Protein 4IYJ (pdb70)

B-factor: mean 18.48, std 8.64, range [3.46, 57.44]

Radius of gyration: 22.56 Å; Cα contacts (8 Å, |Δi|>4): 741; chains: 2; bounding box: 69×59×41 Å

Sequence (409 aa):
SDAQKKQDWGNLLKKRYAEEANKEELVRKGKQKDRVVFGNSITEGWVANDAAFFEDNGYVGRGIGGQTSSSHFLLRFREDVIKLAPALVVINAGTNDIAENAGAYNEEYTFGNIVSVELARANKKIKVILTSVLPAAAFGWNPSVKDAPQKIQLNARIRKYAQENKIPYVDYYSEVEGDNKALNSSSYYTRDGVHPTLEGYKVEALIKKAIDKVLQKQDWGNLLKRYAEANKKEELVRKGKQKDRVVFGNSITEGWVANDAAFFEEDNGYVGRGIGGQTSSHFLLRFREDVIKLAPALLVVINAGTNDIAENAGAYNEEEYTFGNIVSVELARANKIKVILTSVLPAAAFGWNPPSVKDAPQQKIQQLNARIRRKYAQQENKIPYVDYYSEVEGDNKALNSSYTRDGVHPTLEGYKVEALIKKAIDKVL

Nearest PDB structures (foldseek):
  4iyj-assembly1_B  TM=1.001E+00  e=1.084E-36  Bacteroides uniformis ATCC 8492
  4ppy-assembly2_C-2  TM=9.865E-01  e=2.946E-30  Bacteroides fragilis NCTC 9343
  4hf7-assembly1_A-2  TM=9.827E-01  e=1.601E-29  Bacteroides thetaiotaomicron VPI-5482
  3p94-assembly1_A  TM=9.495E-01  e=9.639E-25  Parabacteroides distasonis ATCC 8503
  2hsj-assembly1_D  TM=7.680E-01  e=7.044E-10  Streptococcus pneumoniae TIGR4

Structure (mmCIF, N/CA/C/O backbone):
data_4IYJ
#
_entry.id   4IYJ
#
_cell.length_a   57.899
_cell.length_b   61.282
_cell.length_c   124.514
_cell.angle_alpha   90.00
_cell.angle_beta   90.00
_cell.angle_gamma   90.00
#
_symmetry.space_group_name_H-M   'P 21 21 21'
#
loop_
_entity.id
_entity.type
_entity.pdbx_description
1 polymer 'GDSL-like protein'
2 non-polymer 'UNKNOWN LIGAND'
3 non-polymer 'CHLORIDE ION'
4 non-polymer GLYCEROL
5 water water
#
loop_
_atom_site.group_PDB
_atom_site.id
_atom_site.type_symbol
_atom_site.label_atom_id
_atom_site.label_alt_id
_atom_site.label_comp_id
_atom_site.label_asym_id
_atom_site.label_entity_id
_atom_site.label_seq_id
_atom_site.pdbx_PDB_ins_code
_atom_site.Cartn_x
_atom_site.Cartn_y
_atom_site.Cartn_z
_atom_site.occupancy
_atom_site.B_iso_or_equiv
_atom_site.auth_seq_id
_atom_site.auth_comp_id
_atom_site.auth_asym_id
_atom_site.auth_atom_id
_atom_site.pdbx_PDB_model_num
ATOM 1 N N . SER A 1 2 ? 48.095 56.254 33.772 1.00 49.54 18 SER A N 1
ATOM 2 C CA . SER A 1 2 ? 47.264 57.159 34.628 1.00 48.63 18 SER A CA 1
ATOM 3 C C . SER A 1 2 ? 45.758 56.965 34.385 1.00 47.90 18 SER A C 1
ATOM 4 O O . SER A 1 2 ? 45.347 56.350 33.392 1.00 47.46 18 SER A O 1
ATOM 7 N N . ASP A 1 3 ? 44.943 57.493 35.299 1.00 46.25 19 ASP A N 1
ATOM 8 C CA . ASP A 1 3 ? 43.485 57.462 35.148 1.00 44.82 19 ASP A CA 1
ATOM 9 C C . ASP A 1 3 ? 43.051 58.320 33.956 1.00 40.49 19 ASP A C 1
ATOM 10 O O . ASP A 1 3 ? 42.187 57.915 33.181 1.00 38.27 19 ASP A O 1
ATOM 15 N N . ALA A 1 4 ? 43.652 59.508 33.826 1.00 37.30 20 ALA A N 1
ATOM 16 C CA . ALA A 1 4 ? 43.406 60.398 32.679 1.00 33.78 20 ALA A CA 1
ATOM 17 C C . ALA A 1 4 ? 43.727 59.718 31.329 1.00 31.87 20 ALA A C 1
ATOM 18 O O . ALA A 1 4 ? 42.988 59.901 30.348 1.00 26.78 20 ALA A O 1
ATOM 20 N N . GLN A 1 5 ? 44.820 58.939 31.280 1.00 29.94 21 GLN A N 1
ATOM 21 C CA . GLN A 1 5 ? 45.189 58.234 30.042 1.00 29.29 21 GLN A CA 1
ATOM 22 C C . GLN A 1 5 ? 44.194 57.138 29.669 1.00 27.45 21 GLN A C 1
ATOM 23 O O . GLN A 1 5 ? 44.068 56.796 28.497 1.00 26.70 21 GLN A O 1
ATOM 29 N N A LYS A 1 6 ? 43.503 56.607 30.677 0.50 26.22 22 LYS A N 1
ATOM 30 N N B LYS A 1 6 ? 43.490 56.583 30.649 0.50 26.20 22 LYS A N 1
ATOM 31 C CA A LYS A 1 6 ? 42.508 55.561 30.490 0.50 26.28 22 LYS A CA 1
ATOM 32 C CA B LYS A 1 6 ? 42.521 55.534 30.360 0.50 26.31 22 LYS A CA 1
ATOM 33 C C A LYS A 1 6 ? 41.185 56.101 29.943 0.50 24.60 22 LYS A C 1
ATOM 34 C C B LYS A 1 6 ? 41.150 56.098 29.992 0.50 24.73 22 LYS A C 1
ATOM 35 O O A LYS A 1 6 ? 40.321 55.312 29.550 0.50 24.36 22 LYS A O 1
ATOM 36 O O B LYS A 1 6 ? 40.215 55.324 29.776 0.50 24.89 22 LYS A O 1
ATOM 43 N N . GLN A 1 7 ? 41.004 57.426 29.915 1.00 22.75 23 GLN A N 1
ATOM 44 C CA . GLN A 1 7 ? 39.722 57.997 29.481 1.00 21.20 23 GLN A CA 1
ATOM 45 C C . GLN A 1 7 ? 39.402 57.476 28.081 1.00 18.86 23 GLN A C 1
ATOM 46 O O . GLN A 1 7 ? 40.278 57.409 27.205 1.00 17.55 23 GLN A O 1
ATOM 52 N N . ASP A 1 8 ? 38.143 57.151 27.845 1.00 17.50 24 ASP A N 1
ATOM 53 C CA . ASP A 1 8 ? 37.738 56.619 26.512 1.00 17.37 24 ASP A CA 1
ATOM 54 C C . ASP A 1 8 ? 36.235 56.864 26.417 1.00 15.60 24 ASP A C 1
ATOM 55 O O . ASP A 1 8 ? 35.418 55.955 26.548 1.00 16.15 24 ASP A O 1
ATOM 60 N N . TRP A 1 9 ? 35.876 58.127 26.242 1.00 14.24 25 TRP A N 1
ATOM 61 C CA . TRP A 1 9 ? 34.480 58.518 26.422 1.00 14.37 25 TRP A CA 1
ATOM 62 C C . TRP A 1 9 ? 33.537 57.781 25.499 1.00 12.89 25 TRP A C 1
ATOM 63 O O . TRP A 1 9 ? 32.434 57.379 25.899 1.00 12.68 25 TRP A O 1
ATOM 74 N N . GLY A 1 10 ? 33.967 57.604 24.253 1.00 12.56 26 GLY A N 1
ATOM 75 C CA . GLY A 1 10 ? 33.184 56.906 23.263 1.00 12.86 26 GLY A CA 1
ATOM 76 C C . GLY A 1 10 ? 33.131 55.395 23.408 1.00 12.68 26 GLY A C 1
ATOM 77 O O . GLY A 1 10 ? 32.366 54.725 22.723 1.00 12.02 26 GLY A O 1
ATOM 78 N N . ASN A 1 11 ? 34.004 54.861 24.253 1.00 12.50 27 ASN A N 1
ATOM 79 C CA . ASN A 1 11 ? 34.178 53.403 24.421 1.00 12.21 27 ASN A CA 1
ATOM 80 C C . ASN A 1 11 ? 34.539 52.703 23.129 1.00 11.62 27 ASN A C 1
ATOM 81 O O . ASN A 1 11 ? 33.928 51.707 22.719 1.00 13.02 27 ASN A O 1
ATOM 86 N N . LEU A 1 12 ? 35.545 53.253 22.475 1.00 12.51 28 LEU A N 1
ATOM 87 C CA A LEU A 1 12 ? 36.166 52.589 21.336 0.50 13.37 28 LEU A CA 1
ATOM 88 C CA B LEU A 1 12 ? 36.101 52.571 21.314 0.50 13.48 28 LEU A CA 1
ATOM 89 C C . LEU A 1 12 ? 36.810 51.251 21.709 1.00 13.60 28 LEU A C 1
ATOM 90 O O . LEU A 1 12 ? 36.973 50.376 20.878 1.00 13.56 28 LEU A O 1
ATOM 99 N N . LYS A 1 13 ? 37.181 51.088 22.976 1.00 14.40 29 LYS A N 1
ATOM 100 C CA A LYS A 1 13 ? 37.857 49.868 23.443 0.50 15.19 29 LYS A CA 1
ATOM 101 C CA B LYS A 1 13 ? 37.871 49.868 23.402 0.50 15.59 29 LYS A CA 1
ATOM 102 C C . LYS A 1 13 ? 36.933 48.662 23.357 1.00 14.41 29 LYS A C 1
ATOM 103 O O . LYS A 1 13 ? 37.377 47.545 23.136 1.00 16.54 29 LYS A O 1
ATOM 114 N N . ARG A 1 14 ? 35.636 48.878 23.548 1.00 12.79 30 ARG A N 1
ATOM 115 C CA . ARG A 1 14 ? 34.713 47.771 23.640 1.00 13.01 30 ARG A CA 1
ATOM 116 C C . ARG A 1 14 ? 34.843 46.778 22.504 1.00 12.05 30 ARG A C 1
ATOM 117 O O . ARG A 1 14 ? 34.964 45.576 22.746 1.00 15.23 30 ARG A O 1
ATOM 125 N N . TYR A 1 15 ? 34.828 47.267 21.265 1.00 12.32 31 TYR A N 1
ATOM 126 C CA . TYR A 1 15 ? 34.837 46.394 20.121 1.00 10.96 31 TYR A CA 1
ATOM 127 C C . TYR A 1 15 ? 36.161 46.426 19.355 1.00 12.05 31 TYR A C 1
ATOM 128 O O . TYR A 1 15 ? 36.261 45.814 18.316 1.00 12.57 31 TYR A O 1
ATOM 137 N N . ALA A 1 16 ? 37.198 47.075 19.887 1.00 13.16 32 ALA A N 1
ATOM 138 C CA . ALA A 1 16 ? 38.448 47.210 19.127 1.00 14.48 32 ALA A CA 1
ATOM 139 C C . ALA A 1 16 ? 39.032 45.852 18.712 1.00 15.05 32 ALA A C 1
ATOM 140 O O . ALA A 1 16 ? 39.365 45.630 17.534 1.00 14.44 32 ALA A O 1
ATOM 142 N N . GLU A 1 17 ? 39.126 44.922 19.653 1.00 15.29 33 GLU A N 1
ATOM 143 C CA A GLU A 1 17 ? 39.697 43.614 19.347 0.50 17.26 33 GLU A CA 1
ATOM 144 C CA B GLU A 1 17 ? 39.712 43.626 19.335 0.50 17.05 33 GLU A CA 1
ATOM 145 C C . GLU A 1 17 ? 38.784 42.833 18.432 1.00 15.64 33 GLU A C 1
ATOM 146 O O . GLU A 1 17 ? 39.261 42.141 17.513 1.00 16.68 33 GLU A O 1
ATOM 151 N N . ALA A 1 18 ? 37.468 42.917 18.679 1.00 14.88 34 ALA A N 1
ATOM 152 C CA . ALA A 1 18 ? 36.525 42.164 17.859 1.00 14.70 34 ALA A CA 1
ATOM 153 C C . ALA A 1 18 ? 36.553 42.633 16.416 1.00 14.41 34 ALA A C 1
ATOM 154 O O . ALA A 1 18 ? 36.415 41.838 15.483 1.00 15.66 34 ALA A O 1
ATOM 156 N N . ASN A 1 19 ? 36.705 43.941 16.234 1.00 13.88 35 ASN A N 1
ATOM 157 C CA . ASN A 1 19 ? 36.790 44.522 14.907 1.00 12.97 35 ASN A CA 1
ATOM 158 C C . ASN A 1 19 ? 38.048 44.020 14.192 1.00 13.26 35 ASN A C 1
ATOM 159 O O . ASN A 1 19 ? 37.990 43.693 13.003 1.00 16.40 35 ASN A O 1
ATOM 164 N N . LYS A 1 20 ? 39.172 43.982 14.899 1.00 14.68 36 LYS A N 1
ATOM 165 C CA . LYS A 1 20 ? 40.424 43.490 14.291 1.00 16.04 36 LYS A CA 1
ATOM 166 C C . LYS A 1 20 ? 40.256 42.061 13.828 1.00 18.08 36 LYS A C 1
ATOM 167 O O . LYS A 1 20 ? 40.736 41.705 12.760 1.00 19.07 36 LYS A O 1
ATOM 173 N N . GLU A 1 21 ? 39.567 41.247 14.617 1.00 18.33 37 GLU A N 1
ATOM 174 C CA A GLU A 1 21 ? 39.335 39.842 14.246 0.50 20.28 37 GLU A CA 1
ATOM 175 C CA B GLU A 1 21 ? 39.374 39.845 14.240 0.50 20.39 37 GLU A CA 1
ATOM 176 C C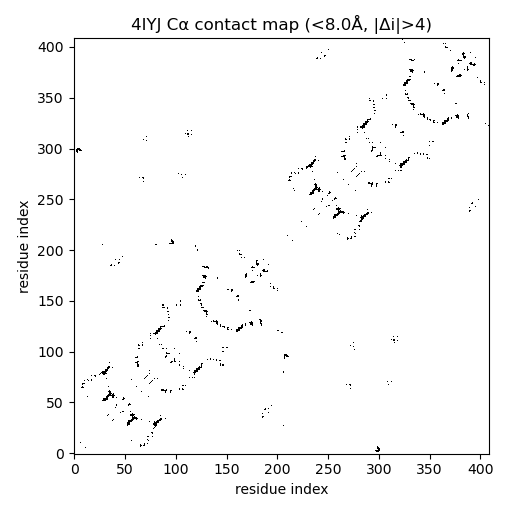 . GLU A 1 21 ? 38.452 39.741 13.009 1.00 21.55 37 GLU A C 1
ATOM 177 O O . GLU A 1 21 ? 38.689 38.908 12.109 1.00 24.99 37 GLU A O 1
ATOM 188 N N . LEU A 1 22 ? 37.418 40.574 12.928 1.00 22.04 38 LEU A N 1
ATOM 189 C CA . LEU A 1 22 ? 36.551 40.562 11.750 1.00 22.60 38 LEU A CA 1
ATOM 190 C C . LEU A 1 22 ? 37.317 40.971 10.510 1.00 23.83 38 LEU A C 1
ATOM 191 O O . LEU A 1 22 ? 37.162 40.353 9.433 1.00 27.97 38 LEU A O 1
ATOM 196 N N . VAL A 1 23 ? 38.136 42.012 10.640 1.00 20.46 39 VAL A N 1
ATOM 197 C CA . VAL A 1 23 ? 38.886 42.547 9.518 1.00 23.11 39 VAL A CA 1
ATOM 198 C C . VAL A 1 23 ? 39.863 41.472 9.018 1.00 22.71 39 VAL A C 1
ATOM 199 O O . VAL A 1 23 ? 40.054 41.327 7.808 1.00 24.64 39 VAL A O 1
ATOM 203 N N . ARG A 1 24 ? 40.404 40.675 9.937 1.00 20.62 40 ARG A N 1
ATOM 204 C CA . ARG A 1 24 ? 41.360 39.613 9.572 1.00 21.61 40 ARG A CA 1
ATOM 205 C C . ARG A 1 24 ? 40.711 38.582 8.648 1.00 22.74 40 ARG A C 1
ATOM 206 O O . ARG A 1 24 ? 41.394 38.031 7.760 1.00 25.99 40 ARG A O 1
ATOM 214 N N . LYS A 1 25 ? 39.413 38.332 8.841 1.00 20.86 41 LYS A N 1
ATOM 215 C CA . LYS A 1 25 ? 38.661 37.391 8.018 1.00 23.21 41 LYS A CA 1
ATOM 216 C C . LYS A 1 25 ? 38.411 37.875 6.605 1.00 25.78 41 LYS A C 1
ATOM 217 O O . LYS A 1 25 ? 38.029 37.068 5.748 1.00 29.04 41 LYS A O 1
ATOM 223 N N . GLY A 1 26 ? 38.581 39.175 6.364 1.00 25.40 42 GLY A N 1
ATOM 224 C CA . GLY A 1 26 ? 38.443 39.731 5.011 1.00 28.37 42 GLY A CA 1
ATOM 225 C C . GLY A 1 26 ? 37.018 40.160 4.689 1.00 30.95 42 GLY A C 1
ATOM 226 O O . GLY A 1 26 ? 36.104 39.936 5.473 1.00 30.45 42 GLY A O 1
ATOM 227 N N . LYS A 1 27 ? 36.828 40.773 3.515 1.00 34.83 43 LYS A N 1
ATOM 228 C CA . LYS A 1 27 ? 35.488 41.211 3.090 1.00 35.14 43 LYS A CA 1
ATOM 229 C C . LYS A 1 27 ? 34.481 40.036 3.115 1.00 33.27 43 LYS A C 1
ATOM 230 O O . LYS A 1 27 ? 34.774 38.915 2.716 1.00 33.30 43 LYS A O 1
ATOM 236 N N . GLN A 1 28 ? 33.296 40.324 3.627 1.00 30.12 44 GLN A N 1
ATOM 237 C CA . GLN A 1 28 ? 32.248 39.339 3.776 1.00 29.50 44 GLN A CA 1
ATOM 238 C C . GLN A 1 28 ? 31.075 39.899 3.008 1.00 27.29 44 GLN A C 1
ATOM 239 O O . GLN A 1 28 ? 30.853 41.097 3.016 1.00 29.29 44 GLN A O 1
ATOM 245 N N . LYS A 1 29 ? 30.339 39.032 2.329 1.00 26.32 45 LYS A N 1
ATOM 246 C CA . LYS A 1 29 ? 29.179 39.442 1.561 1.00 27.09 45 LYS A CA 1
ATOM 247 C C . LYS A 1 29 ? 28.004 39.755 2.484 1.00 24.36 45 LYS A C 1
ATOM 248 O O . LYS A 1 29 ? 27.741 39.006 3.414 1.00 24.64 45 LYS A O 1
ATOM 254 N N . ASP A 1 30 ? 27.290 40.833 2.183 1.00 20.79 46 ASP A N 1
ATOM 255 C CA . ASP A 1 30 ? 26.019 41.162 2.821 1.00 20.47 46 ASP A CA 1
ATOM 256 C C . ASP A 1 30 ? 26.108 41.280 4.362 1.00 18.03 46 ASP A C 1
ATOM 257 O O . ASP A 1 30 ? 25.162 40.969 5.086 1.00 19.57 46 ASP A O 1
ATOM 262 N N . ARG A 1 31 ? 27.238 41.775 4.856 1.00 15.73 47 ARG A N 1
ATOM 263 C CA . ARG A 1 31 ? 27.328 42.094 6.286 1.00 15.48 47 ARG A CA 1
ATOM 264 C C . ARG A 1 31 ? 26.414 43.270 6.650 1.00 14.65 47 ARG A C 1
ATOM 265 O O . ARG A 1 31 ? 26.389 44.275 5.957 1.00 15.39 47 ARG A O 1
ATOM 273 N N . VAL A 1 32 ? 25.668 43.097 7.737 1.00 13.07 48 VAL A N 1
ATOM 274 C CA . VAL A 1 32 ? 24.812 44.135 8.288 1.00 11.89 48 VAL A CA 1
ATOM 275 C C . VAL A 1 32 ? 25.333 44.422 9.700 1.00 12.60 48 VAL A C 1
ATOM 276 O O . VAL A 1 32 ? 25.454 43.509 10.508 1.00 14.30 48 VAL A O 1
ATOM 280 N N . VAL A 1 33 ? 25.642 45.682 9.996 1.00 10.82 49 VAL A N 1
ATOM 281 C CA . VAL A 1 33 ? 25.994 46.089 11.349 1.00 11.16 49 VAL A CA 1
ATOM 282 C C . VAL A 1 33 ? 24.807 46.806 12.014 1.00 10.24 49 VAL A C 1
ATOM 283 O O . VAL A 1 33 ? 24.178 47.679 11.421 1.00 11.88 49 VAL A O 1
ATOM 287 N N . PHE A 1 34 ? 24.542 46.424 13.253 1.00 10.87 50 PHE A N 1
ATOM 288 C CA . PHE A 1 34 ? 23.501 47.053 14.085 1.00 10.53 50 PHE A CA 1
ATOM 289 C C . PHE A 1 34 ? 24.183 47.982 15.093 1.00 11.20 50 PHE A C 1
ATOM 290 O O . PHE A 1 34 ? 24.968 47.523 15.958 1.00 11.36 50 PHE A O 1
ATOM 311 N N . GLY A 1 36 ? 23.609 50.735 18.166 1.00 12.67 52 GLY A N 1
ATOM 312 C CA . GLY A 1 36 ? 22.659 51.106 19.181 1.00 13.41 52 GLY A CA 1
ATOM 313 C C . GLY A 1 36 ? 23.258 51.002 20.583 1.00 12.24 52 GLY A C 1
ATOM 314 O O . GLY A 1 36 ? 24.467 50.943 20.776 1.00 12.06 52 GLY A O 1
ATOM 315 N N . ASN A 1 37 ? 22.353 50.987 21.526 1.00 13.48 53 ASN A N 1
ATOM 316 C CA . ASN A 1 37 ? 22.644 51.064 22.936 1.00 13.37 53 ASN A CA 1
ATOM 317 C C . ASN A 1 37 ? 22.346 49.683 23.556 1.00 13.62 53 ASN A C 1
ATOM 318 O O . ASN A 1 37 ? 22.602 48.677 22.915 1.00 13.86 53 ASN A O 1
ATOM 323 N N . SER A 1 38 ? 21.793 49.645 24.762 1.00 12.73 54 SER A N 1
ATOM 324 C CA . SER A 1 38 ? 21.553 48.393 25.457 1.00 14.87 54 SER A CA 1
ATOM 325 C C . SER A 1 38 ? 20.476 47.543 24.821 1.00 12.78 54 SER A C 1
ATOM 326 O O . SER A 1 38 ? 20.446 46.316 24.999 1.00 14.68 54 SER A O 1
ATOM 329 N N . ILE A 1 39 ? 19.548 48.172 24.115 1.00 11.79 55 ILE A N 1
ATOM 330 C CA . ILE A 1 39 ? 18.551 47.380 23.398 1.00 12.33 55 ILE A CA 1
ATOM 331 C C . ILE A 1 39 ? 19.238 46.540 22.317 1.00 12.95 55 ILE A C 1
ATOM 332 O O . ILE A 1 39 ? 18.922 45.351 22.149 1.00 14.93 55 ILE A O 1
ATOM 337 N N . THR A 1 40 ? 20.198 47.130 21.612 1.00 12.52 56 THR A N 1
ATOM 338 C CA . THR A 1 40 ? 20.926 46.412 20.586 1.00 12.55 56 THR A CA 1
ATOM 339 C C . THR A 1 40 ? 21.948 45.451 21.213 1.00 12.79 56 THR A C 1
ATOM 340 O O . THR A 1 40 ? 22.161 44.335 20.703 1.00 13.45 56 THR A O 1
ATOM 344 N N . GLU A 1 41 ? 22.580 45.870 22.305 1.00 12.46 57 GLU A N 1
ATOM 345 C CA . GLU A 1 41 ? 23.526 44.987 22.997 1.00 13.58 57 GLU A CA 1
ATOM 346 C C . GLU A 1 41 ? 22.789 43.758 23.543 1.00 14.22 57 GLU A C 1
ATOM 347 O O . GLU A 1 41 ? 23.258 42.616 23.409 1.00 14.14 57 GLU A O 1
ATOM 353 N N . GLY A 1 42 ? 21.628 44.008 24.144 1.00 12.56 58 GLY A N 1
ATOM 354 C CA . GLY A 1 42 ? 20.807 42.957 24.728 1.00 14.14 58 GLY A CA 1
ATOM 355 C C . GLY A 1 42 ? 20.218 42.014 23.690 1.00 13.02 58 GLY A C 1
ATOM 356 O O . GLY A 1 42 ? 19.952 40.855 23.975 1.00 14.63 58 GLY A O 1
ATOM 357 N N . TRP A 1 43 ? 20.048 42.499 22.474 1.00 12.72 59 TRP A N 1
ATOM 358 C CA . TRP A 1 43 ? 19.548 41.715 21.381 1.00 12.84 59 TRP A CA 1
ATOM 359 C C . TRP A 1 43 ? 20.496 40.548 21.071 1.00 15.15 59 TRP A C 1
ATOM 360 O O . TRP A 1 43 ? 20.083 39.376 20.959 1.00 15.18 59 TRP A O 1
ATOM 371 N N . VAL A 1 44 ? 21.769 40.879 20.959 1.00 13.41 60 VAL A N 1
ATOM 372 C CA . VAL A 1 44 ? 22.809 39.867 20.753 1.00 15.70 60 VAL A CA 1
ATOM 373 C C . VAL A 1 44 ? 22.922 38.950 21.963 1.00 17.45 60 VAL A C 1
ATOM 374 O O . VAL A 1 44 ? 23.092 37.737 21.820 1.00 18.65 60 VAL A O 1
ATOM 378 N N . ALA A 1 45 ? 22.796 39.519 23.154 1.00 16.84 61 ALA A N 1
ATOM 379 C CA . ALA A 1 45 ? 22.903 38.720 24.398 1.00 19.31 61 ALA A CA 1
ATOM 380 C C . ALA A 1 45 ? 21.763 37.718 24.499 1.00 19.16 61 ALA A C 1
ATOM 381 O O . ALA A 1 45 ? 21.965 36.577 24.966 1.00 21.75 61 ALA A O 1
ATOM 383 N N . ASN A 1 46 ? 20.571 38.100 24.043 1.00 17.50 62 ASN A N 1
ATOM 384 C CA . ASN A 1 46 ? 19.385 37.241 24.176 1.00 18.23 62 ASN A CA 1
ATOM 385 C C . ASN A 1 46 ? 19.094 36.340 22.987 1.00 18.42 62 ASN A C 1
ATOM 386 O O . ASN A 1 46 ? 18.363 35.368 23.135 1.00 18.94 62 ASN A O 1
ATOM 391 N N . ASP A 1 47 ? 19.606 36.684 21.812 1.00 16.47 63 ASP A N 1
ATOM 392 C CA . ASP A 1 47 ? 19.326 35.910 20.606 1.00 16.19 63 ASP A CA 1
ATOM 393 C C . ASP A 1 47 ? 20.510 35.991 19.656 1.00 17.70 63 ASP A C 1
ATOM 394 O O . ASP A 1 47 ? 20.427 36.518 18.546 1.00 17.33 63 ASP A O 1
ATOM 399 N N . ALA A 1 48 ? 21.615 35.442 20.114 1.00 19.29 64 ALA A N 1
ATOM 400 C CA . ALA A 1 48 ? 22.828 35.431 19.315 1.00 19.20 64 ALA A CA 1
ATOM 401 C C . ALA A 1 48 ? 22.615 34.761 17.972 1.00 18.74 64 ALA A C 1
ATOM 402 O O . ALA A 1 48 ? 23.209 35.212 16.980 1.00 18.77 64 ALA A O 1
ATOM 404 N N . ALA A 1 49 ? 21.749 33.737 17.922 1.00 19.20 65 ALA A N 1
ATOM 405 C CA . ALA A 1 49 ? 21.495 33.019 16.665 1.00 18.24 65 ALA A CA 1
ATOM 406 C C . ALA A 1 49 ? 20.917 33.910 15.586 1.00 17.61 65 ALA A C 1
ATOM 407 O O . ALA A 1 49 ? 21.206 33.722 14.426 1.00 18.91 65 ALA A O 1
ATOM 409 N N . PHE A 1 50 ? 20.083 34.881 15.945 1.00 17.59 66 PHE A N 1
ATOM 410 C CA . PHE A 1 50 ? 19.549 35.749 14.953 1.00 16.11 66 PHE A CA 1
ATOM 411 C C . PHE A 1 50 ? 20.668 36.453 14.178 1.00 15.88 66 PHE A C 1
ATOM 412 O O . PHE A 1 50 ? 20.593 36.639 12.969 1.00 17.63 66 PHE A O 1
ATOM 420 N N . PHE A 1 51 ? 21.688 36.892 14.893 1.00 15.42 67 PHE A N 1
ATOM 421 C CA . PHE A 1 51 ? 22.826 37.562 14.267 1.00 15.34 67 PHE A CA 1
ATOM 422 C C . PHE A 1 51 ? 23.720 36.587 13.513 1.00 16.92 67 PHE A C 1
ATOM 423 O O . PHE A 1 51 ? 24.042 36.812 12.355 1.00 16.74 67 PHE A O 1
ATOM 431 N N . GLU A 1 52 ? 24.091 35.498 14.181 1.00 17.74 68 GLU A N 1
ATOM 432 C CA . GLU A 1 52 ? 25.015 34.535 13.632 1.00 19.01 68 GLU A CA 1
ATOM 433 C C . GLU A 1 52 ? 24.439 33.840 12.408 1.00 18.20 68 GLU A C 1
ATOM 434 O O . GLU A 1 52 ? 25.156 33.695 11.402 1.00 21.58 68 GLU A O 1
ATOM 440 N N . ASP A 1 53 ? 23.152 33.481 12.458 1.00 18.35 69 ASP A N 1
ATOM 441 C CA . ASP A 1 53 ? 22.470 32.791 11.320 1.00 19.22 69 ASP A CA 1
ATOM 442 C C . ASP A 1 53 ? 22.488 33.639 10.061 1.00 19.35 69 ASP A C 1
ATOM 443 O O . ASP A 1 53 ? 22.588 33.115 8.947 1.00 21.74 69 ASP A O 1
ATOM 448 N N . ASN A 1 54 ? 22.375 34.961 10.250 1.00 18.48 70 ASN A N 1
ATOM 449 C CA . ASN A 1 54 ? 22.105 35.885 9.160 1.00 18.17 70 ASN A CA 1
ATOM 450 C C . ASN A 1 54 ? 23.309 36.725 8.708 1.00 17.46 70 ASN A C 1
ATOM 451 O O . ASN A 1 5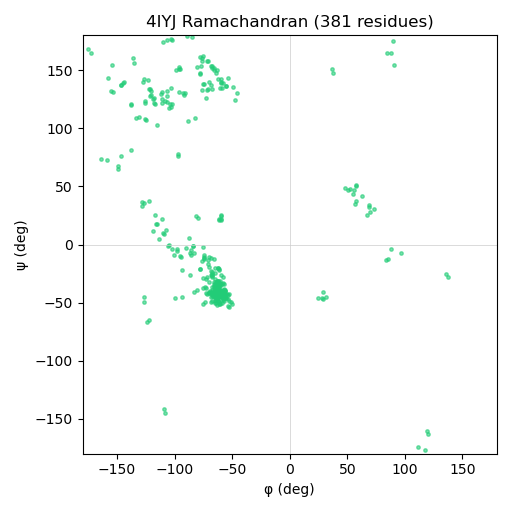4 ? 23.167 37.546 7.828 1.00 20.04 70 ASN A O 1
ATOM 456 N N . GLY A 1 55 ? 24.469 36.578 9.341 1.00 18.55 71 GLY A N 1
ATOM 457 C CA . GLY A 1 55 ? 25.626 37.411 8.977 1.00 18.65 71 GLY A CA 1
ATOM 458 C C . GLY A 1 55 ? 25.511 38.864 9.438 1.00 17.35 71 GLY A C 1
ATOM 459 O O . GLY A 1 55 ? 26.057 39.792 8.806 1.00 20.84 71 GLY A O 1
ATOM 460 N N . TYR A 1 56 ? 24.821 39.062 10.558 1.00 14.59 72 TYR A N 1
ATOM 461 C CA . TYR A 1 56 ? 24.668 40.382 11.176 1.00 12.98 72 TYR A CA 1
ATOM 462 C C . TYR A 1 56 ? 25.662 40.521 12.313 1.00 14.51 72 TYR A C 1
ATOM 463 O O . TYR A 1 56 ? 26.007 39.555 12.992 1.00 17.21 72 TYR A O 1
ATOM 472 N N . VAL A 1 57 ? 26.074 41.752 12.550 1.00 13.71 73 VAL A N 1
ATOM 473 C CA . VAL A 1 57 ? 27.110 42.071 13.530 1.00 12.34 73 VAL A CA 1
ATOM 474 C C . VAL A 1 57 ? 26.505 43.108 14.476 1.00 12.22 73 VAL A C 1
ATOM 475 O O . VAL A 1 57 ? 26.095 44.189 14.045 1.00 14.18 73 VAL A O 1
ATOM 479 N N . GLY A 1 58 ? 26.466 42.786 15.752 1.00 12.21 74 GLY A N 1
ATOM 480 C CA . GLY A 1 58 ? 25.968 43.737 16.741 1.00 12.75 74 GLY A CA 1
ATOM 481 C C . GLY A 1 58 ? 27.087 44.610 17.315 1.00 11.05 74 GLY A C 1
ATOM 482 O O . GLY A 1 58 ? 28.119 44.126 17.756 1.00 12.38 74 GLY A O 1
ATOM 483 N N . ARG A 1 59 ? 26.850 45.917 17.311 1.00 10.87 75 ARG A N 1
ATOM 484 C CA . ARG A 1 59 ? 27.782 46.877 17.881 1.00 10.53 75 ARG A CA 1
ATOM 485 C C . ARG A 1 59 ? 27.096 47.795 18.905 1.00 11.10 75 ARG A C 1
ATOM 486 O O . ARG A 1 59 ? 27.427 48.979 19.054 1.00 13.19 75 ARG A O 1
ATOM 494 N N . GLY A 1 60 ? 26.152 47.240 19.662 1.00 10.94 76 GLY A N 1
ATOM 495 C CA . GLY A 1 60 ? 25.512 47.988 20.723 1.00 11.54 76 GLY A CA 1
ATOM 496 C C . GLY A 1 60 ? 26.360 48.095 21.976 1.00 11.80 76 GLY A C 1
ATOM 497 O O . GLY A 1 60 ? 27.110 47.174 22.321 1.00 12.07 76 GLY A O 1
ATOM 498 N N . ILE A 1 61 ? 26.221 49.221 22.672 1.00 10.98 77 ILE A N 1
ATOM 499 C CA . ILE A 1 61 ? 26.872 49.399 23.968 1.00 11.14 77 ILE A CA 1
ATOM 500 C C . ILE A 1 61 ? 25.890 50.058 24.908 1.00 11.93 77 ILE A C 1
ATOM 501 O O . ILE A 1 61 ? 25.363 51.161 24.642 1.00 12.73 77 ILE A O 1
ATOM 506 N N . GLY A 1 62 ? 25.612 49.359 25.996 1.00 12.94 78 GLY A N 1
ATOM 507 C CA . GLY A 1 62 ? 24.700 49.887 27.023 1.00 13.56 78 GLY A CA 1
ATOM 508 C C . GLY A 1 62 ? 25.096 51.276 27.524 1.00 13.81 78 GLY A C 1
ATOM 509 O O . GLY A 1 62 ? 26.268 51.598 27.686 1.00 17.35 78 GLY A O 1
ATOM 510 N N . GLY A 1 63 ? 24.068 52.064 27.776 1.00 15.31 79 GLY A N 1
ATOM 511 C CA . GLY A 1 63 ? 24.186 53.387 28.351 1.00 14.41 79 GLY A CA 1
ATOM 512 C C . GLY A 1 63 ? 24.489 54.506 27.366 1.00 13.98 79 GLY A C 1
ATOM 513 O O . GLY A 1 63 ? 24.352 55.664 27.715 1.00 14.42 79 GLY A O 1
ATOM 514 N N . GLN A 1 64 ? 24.880 54.161 26.139 1.00 11.71 80 GLN A N 1
ATOM 515 C CA . GLN A 1 64 ? 25.315 55.135 25.175 1.00 10.51 80 GLN A CA 1
ATOM 516 C C . GLN A 1 64 ? 24.198 55.879 24.447 1.00 10.78 80 GLN A C 1
ATOM 517 O O . GLN A 1 64 ? 23.102 55.405 24.267 1.00 11.82 80 GLN A O 1
ATOM 523 N N . THR A 1 65 ? 24.536 57.086 24.038 1.00 10.26 81 THR A N 1
ATOM 524 C CA . THR A 1 65 ? 23.652 58.006 23.330 1.00 10.36 81 THR A CA 1
ATOM 525 C C . THR A 1 65 ? 24.128 58.125 21.893 1.00 9.84 81 THR A C 1
ATOM 526 O O . THR A 1 65 ? 25.221 57.671 21.508 1.00 10.16 81 THR A O 1
ATOM 530 N N . SER A 1 66 ? 23.350 58.835 21.084 1.00 9.26 82 SER A N 1
ATOM 531 C CA . SER A 1 66 ? 23.705 59.077 19.692 1.00 10.20 82 SER A CA 1
ATOM 532 C C . SER A 1 66 ? 25.070 59.786 19.540 1.00 9.93 82 SER A C 1
ATOM 533 O O . SER A 1 66 ? 25.671 59.652 18.490 1.00 10.82 82 SER A O 1
ATOM 536 N N . SER A 1 67 ? 25.508 60.581 20.522 1.00 10.26 83 SER A N 1
ATOM 537 C CA A SER A 1 67 ? 26.816 61.227 20.458 0.67 9.29 83 SER A CA 1
ATOM 538 C CA B SER A 1 67 ? 26.812 61.228 20.374 0.33 10.55 83 SER A CA 1
ATOM 539 C C . SER A 1 67 ? 27.941 60.206 20.487 1.00 10.33 83 SER A C 1
ATOM 540 O O . SER A 1 67 ? 28.918 60.277 19.740 1.00 10.21 83 SER A O 1
ATOM 545 N N . HIS A 1 68 ? 27.804 59.239 21.393 1.00 9.81 84 HIS A N 1
ATOM 546 C CA . HIS A 1 68 ? 28.755 58.144 21.453 1.00 10.23 84 HIS A CA 1
ATOM 547 C C . HIS A 1 68 ? 28.763 57.349 20.157 1.00 9.82 84 HIS A C 1
ATOM 548 O O . HIS A 1 68 ? 29.837 56.942 19.665 1.00 10.63 84 HIS A O 1
ATOM 555 N N . PHE A 1 69 ? 27.581 57.097 19.608 1.00 10.58 85 PHE A N 1
ATOM 556 C CA . PHE A 1 69 ? 27.507 56.323 18.371 1.00 11.21 85 PHE A CA 1
ATOM 557 C C . PHE A 1 69 ? 28.269 57.036 17.268 1.00 11.17 85 PHE A C 1
ATOM 558 O O . PHE A 1 69 ? 28.953 56.392 16.485 1.00 11.31 85 PHE A O 1
ATOM 566 N N . LEU A 1 70 ? 28.103 58.357 17.164 1.00 10.17 86 LEU A N 1
ATOM 567 C CA . LEU A 1 70 ? 28.785 59.105 16.130 1.00 11.10 86 LEU A CA 1
ATOM 568 C C . LEU A 1 70 ? 30.286 58.970 16.259 1.00 10.62 86 LEU A C 1
ATOM 569 O O . LEU A 1 70 ? 30.972 58.785 15.264 1.00 11.02 86 LEU A O 1
ATOM 574 N N . LEU A 1 71 ? 30.780 59.061 17.489 1.00 10.30 87 LEU A N 1
ATOM 575 C CA . LEU A 1 71 ? 32.218 58.875 17.705 1.00 10.76 87 LEU A CA 1
ATOM 576 C C . LEU A 1 71 ? 32.718 57.490 17.313 1.00 11.33 87 LEU A C 1
ATOM 577 O O . LEU A 1 71 ? 33.837 57.345 16.826 1.00 13.20 87 LEU A O 1
ATOM 582 N N . ARG A 1 72 ? 31.924 56.470 17.553 1.00 11.26 88 ARG A N 1
ATOM 583 C CA . ARG A 1 72 ? 32.323 55.083 17.211 1.00 11.04 88 ARG A CA 1
ATOM 584 C C . ARG A 1 72 ? 32.016 54.674 15.786 1.00 10.92 88 ARG A C 1
ATOM 585 O O . ARG A 1 72 ? 32.377 53.575 15.370 1.00 11.68 88 ARG A O 1
ATOM 593 N N . PHE A 1 73 ? 31.357 55.527 15.019 1.00 10.51 89 PHE A N 1
ATOM 594 C CA . PHE A 1 73 ? 30.818 55.096 13.759 1.00 10.34 89 PHE A CA 1
ATOM 595 C C . PHE A 1 73 ? 31.875 54.604 12.768 1.00 10.13 89 PHE A C 1
ATOM 596 O O . PHE A 1 73 ? 31.697 53.575 12.091 1.00 10.61 89 PHE A O 1
ATOM 604 N N . ARG A 1 74 ? 32.978 55.337 12.673 1.00 10.53 90 ARG A N 1
ATOM 605 C CA . ARG A 1 74 ? 34.015 54.929 11.730 1.00 11.67 90 ARG A CA 1
ATOM 606 C C . ARG A 1 74 ? 34.584 53.573 12.099 1.00 10.19 90 ARG A C 1
ATOM 607 O O . ARG A 1 74 ? 34.757 52.705 11.238 1.00 11.44 90 ARG A O 1
ATOM 615 N N . GLU A 1 75 ? 35.001 53.409 13.347 1.00 10.83 91 GLU A N 1
ATOM 616 C CA . GLU A 1 75 ? 35.623 52.149 13.752 1.00 11.07 91 GLU A CA 1
ATOM 617 C C . GLU A 1 75 ? 34.663 50.974 13.796 1.00 12.20 91 GLU A C 1
ATOM 618 O O . GLU A 1 75 ? 35.022 49.873 13.369 1.00 15.06 91 GLU A O 1
ATOM 624 N N . ASP A 1 76 ? 33.446 51.218 14.280 1.00 10.75 92 ASP A N 1
ATOM 625 C CA . ASP A 1 76 ? 32.531 50.120 14.568 1.00 11.96 92 ASP A CA 1
ATOM 626 C C . ASP A 1 76 ? 31.572 49.830 13.434 1.00 12.06 92 ASP A C 1
ATOM 627 O O . ASP A 1 76 ? 30.890 48.800 13.467 1.00 14.68 92 ASP A O 1
ATOM 632 N N . VAL A 1 77 ? 31.530 50.722 12.424 1.00 10.93 93 VAL A N 1
ATOM 633 C CA . VAL A 1 77 ? 30.717 50.492 11.227 1.00 11.74 93 VAL A CA 1
ATOM 634 C C . VAL A 1 77 ? 31.578 50.561 9.961 1.00 11.92 93 VAL A C 1
ATOM 635 O O . VAL A 1 77 ? 31.724 49.574 9.257 1.00 13.94 93 VAL A O 1
ATOM 639 N N . ILE A 1 78 ? 32.104 51.735 9.646 1.00 12.14 94 ILE A N 1
ATOM 640 C CA . ILE A 1 78 ? 32.789 51.940 8.348 1.00 13.74 94 ILE A CA 1
ATOM 641 C C . ILE A 1 78 ? 33.909 50.953 8.113 1.00 14.39 94 ILE A C 1
ATOM 642 O O . ILE A 1 78 ? 34.051 50.384 7.028 1.00 15.19 94 ILE A O 1
ATOM 647 N N . LYS A 1 79 ? 34.737 50.764 9.120 1.00 13.32 95 LYS A N 1
ATOM 648 C CA . LYS A 1 79 ? 35.901 49.867 8.970 1.00 12.90 95 LYS A CA 1
ATOM 649 C C . LYS A 1 79 ? 35.554 48.402 8.828 1.00 14.12 95 LYS A C 1
ATOM 650 O O . LYS A 1 79 ? 36.406 47.602 8.436 1.00 19.40 95 LYS A O 1
ATOM 656 N N . LEU A 1 80 ? 34.300 48.053 9.082 1.00 13.92 96 LEU A N 1
ATOM 657 C CA . LEU A 1 80 ? 33.866 46.675 8.896 1.00 14.88 96 LEU A CA 1
ATOM 658 C C . LEU A 1 80 ? 33.346 46.439 7.456 1.00 15.94 96 LEU A C 1
ATOM 659 O O . LEU A 1 80 ? 32.899 45.318 7.140 1.00 17.30 96 LEU A O 1
ATOM 664 N N . ALA A 1 81 ? 33.316 47.502 6.642 1.00 16.02 97 ALA A N 1
ATOM 665 C CA . ALA A 1 81 ? 32.938 47.431 5.229 1.00 16.40 97 ALA A CA 1
ATOM 666 C C . ALA A 1 81 ? 31.614 46.692 5.030 1.00 15.32 97 ALA A C 1
ATOM 667 O O . ALA A 1 81 ? 31.549 45.746 4.262 1.00 18.89 97 ALA A O 1
ATOM 669 N N . PRO A 1 82 ? 30.593 47.030 5.821 1.00 14.75 98 PRO A N 1
ATOM 670 C CA . PRO A 1 82 ? 29.320 46.339 5.674 1.00 14.13 98 PRO A CA 1
ATOM 671 C C . PRO A 1 82 ? 28.542 46.786 4.445 1.00 13.79 98 PRO A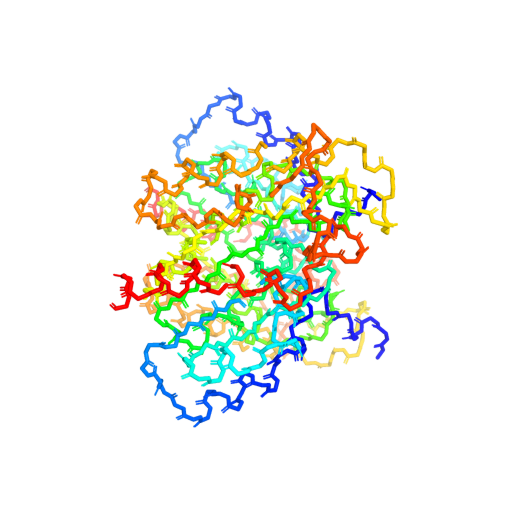 C 1
ATOM 672 O O . PRO A 1 82 ? 28.795 47.845 3.896 1.00 15.97 98 PRO A O 1
ATOM 676 N N . ALA A 1 83 ? 27.577 45.975 4.034 1.00 13.51 99 ALA A N 1
ATOM 677 C CA . ALA A 1 83 ? 26.629 46.386 3.013 1.00 14.41 99 ALA A CA 1
ATOM 678 C C . ALA A 1 83 ? 25.634 47.401 3.570 1.00 13.99 99 ALA A C 1
ATOM 679 O O . ALA A 1 83 ? 25.135 48.239 2.844 1.00 14.06 99 ALA A O 1
ATOM 681 N N . LEU A 1 84 ? 25.346 47.318 4.869 1.00 13.25 100 LEU A N 1
ATOM 682 C CA . LEU A 1 84 ? 24.182 47.992 5.432 1.00 11.93 100 LEU A CA 1
ATOM 683 C C . LEU A 1 84 ? 24.402 48.191 6.919 1.00 11.70 100 LEU A C 1
ATOM 684 O O . LEU A 1 84 ? 25.054 47.345 7.587 1.00 11.79 100 LEU A O 1
ATOM 689 N N . VAL A 1 85 ? 23.928 49.331 7.419 1.00 10.42 101 VAL A N 1
ATOM 690 C CA . VAL A 1 85 ? 23.902 49.623 8.849 1.00 10.86 101 VAL A CA 1
ATOM 691 C C . VAL A 1 85 ? 22.451 49.920 9.271 1.00 10.73 101 VAL A C 1
ATOM 692 O O . VAL A 1 85 ? 21.722 50.668 8.594 1.00 12.57 101 VAL A O 1
ATOM 696 N N . VAL A 1 86 ? 22.054 49.297 10.376 1.00 10.93 102 VAL A N 1
ATOM 697 C CA . VAL A 1 86 ? 20.784 49.513 11.016 1.00 11.09 102 VAL A CA 1
ATOM 698 C C . VAL A 1 86 ? 21.032 50.373 12.251 1.00 11.52 102 VAL A C 1
ATOM 699 O O . VAL A 1 86 ? 21.838 49.990 13.111 1.00 12.47 102 VAL A O 1
ATOM 703 N N . ILE A 1 87 ? 20.387 51.536 12.302 1.00 10.69 103 ILE A N 1
ATOM 704 C CA . ILE A 1 87 ? 20.643 52.508 13.386 1.00 11.21 103 ILE A CA 1
ATOM 705 C C . ILE A 1 87 ? 19.425 52.606 14.284 1.00 11.94 103 ILE A C 1
ATOM 706 O O . ILE A 1 87 ? 18.337 52.908 13.790 1.00 12.73 103 ILE A O 1
ATOM 711 N N . ASN A 1 88 ? 19.614 52.328 15.577 1.00 11.81 104 ASN A N 1
ATOM 712 C CA . ASN A 1 88 ? 18.591 52.525 16.606 1.00 11.30 104 ASN A CA 1
ATOM 713 C C . ASN A 1 88 ? 19.210 53.423 17.677 1.00 13.61 104 ASN A C 1
ATOM 714 O O . ASN A 1 88 ? 20.077 53.012 18.415 1.00 16.37 104 ASN A O 1
ATOM 719 N N . ALA A 1 89 ? 18.776 54.672 17.717 1.00 12.26 105 ALA A N 1
ATOM 720 C CA . ALA A 1 89 ? 19.389 55.681 18.552 1.00 11.51 105 ALA A CA 1
ATOM 721 C C . ALA A 1 89 ? 18.346 56.609 19.099 1.00 13.43 105 ALA A C 1
ATOM 722 O O . ALA A 1 89 ? 17.436 57.030 18.375 1.00 13.81 105 ALA A O 1
ATOM 724 N N . GLY A 1 90 ? 18.500 56.978 20.371 1.00 12.64 106 GLY A N 1
ATOM 725 C CA . GLY A 1 90 ? 17.677 58.029 20.944 1.00 13.12 106 GLY A CA 1
ATOM 726 C C . GLY A 1 90 ? 17.186 57.729 22.327 1.00 11.05 106 GLY A C 1
ATOM 727 O O . GLY A 1 90 ? 16.924 58.649 23.088 1.00 12.53 106 GLY A O 1
ATOM 728 N N . THR A 1 91 ? 17.029 56.454 22.679 1.00 11.01 107 THR A N 1
ATOM 729 C CA . THR A 1 91 ? 16.510 56.103 24.007 1.00 11.23 107 THR A CA 1
ATOM 730 C C . THR A 1 91 ? 17.292 56.789 25.109 1.00 10.28 107 THR A C 1
ATOM 731 O O . THR A 1 91 ? 16.711 57.395 26.009 1.00 11.04 107 THR A O 1
ATOM 735 N 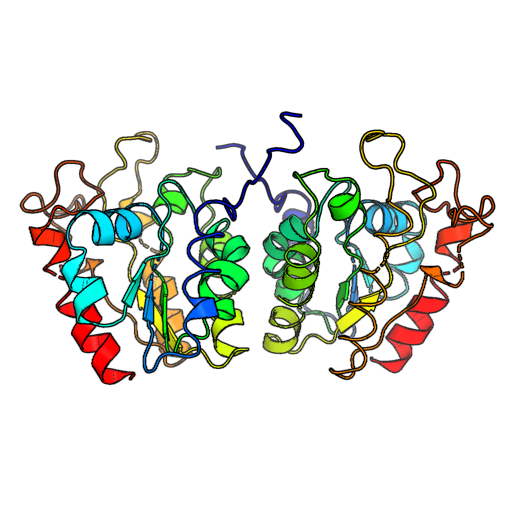N . ASN A 1 92 ? 18.619 56.615 25.085 1.00 9.77 108 ASN A N 1
ATOM 736 C CA . ASN A 1 92 ? 19.407 57.128 26.186 1.00 11.80 108 ASN A CA 1
ATOM 737 C C . ASN A 1 92 ? 19.624 58.629 26.092 1.00 11.12 108 ASN A C 1
ATOM 738 O O . ASN A 1 92 ? 19.933 59.290 27.104 1.00 12.20 108 ASN A O 1
ATOM 743 N N . ASP A 1 93 ? 19.486 59.180 24.887 1.00 11.90 109 ASP A N 1
ATOM 744 C CA . ASP A 1 93 ? 19.471 60.624 24.720 1.00 11.31 109 ASP A CA 1
ATOM 745 C C . ASP A 1 93 ? 18.290 61.224 25.516 1.00 9.48 109 ASP A C 1
ATOM 746 O O . ASP A 1 93 ? 18.461 62.146 26.310 1.00 11.04 109 ASP A O 1
ATOM 751 N N . ILE A 1 94 ? 17.100 60.659 25.285 1.00 10.06 110 ILE A N 1
ATOM 752 C CA . ILE A 1 94 ? 15.853 61.098 25.942 1.00 9.75 110 ILE A CA 1
ATOM 753 C C . ILE A 1 94 ? 15.906 60.837 27.448 1.00 10.75 110 ILE A C 1
ATOM 754 O O . ILE A 1 94 ? 15.459 61.658 28.250 1.00 11.01 110 ILE A O 1
ATOM 759 N N . ALA A 1 95 ? 16.569 59.754 27.828 1.00 9.69 111 ALA A N 1
ATOM 760 C CA . ALA A 1 95 ? 16.774 59.429 29.239 1.00 9.50 111 ALA A CA 1
ATOM 761 C C . ALA A 1 95 ? 17.847 60.287 29.922 1.00 9.11 111 ALA A C 1
ATOM 762 O O . ALA A 1 95 ? 18.067 60.132 31.123 1.00 11.69 111 ALA A O 1
ATOM 764 N N . GLU A 1 96 ? 18.483 61.184 29.171 1.00 10.85 112 GLU A N 1
ATOM 765 C CA . GLU A 1 96 ? 19.426 62.168 29.714 1.00 11.91 112 GLU A CA 1
ATOM 766 C C . GLU A 1 96 ? 20.743 61.580 30.227 1.00 11.74 112 GLU A C 1
ATOM 767 O O . GLU A 1 96 ? 21.419 62.155 31.087 1.00 13.55 112 GLU A O 1
ATOM 773 N N . ASN A 1 97 ? 21.149 60.453 29.644 1.00 11.56 113 ASN A N 1
ATOM 774 C CA . ASN A 1 97 ? 22.360 59.800 30.080 1.00 12.10 113 ASN A CA 1
ATOM 775 C C . ASN A 1 97 ? 23.596 60.658 29.882 1.00 13.30 113 ASN A C 1
ATOM 776 O O . ASN A 1 97 ? 24.588 60.475 30.624 1.00 19.79 113 ASN A O 1
ATOM 781 N N . ALA A 1 98 ? 23.573 61.502 28.851 1.00 13.57 114 ALA A N 1
ATOM 782 C CA . ALA A 1 98 ? 24.715 62.371 28.547 1.00 15.68 114 ALA A CA 1
ATOM 783 C C . ALA A 1 98 ? 24.426 63.843 28.800 1.00 17.94 114 ALA A C 1
ATOM 784 O O . ALA A 1 98 ? 25.120 64.693 28.295 1.00 20.34 114 ALA A O 1
ATOM 786 N N . GLY A 1 99 ? 23.440 64.118 29.632 1.00 15.01 115 GLY A N 1
ATOM 787 C CA . GLY A 1 99 ? 23.000 65.465 29.940 1.00 16.86 115 GLY A CA 1
ATOM 788 C C . GLY A 1 99 ? 21.607 65.743 29.386 1.00 13.60 115 GLY A C 1
ATOM 789 O O . GLY A 1 99 ? 20.942 64.861 28.832 1.00 14.78 115 GLY A O 1
ATOM 790 N N . ALA A 1 100 ? 21.176 66.995 29.511 1.00 14.96 116 ALA A N 1
ATOM 791 C CA . ALA A 1 100 ? 19.834 67.384 29.106 1.00 15.00 116 ALA A CA 1
ATOM 792 C C . ALA A 1 100 ? 19.584 67.011 27.652 1.00 14.68 116 ALA A C 1
ATOM 793 O O . ALA A 1 100 ? 20.453 67.163 26.792 1.00 16.33 116 ALA A O 1
ATOM 795 N N . TYR A 1 101 ? 18.405 66.468 27.401 1.00 13.07 117 TYR A N 1
ATOM 796 C CA . TYR A 1 101 ? 18.039 66.057 26.056 1.00 11.73 117 TYR A CA 1
ATOM 797 C C . TYR A 1 101 ? 17.779 67.247 25.158 1.00 9.90 117 TYR A C 1
ATOM 798 O O . TYR A 1 101 ? 17.065 68.165 25.507 1.00 12.87 117 TYR A O 1
ATOM 807 N N . ASN A 1 102 ? 18.368 67.190 23.981 1.00 10.81 118 ASN A N 1
ATOM 808 C CA . ASN A 1 102 ? 18.157 68.165 22.949 1.00 11.63 118 ASN A CA 1
ATOM 809 C C . ASN A 1 102 ? 17.851 67.393 21.668 1.00 10.85 118 ASN A C 1
ATOM 810 O O . ASN A 1 102 ? 18.723 66.720 21.125 1.00 11.06 118 ASN A O 1
ATOM 815 N N . GLU A 1 103 ? 16.600 67.463 21.222 1.00 10.60 119 GLU A N 1
ATOM 816 C CA . GLU A 1 103 ? 16.177 66.714 20.075 1.00 10.63 119 GLU A CA 1
ATOM 817 C C . GLU A 1 103 ? 16.971 67.068 18.841 1.00 10.47 119 GLU A C 1
ATOM 818 O O . GLU A 1 103 ? 17.308 66.205 18.064 1.00 10.97 119 GLU A O 1
ATOM 824 N N . GLU A 1 104 ? 17.194 68.356 18.622 1.00 11.21 120 GLU A N 1
ATOM 825 C CA . GLU A 1 104 ? 17.948 68.788 17.475 1.00 11.35 120 GLU A CA 1
ATOM 826 C C . GLU A 1 104 ? 19.349 68.176 17.427 1.00 10.66 120 GLU A C 1
ATOM 827 O O . GLU A 1 104 ? 19.823 67.780 16.365 1.00 10.80 120 GLU A O 1
ATOM 833 N N . TYR A 1 105 ? 20.009 68.093 18.569 1.00 10.78 121 TYR A N 1
ATOM 834 C CA . TYR A 1 105 ? 21.356 67.527 18.615 1.00 10.09 121 TYR A CA 1
ATOM 835 C C . TYR A 1 105 ? 21.337 66.009 18.355 1.00 10.62 121 TYR A C 1
ATOM 836 O O . TYR A 1 105 ? 22.162 65.475 17.605 1.00 11.24 121 TYR A O 1
ATOM 845 N N . THR A 1 106 ? 20.370 65.327 18.950 1.00 10.55 122 THR A N 1
ATOM 846 C CA . THR A 1 106 ? 20.233 63.868 18.762 1.00 10.57 122 THR A CA 1
ATOM 847 C C . THR A 1 106 ? 19.900 63.528 17.309 1.00 10.02 122 THR A C 1
ATOM 848 O O . THR A 1 106 ? 20.500 62.655 16.696 1.00 10.34 122 THR A O 1
ATOM 852 N N . PHE A 1 107 ? 18.887 64.215 16.779 1.00 9.96 123 PHE A N 1
ATOM 853 C CA . PHE A 1 107 ? 18.506 64.039 15.385 1.00 10.36 123 PHE A CA 1
ATOM 854 C C . PHE A 1 107 ? 19.719 64.331 14.466 1.00 11.44 123 PHE A C 1
ATOM 855 O O . PHE A 1 107 ? 19.992 63.597 13.528 1.00 10.40 123 PHE A O 1
ATOM 863 N N . GLY A 1 108 ? 20.442 65.398 14.768 1.00 10.37 124 GLY A N 1
ATOM 864 C CA . GLY A 1 108 ? 21.623 65.746 14.001 1.00 9.77 124 GLY A CA 1
ATOM 865 C C . GLY A 1 108 ? 22.680 64.656 13.999 1.00 9.68 124 GLY A C 1
ATOM 866 O O . GLY A 1 108 ? 23.332 64.415 12.975 1.00 10.84 124 GLY A O 1
ATOM 867 N N . ASN A 1 109 ? 22.876 64.006 15.143 1.00 10.54 125 ASN A N 1
ATOM 868 C CA . ASN A 1 109 ? 23.843 62.903 15.212 1.00 10.03 125 ASN A CA 1
ATOM 869 C C . ASN A 1 109 ? 23.428 61.758 14.309 1.00 9.79 125 ASN A C 1
ATOM 870 O O . ASN A 1 109 ? 24.293 61.131 13.688 1.00 10.72 125 ASN A O 1
ATOM 875 N N . ILE A 1 110 ? 22.115 61.456 14.255 1.00 10.20 126 ILE A N 1
ATOM 876 C CA . ILE A 1 110 ? 21.624 60.429 13.323 1.00 9.82 126 ILE A CA 1
ATOM 877 C C . ILE A 1 110 ? 21.885 60.802 11.886 1.00 9.62 126 ILE A C 1
ATOM 878 O O . ILE A 1 110 ? 22.357 59.972 11.098 1.00 11.22 126 ILE A O 1
ATOM 883 N N . VAL A 1 111 ? 21.584 62.041 11.531 1.00 9.30 127 VAL A N 1
ATOM 884 C CA . VAL A 1 111 ? 21.842 62.515 10.176 1.00 10.37 127 VAL A CA 1
ATOM 885 C C . VAL A 1 111 ? 23.333 62.416 9.829 1.00 9.68 127 VAL A C 1
ATOM 886 O O . VAL A 1 111 ? 23.710 62.004 8.744 1.00 10.63 127 VAL A O 1
ATOM 890 N N . SER A 1 112 ? 24.190 62.782 10.770 1.00 9.89 128 SER A N 1
ATOM 891 C CA . SER A 1 112 ? 25.622 62.670 10.567 1.00 10.09 128 SER A CA 1
ATOM 892 C C . SER A 1 112 ? 26.049 61.226 10.286 1.00 10.09 128 SER A C 1
ATOM 893 O O . SER A 1 112 ? 26.842 60.969 9.365 1.00 11.11 128 SER A O 1
ATOM 904 N N . VAL A 1 114 ? 24.147 58.855 9.031 1.00 10.48 130 VAL A N 1
ATOM 905 C CA . VAL A 1 114 ? 23.643 58.553 7.696 1.00 9.74 130 VAL A CA 1
ATOM 906 C C . VAL A 1 114 ? 24.589 59.089 6.604 1.00 11.99 130 VAL A C 1
ATOM 907 O O . VAL A 1 114 ? 24.910 58.379 5.643 1.00 12.05 130 VAL A O 1
ATOM 911 N N . GLU A 1 115 ? 25.024 60.332 6.768 1.00 10.85 131 GLU A N 1
ATOM 912 C CA . GLU A 1 115 ? 25.911 60.944 5.799 1.00 11.41 131 GLU A CA 1
ATOM 913 C C . GLU A 1 115 ? 27.235 60.202 5.730 1.00 11.60 131 GLU A C 1
ATOM 914 O O . GLU A 1 115 ? 27.777 60.005 4.662 1.00 12.46 131 GLU A O 1
ATOM 920 N N . LEU A 1 116 ? 27.773 59.787 6.870 1.00 11.18 132 LEU A N 1
ATOM 921 C CA . LEU A 1 116 ? 29.042 59.025 6.888 1.00 11.27 132 LEU A CA 1
ATOM 922 C C . LEU A 1 116 ? 28.870 57.662 6.212 1.00 10.99 132 LEU A C 1
ATOM 923 O O . LEU A 1 116 ? 29.750 57.228 5.480 1.00 12.65 132 LEU A O 1
ATOM 928 N N . ALA A 1 117 ? 27.731 56.995 6.461 1.00 11.65 133 ALA A N 1
ATOM 929 C CA . ALA A 1 117 ? 27.441 55.715 5.806 1.00 11.54 133 ALA A CA 1
ATOM 930 C C . ALA A 1 117 ? 27.398 55.910 4.289 1.00 11.73 133 ALA A C 1
ATOM 931 O O . ALA A 1 117 ? 28.065 55.179 3.537 1.00 13.06 133 ALA A O 1
ATOM 933 N N . ARG A 1 118 ? 26.643 56.903 3.849 1.00 12.66 134 ARG A N 1
ATOM 934 C CA . ARG A 1 118 ? 26.482 57.131 2.414 1.00 15.37 134 ARG A CA 1
ATOM 935 C C . ARG A 1 118 ? 27.791 57.509 1.734 1.00 15.05 134 ARG A C 1
ATOM 936 O O . ARG A 1 118 ? 28.057 57.088 0.600 1.00 17.03 134 ARG A O 1
ATOM 944 N N . ALA A 1 119 ? 28.638 58.258 2.425 1.00 13.68 135 ALA A N 1
ATOM 945 C CA . ALA A 1 119 ? 29.976 58.626 1.917 1.00 13.54 135 ALA A CA 1
ATOM 946 C C . ALA A 1 119 ? 30.872 57.412 1.689 1.00 14.36 135 ALA A C 1
ATOM 947 O O . ALA A 1 119 ? 31.855 57.497 0.950 1.00 18.02 135 ALA A O 1
ATOM 949 N N . ASN A 1 120 ? 30.546 56.297 2.335 1.00 13.19 136 ASN A N 1
ATOM 950 C CA . ASN A 1 120 ? 31.334 55.071 2.261 1.00 13.44 136 ASN A CA 1
ATOM 951 C C . ASN A 1 120 ? 30.549 53.933 1.588 1.00 13.32 136 ASN A C 1
ATOM 952 O O . ASN A 1 120 ? 30.895 52.772 1.733 1.00 15.24 136 ASN A O 1
ATOM 957 N N . LYS A 1 121 ? 29.497 54.318 0.875 1.00 14.54 137 LYS A N 1
ATOM 958 C CA A LYS A 1 121 ? 28.705 53.362 0.077 0.50 14.62 137 LYS A CA 1
ATOM 959 C CA B LYS A 1 121 ? 28.637 53.402 0.093 0.50 15.54 137 LYS A CA 1
ATOM 960 C C . LYS A 1 121 ? 28.078 52.265 0.943 1.00 14.98 137 LYS A C 1
ATOM 961 O O . LYS A 1 121 ? 27.973 51.111 0.513 1.00 16.55 137 LYS A O 1
ATOM 972 N N . ILE A 1 122 ? 27.661 52.626 2.149 1.00 12.33 138 ILE A N 1
ATOM 973 C CA . ILE A 1 122 ? 26.987 51.738 3.053 1.00 11.80 138 ILE A CA 1
ATOM 974 C C . ILE A 1 122 ? 25.520 52.171 3.061 1.00 12.70 138 ILE A C 1
ATOM 975 O O . ILE A 1 122 ? 25.215 53.346 3.262 1.00 14.68 138 ILE A O 1
ATOM 980 N N . LYS A 1 123 ? 24.614 51.222 2.827 1.00 12.59 139 LYS A N 1
ATOM 981 C CA . LYS A 1 123 ? 23.178 51.489 2.872 1.00 12.16 139 LYS A CA 1
ATOM 982 C C . LYS A 1 123 ? 22.727 51.594 4.328 1.00 11.94 139 LYS A C 1
ATOM 983 O O . LYS A 1 123 ? 23.415 51.120 5.227 1.00 11.98 139 LYS A O 1
ATOM 989 N N . VA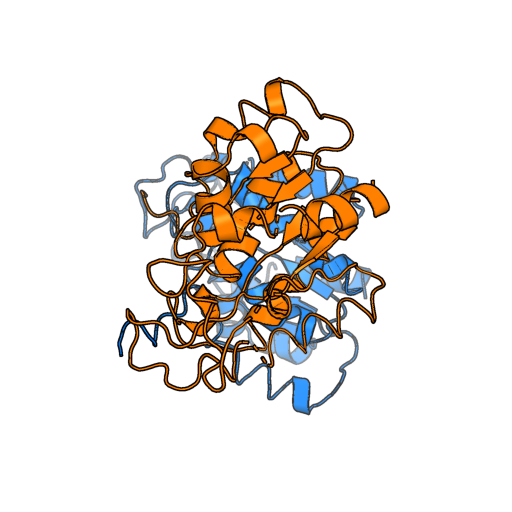L A 1 124 ? 21.602 52.266 4.544 1.00 11.98 140 VAL A N 1
ATOM 990 C CA . VAL A 1 124 ? 21.117 52.557 5.889 1.00 12.45 140 VAL A CA 1
ATOM 991 C C . VAL A 1 124 ? 19.681 52.077 6.025 1.00 11.80 140 VAL A C 1
ATOM 992 O O . VAL A 1 124 ? 18.888 52.211 5.081 1.00 11.65 140 VAL A O 1
ATOM 996 N N . ILE A 1 125 ? 19.342 51.551 7.194 1.00 11.29 141 ILE A N 1
ATOM 997 C CA . ILE A 1 125 ? 17.961 51.453 7.651 1.00 10.38 141 ILE A CA 1
ATOM 998 C C . ILE A 1 125 ? 17.865 52.223 8.962 1.00 9.54 141 ILE A C 1
ATOM 999 O O . ILE A 1 125 ? 18.694 52.006 9.887 1.00 10.59 141 ILE A O 1
ATOM 1004 N N . LEU A 1 126 ? 16.889 53.143 9.024 1.00 10.34 142 LEU A N 1
ATOM 1005 C CA . LEU A 1 126 ? 16.592 53.886 10.234 1.00 10.82 142 LEU A CA 1
ATOM 1006 C C . LEU A 1 126 ? 15.450 53.201 10.944 1.00 11.71 142 LEU A C 1
ATOM 1007 O O . LEU A 1 126 ? 14.615 52.554 10.342 1.00 12.81 142 LEU A O 1
ATOM 1012 N N . THR A 1 127 ? 15.427 53.333 12.251 1.00 12.86 143 THR A N 1
ATOM 1013 C CA . THR A 1 127 ? 14.431 52.657 13.059 1.00 12.12 143 THR A CA 1
ATOM 1014 C C . THR A 1 127 ? 13.844 53.582 14.113 1.00 12.42 143 THR A C 1
ATOM 1015 O O . THR A 1 127 ? 14.448 54.580 14.552 1.00 13.99 143 THR A O 1
ATOM 1019 N N . SER A 1 128 ? 12.634 53.229 14.544 1.00 11.31 144 SER A N 1
ATOM 1020 C CA . SER A 1 128 ? 11.996 53.932 15.616 1.00 10.60 144 SER A CA 1
ATOM 1021 C C . SER A 1 128 ? 12.700 53.662 16.948 1.00 10.71 144 SER A C 1
ATOM 1022 O O . SER A 1 128 ? 13.009 52.520 17.293 1.00 12.69 144 SER A O 1
ATOM 1025 N N . VAL A 1 129 ? 12.826 54.703 17.747 1.00 10.40 145 VAL A N 1
ATOM 1026 C CA . VAL A 1 129 ? 13.090 54.553 19.178 1.00 10.08 145 VAL A CA 1
ATOM 1027 C C . VAL A 1 129 ? 11.908 53.764 19.767 1.00 10.11 145 VAL A C 1
ATOM 1028 O O . VAL A 1 129 ? 10.748 54.064 19.467 1.00 10.72 145 VAL A O 1
ATOM 1032 N N . LEU A 1 130 ? 12.201 52.764 20.611 1.00 10.60 146 LEU A N 1
ATOM 1033 C CA . LEU A 1 130 ? 11.164 51.925 21.224 1.00 10.09 146 LEU A CA 1
ATOM 1034 C C . LEU A 1 130 ? 10.336 52.753 22.200 1.00 9.66 146 LEU A C 1
ATOM 1035 O O . LEU A 1 130 ? 10.811 53.748 22.775 1.00 10.70 146 LEU A O 1
ATOM 1040 N N . PRO A 1 131 ? 9.069 52.347 22.387 1.00 10.83 147 PRO A N 1
ATOM 1041 C CA . PRO A 1 131 ? 8.290 52.967 23.423 1.00 10.65 147 PRO A CA 1
ATOM 1042 C C . PRO A 1 131 ? 8.879 52.719 24.804 1.00 10.20 147 PRO A C 1
ATOM 1043 O O . PRO A 1 131 ? 9.442 51.661 25.094 1.00 10.63 147 PRO A O 1
ATOM 1047 N N . ALA A 1 132 ? 8.647 53.680 25.678 1.00 10.34 148 ALA A N 1
ATOM 1048 C CA . ALA A 1 132 ? 8.904 53.548 27.110 1.00 10.84 148 ALA A CA 1
ATOM 1049 C C . ALA A 1 132 ? 7.982 54.536 27.812 1.00 12.09 148 ALA A C 1
ATOM 1050 O O . ALA A 1 132 ? 7.929 55.716 27.458 1.00 12.31 148 ALA A O 1
ATOM 1052 N N . ALA A 1 133 ? 7.282 54.079 28.849 1.00 11.01 149 ALA A N 1
ATOM 1053 C CA . ALA A 1 133 ? 6.440 54.997 29.614 1.00 11.00 149 ALA A CA 1
ATOM 1054 C C . ALA A 1 133 ? 7.286 55.950 30.474 1.00 12.56 149 ALA A C 1
ATOM 1055 O O . ALA A 1 133 ? 6.871 57.057 30.784 1.00 13.63 149 ALA A O 1
ATOM 1057 N N . ALA A 1 134 ? 8.471 55.465 30.856 1.00 10.08 150 ALA A N 1
ATOM 1058 C CA . ALA A 1 134 ? 9.429 56.062 31.777 1.00 10.65 150 ALA A CA 1
ATOM 1059 C C . ALA A 1 134 ? 10.692 55.195 31.725 1.00 11.37 150 ALA A C 1
ATOM 1060 O O . ALA A 1 134 ? 10.684 54.066 31.220 1.00 12.49 150 ALA A O 1
ATOM 1062 N N . PHE A 1 135 ? 11.764 55.746 32.250 1.00 11.22 151 PHE A N 1
ATOM 1063 C CA . PHE A 1 135 ? 13.031 55.045 32.334 1.00 11.54 151 PHE A CA 1
ATOM 1064 C C . PHE A 1 135 ? 13.297 54.746 33.810 1.00 11.97 151 PHE A C 1
ATOM 1065 O O . PHE A 1 135 ? 13.321 55.646 34.643 1.00 12.67 151 PHE A O 1
ATOM 1073 N N . GLY A 1 136 ? 13.532 53.487 34.145 1.00 14.09 152 GLY A N 1
ATOM 1074 C CA . GLY A 1 136 ? 13.700 53.095 35.538 1.00 12.72 152 GLY A CA 1
ATOM 1075 C C . GLY A 1 136 ? 14.857 53.777 36.225 1.00 13.73 152 GLY A C 1
ATOM 1076 O O . GLY A 1 136 ? 14.787 54.080 37.431 1.00 15.63 152 GLY A O 1
ATOM 1077 N N . TRP A 1 137 ? 15.924 54.046 35.467 1.00 13.02 153 TRP A N 1
ATOM 1078 C CA . TRP A 1 137 ? 17.137 54.622 36.018 1.00 13.49 153 TRP A CA 1
ATOM 1079 C C . TRP A 1 137 ? 17.081 56.147 36.090 1.00 12.66 153 TRP A C 1
ATOM 1080 O O . TRP A 1 137 ? 17.974 56.771 36.695 1.00 13.92 153 TRP A O 1
ATOM 1091 N N . ASN A 1 138 ? 16.050 56.748 35.490 1.00 12.50 154 ASN A N 1
ATOM 1092 C CA . ASN A 1 138 ? 15.883 58.214 35.539 1.00 12.16 154 ASN A CA 1
ATOM 1093 C C . ASN A 1 138 ? 14.417 58.587 35.554 1.00 12.20 154 ASN A C 1
ATOM 1094 O O . ASN A 1 138 ? 13.863 59.064 34.563 1.00 12.82 154 ASN A O 1
ATOM 1099 N N . PRO A 1 139 ? 13.783 58.410 36.711 1.00 13.15 155 PRO A N 1
ATOM 1100 C CA . PRO A 1 139 ? 12.379 58.753 36.817 1.00 13.52 155 PRO A CA 1
ATOM 1101 C C . PRO A 1 139 ? 12.051 60.234 36.675 1.00 14.20 155 PRO A C 1
ATOM 1102 O O . PRO A 1 139 ? 10.884 60.581 36.545 1.00 15.64 155 PRO A O 1
ATOM 1106 N N . SER A 1 140 ? 13.045 61.111 36.714 1.00 13.96 156 SER A N 1
ATOM 1107 C CA . SER A 1 140 ? 12.784 62.530 36.508 1.00 14.94 156 SER A CA 1
ATOM 1108 C C . SER A 1 140 ? 12.207 62.878 35.158 1.00 14.25 156 SER A C 1
ATOM 1109 O O . SER A 1 140 ? 11.555 63.910 35.007 1.00 17.33 156 SER A O 1
ATOM 1112 N N . VAL A 1 141 ? 12.400 62.011 34.167 1.00 13.15 157 VAL A N 1
ATOM 1113 C CA . VAL A 1 141 ? 11.865 62.273 32.842 1.00 13.89 157 VAL A CA 1
ATOM 1114 C C . VAL A 1 141 ? 10.386 61.834 32.845 1.00 14.72 157 VAL A C 1
ATOM 1115 O O . VAL A 1 141 ? 10.083 60.637 32.873 1.00 14.91 157 VAL A O 1
ATOM 1119 N N . LYS A 1 142 ? 9.472 62.806 32.810 1.00 14.43 158 LYS A N 1
ATOM 1120 C CA . LYS A 1 142 ? 8.033 62.525 32.910 1.00 15.40 158 LYS A CA 1
ATOM 1121 C C . LYS A 1 142 ? 7.305 62.549 31.570 1.00 14.01 158 LYS A C 1
ATOM 1122 O O . LYS A 1 142 ? 6.120 62.223 31.507 1.00 16.79 158 LYS A O 1
ATOM 1128 N N . ASP A 1 143 ? 7.999 62.994 30.521 1.00 12.41 159 ASP A N 1
ATOM 1129 C CA . ASP A 1 143 ? 7.423 63.142 29.194 1.00 12.36 159 ASP A CA 1
ATOM 1130 C C . ASP A 1 143 ? 8.193 62.328 28.157 1.00 12.09 159 ASP A C 1
ATOM 1131 O O . ASP A 1 143 ? 8.332 62.746 26.997 1.00 11.87 159 ASP A O 1
ATOM 1136 N N . ALA A 1 144 ? 8.656 61.146 28.552 1.00 10.66 160 ALA A N 1
ATOM 1137 C CA . ALA A 1 144 ? 9.308 60.258 27.604 1.00 12.05 160 ALA A CA 1
ATOM 1138 C C . ALA A 1 144 ? 8.434 59.941 26.403 1.00 11.52 160 ALA A C 1
ATOM 1139 O O . ALA A 1 144 ? 8.911 59.969 25.280 1.00 11.09 160 ALA A O 1
ATOM 1141 N N . PRO A 1 145 ? 7.144 59.616 26.622 1.00 10.69 161 PRO A N 1
ATOM 1142 C CA . PRO A 1 145 ? 6.376 59.270 25.433 1.00 11.22 161 PRO A CA 1
ATOM 1143 C C . PRO A 1 145 ? 6.316 60.344 24.361 1.00 10.29 161 PRO A C 1
ATOM 1144 O O . PRO A 1 145 ? 6.455 60.055 23.169 1.00 11.20 161 PRO A O 1
ATOM 1148 N N . GLN A 1 146 ? 6.074 61.579 24.795 1.00 10.89 162 GLN A N 1
ATOM 1149 C CA . GLN A 1 146 ? 5.999 62.693 23.884 1.00 9.67 162 GLN A CA 1
ATOM 1150 C C . GLN A 1 146 ? 7.320 62.879 23.133 1.00 9.56 162 GLN A C 1
ATOM 1151 O O . GLN A 1 146 ? 7.337 63.105 21.911 1.00 11.18 162 GLN A O 1
ATOM 1157 N N . LYS A 1 147 ? 8.425 62.807 23.861 1.00 10.32 163 LYS A N 1
ATOM 1158 C CA . LYS A 1 147 ? 9.725 62.966 23.260 1.00 10.31 163 LYS A CA 1
ATOM 1159 C C . LYS A 1 147 ? 10.050 61.874 22.254 1.00 9.31 163 LYS A C 1
ATOM 1160 O O . LYS A 1 147 ? 10.587 62.154 21.181 1.00 10.08 163 LYS A O 1
ATOM 1166 N N . ILE A 1 148 ? 9.716 60.620 22.605 1.00 9.02 164 ILE A N 1
ATOM 1167 C CA . ILE A 1 148 ? 9.948 59.504 21.722 1.00 9.23 164 ILE A CA 1
ATOM 1168 C C . ILE A 1 148 ? 9.152 59.674 20.417 1.00 9.46 164 ILE A C 1
ATOM 1169 O O . ILE A 1 148 ? 9.684 59.517 19.335 1.00 9.74 164 ILE A O 1
ATOM 1182 N N . GLN A 1 150 ? 7.967 62.435 19.097 1.00 9.99 166 GLN A N 1
ATOM 1183 C CA . GLN A 1 150 ? 8.421 63.600 18.350 1.00 10.28 166 GLN A CA 1
ATOM 1184 C C . GLN A 1 150 ? 9.707 63.259 17.584 1.00 10.00 166 GLN A C 1
ATOM 1185 O O . GLN A 1 150 ? 9.871 63.600 16.402 1.00 10.63 166 GLN A O 1
ATOM 1191 N N . LEU A 1 151 ? 10.643 62.614 18.251 1.00 9.77 167 LEU A N 1
ATOM 1192 C CA . LEU A 1 151 ? 11.883 62.233 17.577 1.00 9.47 167 LEU A CA 1
ATOM 1193 C C . LEU A 1 151 ? 11.625 61.206 16.465 1.00 9.11 167 LEU A C 1
ATOM 1194 O O . LEU A 1 151 ? 12.139 61.332 15.352 1.00 10.71 167 LEU A O 1
ATOM 1199 N N . ASN A 1 152 ? 10.821 60.194 16.760 1.00 9.33 168 ASN A N 1
ATOM 1200 C CA . ASN A 1 152 ? 10.481 59.233 15.727 1.00 9.66 168 ASN A CA 1
ATOM 1201 C C . ASN A 1 152 ? 9.852 59.858 14.503 1.00 10.01 168 ASN A C 1
ATOM 1202 O O . ASN A 1 152 ? 10.154 59.454 13.386 1.00 11.22 168 ASN A O 1
ATOM 1207 N N . ALA A 1 153 ? 8.982 60.831 14.690 1.00 10.40 169 ALA A N 1
ATOM 1208 C CA . ALA A 1 153 ? 8.367 61.509 13.530 1.00 11.89 169 ALA A CA 1
ATOM 1209 C C . ALA A 1 153 ? 9.436 62.218 12.689 1.00 11.70 169 ALA A C 1
ATOM 1210 O O . ALA A 1 153 ? 9.350 62.250 11.456 1.00 13.42 169 ALA A O 1
ATOM 1212 N N . ARG A 1 154 ? 10.439 62.823 13.337 1.00 11.04 170 ARG A N 1
ATOM 1213 C CA . ARG A 1 154 ? 11.509 63.489 12.604 1.00 11.99 170 ARG A CA 1
ATOM 1214 C C . ARG A 1 154 ? 12.364 62.497 11.842 1.00 11.10 170 ARG A C 1
ATOM 1215 O O . ARG A 1 154 ? 12.759 62.744 10.690 1.00 11.83 170 ARG A O 1
ATOM 1223 N N . ILE A 1 155 ? 12.644 61.368 12.471 1.00 10.12 171 ILE A N 1
ATOM 1224 C CA . ILE A 1 155 ? 13.441 60.330 11.819 1.00 10.10 171 ILE A CA 1
ATOM 1225 C C . ILE A 1 155 ? 12.667 59.778 10.600 1.00 10.43 171 ILE A C 1
ATOM 1226 O O . ILE A 1 155 ? 13.242 59.631 9.514 1.00 12.05 171 ILE A O 1
ATOM 1231 N N . ARG A 1 156 ? 11.378 59.495 10.785 1.00 11.49 172 ARG A N 1
ATOM 1232 C CA . ARG A 1 156 ? 10.536 58.956 9.724 1.00 10.19 172 ARG A CA 1
ATOM 1233 C C . ARG A 1 156 ? 10.490 59.937 8.534 1.00 11.45 172 ARG A C 1
ATOM 1234 O O . ARG A 1 156 ? 10.613 59.536 7.382 1.00 12.21 172 ARG A O 1
ATOM 1242 N N . LYS A 1 157 ? 10.344 61.231 8.814 1.00 11.55 173 LYS A N 1
ATOM 1243 C CA . LYS A 1 157 ? 10.281 62.241 7.746 1.00 11.62 173 LYS A CA 1
ATOM 1244 C C . LYS A 1 157 ? 11.590 62.337 7.005 1.00 11.75 173 LYS A C 1
ATOM 1245 O O . LYS A 1 157 ? 11.608 62.410 5.784 1.00 13.11 173 LYS A O 1
ATOM 1251 N N . TYR A 1 158 ? 12.687 62.339 7.742 1.00 11.25 174 TYR A N 1
ATOM 1252 C CA . TYR A 1 158 ? 14.022 62.359 7.138 1.00 10.87 174 TYR A CA 1
ATOM 1253 C C . TYR A 1 158 ? 14.230 61.119 6.249 1.00 11.50 174 TYR A C 1
ATOM 1254 O O . TYR A 1 158 ? 14.751 61.214 5.122 1.00 11.80 174 TYR A O 1
ATOM 1263 N N . ALA A 1 159 ? 13.815 59.958 6.758 1.00 11.52 175 ALA A N 1
ATOM 1264 C CA . ALA A 1 159 ? 13.903 58.736 5.991 1.00 12.27 175 ALA A CA 1
ATOM 1265 C C . ALA A 1 159 ? 13.131 58.874 4.668 1.00 12.17 175 ALA A C 1
ATOM 1266 O O . ALA A 1 159 ? 13.649 58.536 3.597 1.00 13.05 175 ALA A O 1
ATOM 1268 N N . GLN A 1 160 ? 11.910 59.385 4.735 1.00 13.40 176 GLN A N 1
ATOM 1269 C CA . GLN A 1 160 ? 11.117 59.544 3.516 1.00 14.15 176 GLN A CA 1
ATOM 1270 C C . GLN A 1 160 ? 11.777 60.506 2.534 1.00 13.98 176 GLN A C 1
ATOM 1271 O O . GLN A 1 160 ? 11.779 60.255 1.320 1.00 16.89 176 GLN A O 1
ATOM 1274 N N . GLU A 1 161 ? 12.306 61.623 3.032 1.00 13.24 177 GLU A N 1
ATOM 1275 C CA . GLU A 1 161 ? 12.946 62.627 2.193 1.00 13.42 177 GLU A CA 1
ATOM 1276 C C . GLU A 1 161 ? 14.205 62.103 1.516 1.00 14.96 177 GLU A C 1
ATOM 1277 O O . GLU A 1 161 ? 14.651 62.667 0.508 1.00 19.35 177 GLU A O 1
ATOM 1283 N N . ASN A 1 162 ? 14.788 61.029 2.054 1.00 13.55 178 ASN A N 1
ATOM 1284 C CA . ASN A 1 162 ? 16.080 60.510 1.570 1.00 12.93 178 ASN A CA 1
ATOM 1285 C C . ASN A 1 162 ? 16.032 59.090 1.037 1.00 13.97 178 ASN A C 1
ATOM 1286 O O . ASN A 1 162 ? 17.073 58.489 0.759 1.00 14.70 178 ASN A O 1
ATOM 1291 N N . LYS A 1 163 ? 14.817 58.575 0.845 1.00 15.40 179 LYS A N 1
ATOM 1292 C CA . LYS A 1 163 ? 14.598 57.223 0.347 1.00 15.74 179 LYS A CA 1
ATOM 1293 C C . LYS A 1 163 ? 15.387 56.193 1.175 1.00 14.95 179 LYS A C 1
ATOM 1294 O O . LYS A 1 163 ? 16.069 55.306 0.642 1.00 16.73 179 LYS A O 1
ATOM 1300 N N . ILE A 1 164 ? 15.274 56.305 2.497 1.00 12.49 180 ILE A N 1
ATOM 1301 C CA . ILE A 1 164 ? 15.850 55.356 3.445 1.00 13.11 180 ILE A CA 1
ATOM 1302 C C . ILE A 1 164 ? 14.713 54.607 4.130 1.00 12.98 180 ILE A C 1
ATOM 1303 O O . ILE A 1 164 ? 13.764 55.236 4.589 1.00 13.31 180 ILE A O 1
ATOM 1308 N N . PRO A 1 165 ? 14.772 53.262 4.165 1.00 12.94 181 PRO A N 1
ATOM 1309 C CA . PRO A 1 165 ? 13.731 52.542 4.908 1.00 12.99 181 PRO A CA 1
ATOM 1310 C C . PRO A 1 165 ? 13.677 52.917 6.377 1.00 12.04 181 PRO A C 1
ATOM 1311 O O . PRO A 1 165 ? 14.715 53.096 7.015 1.00 12.95 181 PRO A O 1
ATOM 1315 N N . TYR A 1 166 ? 12.448 53.035 6.877 1.00 12.31 182 TYR A N 1
ATOM 1316 C CA . TYR A 1 166 ? 12.172 53.307 8.270 1.00 12.05 182 TYR A CA 1
ATOM 1317 C C . TYR A 1 166 ? 11.414 52.108 8.801 1.00 13.24 182 TYR A C 1
ATOM 1318 O O . TYR A 1 166 ? 10.314 51.762 8.296 1.00 14.60 182 TYR A O 1
ATOM 1327 N N . VAL A 1 167 ? 11.991 51.480 9.825 1.00 12.17 183 VAL A N 1
ATOM 1328 C CA . VAL A 1 167 ? 11.380 50.301 10.455 1.00 12.46 183 VAL A CA 1
ATOM 1329 C C . VAL A 1 167 ? 10.754 50.723 11.772 1.00 11.03 183 VAL A C 1
ATOM 1330 O O . VAL A 1 167 ? 11.431 51.210 12.698 1.00 12.97 183 VAL A O 1
ATOM 1334 N N . ASP A 1 168 ? 9.430 50.542 11.824 1.00 12.09 184 ASP A N 1
ATOM 1335 C CA . ASP A 1 168 ? 8.642 51.036 12.938 1.00 12.12 184 ASP A CA 1
ATOM 1336 C C . ASP A 1 168 ? 8.390 49.940 13.972 1.00 13.04 184 ASP A C 1
ATOM 1337 O O . ASP A 1 168 ? 7.287 49.393 14.092 1.00 14.54 184 ASP A O 1
ATOM 1342 N N . TYR A 1 169 ? 9.416 49.676 14.777 1.00 12.27 185 TYR A N 1
ATOM 1343 C CA . TYR A 1 169 ? 9.260 48.770 15.907 1.00 11.77 185 TYR A CA 1
ATOM 1344 C C . TYR A 1 169 ? 8.169 49.308 16.850 1.00 13.38 185 TYR A C 1
ATOM 1345 O O . TYR A 1 169 ? 7.341 48.560 17.409 1.00 13.56 185 TYR A O 1
ATOM 1354 N N . TYR A 1 170 ? 8.217 50.619 17.059 1.00 12.56 186 TYR A N 1
ATOM 1355 C CA . TYR A 1 170 ? 7.393 51.301 18.025 1.00 11.48 186 TYR A CA 1
ATOM 1356 C C . TYR A 1 170 ? 5.913 50.976 17.899 1.00 13.71 186 TYR A C 1
ATOM 1357 O O . TYR A 1 170 ? 5.269 50.658 18.881 1.00 12.60 186 TYR A O 1
ATOM 1366 N N . SER A 1 171 ? 5.388 51.065 16.690 1.00 13.76 187 SER A N 1
ATOM 1367 C CA . SER A 1 171 ? 3.963 50.954 16.555 1.00 13.98 187 SER A CA 1
ATOM 1368 C C . SER A 1 171 ? 3.470 49.552 16.902 1.00 14.77 187 SER A C 1
ATOM 1369 O O . SER A 1 171 ? 2.307 49.398 17.330 1.00 16.98 187 SER A O 1
ATOM 1372 N N . GLU A 1 172 ? 4.325 48.543 16.726 1.00 14.49 188 GLU A N 1
ATOM 1373 C CA . GLU A 1 172 ? 3.968 47.176 17.104 1.00 15.71 188 GLU A CA 1
ATOM 1374 C C . GLU A 1 172 ? 4.129 46.851 18.588 1.00 15.48 188 GLU A C 1
ATOM 1375 O O . GLU A 1 172 ? 3.532 45.898 19.103 1.00 19.32 188 GLU A O 1
ATOM 1389 N N . VAL A 1 174 ? 4.053 49.348 21.338 1.00 12.59 190 VAL A N 1
ATOM 1390 C CA . VAL A 1 174 ? 3.522 50.300 22.298 1.00 11.39 190 VAL A CA 1
ATOM 1391 C C . VAL A 1 174 ? 2.167 49.794 22.785 1.00 12.91 190 VAL A C 1
ATOM 1392 O O . VAL A 1 174 ? 1.447 49.113 22.035 1.00 15.06 190 VAL A O 1
ATOM 1396 N N . GLU A 1 175 ? 1.822 50.163 24.013 1.00 13.10 191 GLU A N 1
ATOM 1397 C CA . GLU A 1 175 ? 0.550 49.764 24.646 1.00 14.43 191 GLU A CA 1
ATOM 1398 C C . GLU A 1 175 ? 0.035 50.846 25.573 1.00 16.40 191 GLU A C 1
ATOM 1399 O O . GLU A 1 175 ? 0.804 51.395 26.347 1.00 16.71 191 GLU A O 1
ATOM 1405 N N . GLY A 1 176 ? -1.273 51.127 25.537 1.00 17.04 192 GLY A N 1
ATOM 1406 C CA . GLY A 1 176 ? -1.896 51.970 26.547 1.00 16.85 192 GLY A CA 1
ATOM 1407 C C . GLY A 1 176 ? -1.792 53.463 26.273 1.00 15.72 192 GLY A C 1
ATOM 1408 O O . GLY A 1 176 ? -0.987 53.910 25.463 1.00 17.11 192 GLY A O 1
ATOM 1409 N N . ASP A 1 177 ? -2.595 54.238 26.985 1.00 17.23 193 ASP A N 1
ATOM 1410 C CA . ASP A 1 177 ? -2.592 55.687 26.851 1.00 18.09 193 ASP A CA 1
ATOM 1411 C C . ASP A 1 177 ? -1.286 56.248 27.358 1.00 17.25 193 ASP A C 1
ATOM 1412 O O . ASP A 1 177 ? -0.863 57.321 26.911 1.00 17.20 193 ASP A O 1
ATOM 1417 N N . ASN A 1 178 ? -0.622 55.519 28.264 1.00 16.42 194 ASN A N 1
ATOM 1418 C CA . ASN A 1 178 ? 0.667 55.979 28.785 1.00 14.73 194 ASN A CA 1
ATOM 1419 C C . ASN A 1 178 ? 1.868 55.623 27.902 1.00 14.46 194 ASN A C 1
ATOM 1420 O O . ASN A 1 178 ? 2.995 55.966 28.234 1.00 14.07 194 ASN A O 1
ATOM 1425 N N . LYS A 1 179 ? 1.601 54.921 26.805 1.00 13.33 195 LYS A N 1
ATOM 1426 C CA . LYS A 1 179 ? 2.574 54.621 25.795 1.00 13.59 195 LYS A CA 1
ATOM 1427 C C . LYS A 1 179 ? 3.724 53.752 26.344 1.00 12.29 195 LYS A C 1
ATOM 1428 O O . LYS A 1 179 ? 4.901 53.938 26.028 1.00 13.40 195 LYS A O 1
ATOM 1434 N N . ALA A 1 180 ? 3.364 52.779 27.160 1.00 12.24 196 ALA A N 1
ATOM 1435 C CA . ALA A 1 180 ? 4.323 51.810 27.678 1.00 11.51 196 ALA A CA 1
ATOM 1436 C C . ALA A 1 180 ? 4.807 50.849 26.593 1.00 11.84 196 ALA A C 1
ATOM 1437 O O . ALA A 1 180 ? 4.139 50.599 25.586 1.00 12.51 196 ALA A O 1
ATOM 1439 N N . LEU A 1 181 ? 5.963 50.259 26.840 1.00 11.60 197 LEU A N 1
ATOM 1440 C CA . LEU A 1 181 ? 6.378 49.087 26.113 1.00 9.39 197 LEU A CA 1
ATOM 1441 C C . LEU A 1 181 ? 5.478 47.908 26.573 1.00 11.43 197 LEU A C 1
ATOM 1442 O O . LEU A 1 181 ? 5.292 47.674 27.768 1.00 13.73 197 LEU A O 1
ATOM 1447 N N . ASN A 1 182 ? 4.978 47.138 25.620 1.00 11.31 198 ASN A N 1
ATOM 1448 C CA . ASN A 1 182 ? 4.005 46.075 25.873 1.00 12.08 198 ASN A CA 1
ATOM 1449 C C . ASN A 1 182 ? 4.440 45.200 27.047 1.00 12.78 198 ASN A C 1
ATOM 1450 O O . ASN A 1 182 ? 5.556 44.704 27.082 1.00 13.05 198 ASN A O 1
ATOM 1455 N N . SER A 1 183 ? 3.554 45.089 28.033 1.00 12.87 199 SER A N 1
ATOM 1456 C CA . SER A 1 183 ? 3.815 44.417 29.270 1.00 13.99 199 SER A CA 1
ATOM 1457 C C . SER A 1 183 ? 4.164 42.953 29.111 1.00 12.98 199 SER A C 1
ATOM 1458 O O . SER A 1 183 ? 4.747 42.351 30.025 1.00 16.42 199 SER A O 1
ATOM 1461 N N A SER A 1 184 ? 3.763 42.373 27.981 0.50 13.18 200 SER A N 1
ATOM 1462 N N B SER A 1 184 ? 3.899 42.383 27.930 0.50 13.78 200 SER A N 1
ATOM 1463 C CA A SER A 1 184 ? 3.886 40.953 27.800 0.50 13.60 200 SER A CA 1
ATOM 1464 C CA B SER A 1 184 ? 4.339 41.026 27.599 0.50 15.26 200 SER A CA 1
ATOM 1465 C C A SER A 1 184 ? 5.292 40.574 27.385 0.50 13.61 200 SER A C 1
ATOM 1466 C C B SER A 1 184 ? 5.739 41.013 26.988 0.50 15.90 200 SER A C 1
ATOM 1467 O O A SER A 1 184 ? 5.643 39.393 27.432 0.50 13.90 200 SER A O 1
ATOM 1468 O O B SER A 1 184 ? 6.340 39.942 26.808 0.50 16.37 200 SER A O 1
ATOM 1473 N N A TYR A 1 185 ? 6.100 41.560 26.974 0.50 14.52 201 TYR A N 1
ATOM 1474 N N B TYR A 1 185 ? 6.247 42.191 26.640 0.50 14.21 201 TYR A N 1
ATOM 1475 C CA A TYR A 1 185 ? 7.492 41.292 26.569 0.50 15.07 201 TYR A CA 1
ATOM 1476 C CA B TYR A 1 185 ? 7.492 42.285 25.901 0.50 12.08 201 TYR A CA 1
ATOM 1477 C C A TYR A 1 185 ? 8.523 42.415 26.903 0.50 14.55 201 TYR A C 1
ATOM 1478 C C B TYR A 1 185 ? 8.621 42.764 26.797 0.50 12.11 201 TYR A C 1
ATOM 1479 O O A TYR A 1 185 ? 9.379 42.760 26.109 0.50 16.38 201 TYR A O 1
ATOM 1480 O O B TYR A 1 185 ? 9.715 43.005 26.293 0.50 11.64 201 TYR A O 1
ATOM 1497 N N . THR A 1 186 ? 8.380 42.951 28.102 1.00 13.32 202 THR A N 1
ATOM 1498 C CA . THR A 1 186 ? 9.414 43.655 28.862 1.00 11.36 202 THR A CA 1
ATOM 1499 C C . THR A 1 186 ? 9.222 43.430 30.347 1.00 12.40 202 THR A C 1
ATOM 1500 O O . THR A 1 186 ? 8.090 43.332 30.819 1.00 13.72 202 THR A O 1
ATOM 1504 N N . ARG A 1 187 ? 10.330 43.379 31.081 1.00 11.95 203 ARG A N 1
ATOM 1505 C CA . ARG A 1 187 ? 10.271 43.372 32.514 1.00 13.75 203 ARG A CA 1
ATOM 1506 C C . ARG A 1 187 ? 10.391 44.796 33.054 1.00 14.13 203 ARG A C 1
ATOM 1507 O O . ARG A 1 187 ? 9.633 45.198 33.945 1.00 17.43 203 ARG A O 1
ATOM 1515 N N . ASP A 1 188 ? 11.331 45.574 32.519 1.00 12.71 204 ASP A N 1
ATOM 1516 C CA . ASP A 1 188 ? 11.685 46.866 33.063 1.00 13.71 204 ASP A CA 1
ATOM 1517 C C . ASP A 1 188 ? 11.037 48.060 32.390 1.00 12.08 204 ASP A C 1
ATOM 1518 O O . ASP A 1 188 ? 11.268 49.183 32.825 1.00 15.38 204 ASP A O 1
ATOM 1523 N N . GLY A 1 189 ? 10.273 47.832 31.332 1.00 11.74 205 GLY A N 1
ATOM 1524 C CA . GLY A 1 189 ? 9.615 48.911 30.616 1.00 10.84 205 GLY A CA 1
ATOM 1525 C C . GLY A 1 189 ? 10.392 49.576 29.506 1.00 11.70 205 GLY A C 1
ATOM 1526 O O . GLY A 1 189 ? 9.869 50.478 28.868 1.00 12.19 205 GLY A O 1
ATOM 1527 N N . VAL A 1 190 ? 11.650 49.162 29.337 1.00 10.91 206 VAL A N 1
ATOM 1528 C CA . VAL A 1 190 ? 12.538 49.729 28.322 1.00 11.59 206 VAL A CA 1
ATOM 1529 C C . VAL A 1 190 ? 13.138 48.642 27.430 1.00 9.47 206 VAL A C 1
ATOM 1530 O O . VAL A 1 190 ? 13.150 48.772 26.203 1.00 11.09 206 VAL A O 1
ATOM 1534 N N . HIS A 1 191 ? 13.684 47.600 28.052 1.00 11.77 207 HIS A N 1
ATOM 1535 C CA . HIS A 1 191 ? 14.353 46.528 27.342 1.00 12.33 207 HIS A CA 1
ATOM 1536 C C . HIS A 1 191 ? 13.418 45.397 27.015 1.00 12.02 207 HIS A C 1
ATOM 1537 O O . HIS A 1 191 ? 12.758 44.889 27.904 1.00 13.45 207 HIS A O 1
ATOM 1544 N N . PRO A 1 192 ? 13.384 44.968 25.752 1.00 12.10 208 PRO A N 1
ATOM 1545 C CA . PRO A 1 192 ? 12.579 43.809 25.417 1.00 13.46 208 PRO A CA 1
ATOM 1546 C C . PRO A 1 192 ? 13.089 42.526 26.066 1.00 12.92 208 PRO A C 1
ATOM 1547 O O . PRO A 1 192 ? 14.289 42.363 26.276 1.00 15.43 208 PRO A O 1
ATOM 1551 N N . THR A 1 193 ? 12.160 41.606 26.301 1.00 13.38 209 THR A N 1
ATOM 1552 C CA . THR A 1 193 ? 12.505 40.221 26.566 1.00 13.63 209 THR A CA 1
ATOM 1553 C C . THR A 1 193 ? 12.659 39.521 25.216 1.00 14.40 209 THR A C 1
ATOM 1554 O O . THR A 1 193 ? 12.438 40.133 24.150 1.00 13.19 209 THR A O 1
ATOM 1558 N N . LEU A 1 194 ? 13.009 38.247 25.223 1.00 14.02 210 LEU A N 1
ATOM 1559 C CA . LEU A 1 194 ? 13.138 37.512 23.967 1.00 14.62 210 LEU A CA 1
ATOM 1560 C C . LEU A 1 194 ? 11.890 37.611 23.074 1.00 13.79 210 LEU A C 1
ATOM 1561 O O . LEU A 1 194 ? 11.999 37.813 21.868 1.00 14.70 210 LEU A O 1
ATOM 1566 N N . GLU A 1 195 ? 10.699 37.498 23.650 1.00 16.75 211 GLU A N 1
ATOM 1567 C CA . GLU A 1 195 ? 9.454 37.623 22.874 1.00 17.71 211 GLU A CA 1
ATOM 1568 C C . GLU A 1 195 ? 9.393 38.955 22.132 1.00 16.64 211 GLU A C 1
ATOM 1569 O O . GLU A 1 195 ? 8.955 39.032 20.991 1.00 17.89 211 GLU A O 1
ATOM 1575 N N . GLY A 1 196 ? 9.839 40.013 22.790 1.00 15.62 212 GLY A N 1
ATOM 1576 C CA . GLY A 1 196 ? 9.888 41.322 22.159 1.00 14.82 212 GLY A CA 1
ATOM 1577 C C . GLY A 1 196 ? 10.899 41.383 21.045 1.00 12.90 212 GLY A C 1
ATOM 1578 O O . GLY A 1 196 ? 10.647 41.973 19.985 1.00 13.98 212 GLY A O 1
ATOM 1579 N N . TYR A 1 197 ? 12.072 40.791 21.276 1.00 13.0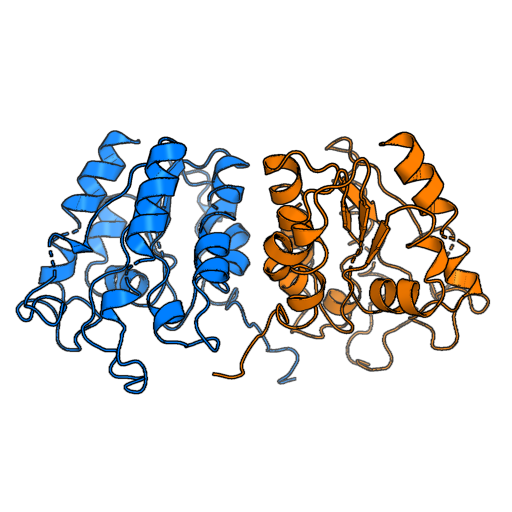3 213 TYR A N 1
ATOM 1580 C CA . TYR A 1 197 ? 13.082 40.740 20.231 1.00 13.31 213 TYR A CA 1
ATOM 1581 C C . TYR A 1 197 ? 12.583 39.966 19.014 1.00 12.34 213 TYR A C 1
ATOM 1582 O O . TYR A 1 197 ? 12.88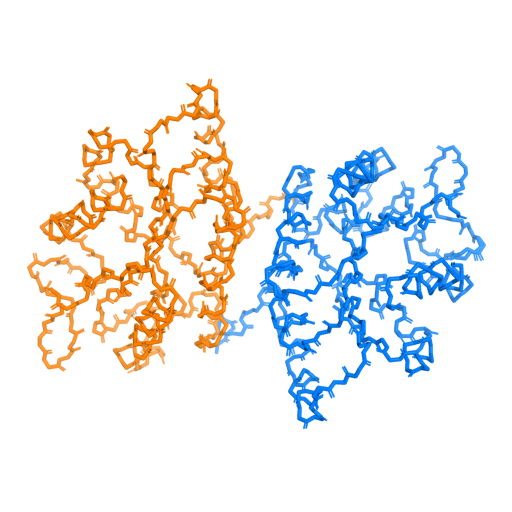9 40.323 17.911 1.00 14.39 213 TYR A O 1
ATOM 1591 N N . LYS A 1 198 ? 11.759 38.950 19.201 1.00 14.30 214 LYS A N 1
ATOM 1592 C CA . LYS A 1 198 ? 11.223 38.206 18.064 1.00 15.42 214 LYS A CA 1
ATOM 1593 C C . LYS A 1 198 ? 10.301 39.071 17.194 1.00 13.87 214 LYS A C 1
ATOM 1594 O O . LYS A 1 198 ? 10.318 38.944 15.956 1.00 14.86 214 LYS A O 1
ATOM 1600 N N . VAL A 1 199 ? 9.539 39.970 17.809 1.00 13.82 215 VAL A N 1
ATOM 1601 C CA . VAL A 1 199 ? 8.757 40.969 17.067 1.00 13.71 215 VAL A CA 1
ATOM 1602 C C . VAL A 1 199 ? 9.685 41.858 16.213 1.00 13.88 215 VAL A C 1
ATOM 1603 O O . VAL A 1 199 ? 9.437 42.088 15.029 1.00 15.40 215 VAL A O 1
ATOM 1615 N N . GLU A 1 201 ? 12.737 41.146 15.205 1.00 11.48 217 GLU A N 1
ATOM 1616 C CA . GLU A 1 201 ? 13.430 40.356 14.197 1.00 12.77 217 GLU A CA 1
ATOM 1617 C C . GLU A 1 201 ? 12.604 40.179 12.943 1.00 14.81 217 GLU A C 1
ATOM 1618 O O . GLU A 1 201 ? 13.113 40.293 11.832 1.00 14.86 217 GLU A O 1
ATOM 1624 N N . ALA A 1 202 ? 11.313 39.950 13.121 1.00 15.36 218 ALA A N 1
ATOM 1625 C CA . ALA A 1 202 ? 10.461 39.780 11.957 1.00 16.06 218 ALA A CA 1
ATOM 1626 C C . ALA A 1 202 ? 10.467 41.049 11.111 1.00 15.26 218 ALA A C 1
ATOM 1627 O O . ALA A 1 202 ? 10.614 40.977 9.893 1.00 16.63 218 ALA A O 1
ATOM 1629 N N . LEU A 1 203 ? 10.387 42.209 11.763 1.00 13.38 219 LEU A N 1
ATOM 1630 C CA . LEU A 1 203 ? 10.368 43.482 11.036 1.00 14.55 219 LEU A CA 1
ATOM 1631 C C . LEU A 1 203 ? 11.693 43.777 10.364 1.00 13.86 219 LEU A C 1
ATOM 1632 O O . LEU A 1 203 ? 11.727 44.136 9.189 1.00 14.89 219 LEU A O 1
ATOM 1637 N N . ILE A 1 204 ? 12.795 43.655 11.110 1.00 12.58 220 ILE A N 1
ATOM 1638 C CA . ILE A 1 204 ? 14.050 44.084 10.564 1.00 13.42 220 ILE A CA 1
ATOM 1639 C C . ILE A 1 204 ? 14.570 43.144 9.483 1.00 14.26 220 ILE A C 1
ATOM 1640 O O . ILE A 1 204 ? 15.135 43.592 8.510 1.00 14.49 220 ILE A O 1
ATOM 1645 N N . LYS A 1 205 ? 14.374 41.833 9.640 1.00 13.43 221 LYS A N 1
ATOM 1646 C CA . LYS A 1 205 ? 14.805 40.894 8.593 1.00 14.52 221 LYS A CA 1
ATOM 1647 C C . LYS A 1 205 ? 14.074 41.146 7.270 1.00 15.42 221 LYS A C 1
ATOM 1648 O O . LYS A 1 205 ? 14.682 41.112 6.202 1.00 16.49 221 LYS A O 1
ATOM 1654 N N . LYS A 1 206 ? 12.780 41.406 7.337 1.00 16.27 222 LYS A N 1
ATOM 1655 C CA . LYS A 1 206 ? 12.039 41.697 6.128 1.00 16.95 222 LYS A CA 1
ATOM 1656 C C . LYS A 1 206 ? 12.601 42.934 5.423 1.00 15.20 222 LYS A C 1
ATOM 1657 O O . LYS A 1 206 ? 12.764 42.937 4.195 1.00 16.12 222 LYS A O 1
ATOM 1660 N N . ALA A 1 207 ? 12.948 43.969 6.203 1.00 14.76 223 ALA A N 1
ATOM 1661 C CA . ALA A 1 207 ? 13.445 45.214 5.626 1.00 13.39 223 ALA A CA 1
ATOM 1662 C C . ALA A 1 207 ? 14.865 45.017 5.080 1.00 13.19 223 ALA A C 1
ATOM 1663 O O . ALA A 1 207 ? 15.209 45.521 4.005 1.00 14.51 223 ALA A O 1
ATOM 1665 N N . ILE A 1 208 ? 15.702 44.315 5.835 1.00 14.00 224 ILE A N 1
ATOM 1666 C CA . ILE A 1 208 ? 17.067 44.002 5.375 1.00 14.52 224 ILE A CA 1
ATOM 1667 C C . ILE A 1 208 ? 17.051 43.252 4.042 1.00 15.49 224 ILE A C 1
ATOM 1668 O O . ILE A 1 208 ? 17.788 43.587 3.123 1.00 17.10 224 ILE A O 1
ATOM 1673 N N . ASP A 1 209 ? 16.187 42.241 3.936 1.00 15.10 225 ASP A N 1
ATOM 1674 C CA . ASP A 1 209 ? 16.110 41.436 2.725 1.00 16.70 225 ASP A CA 1
ATOM 1675 C C . ASP A 1 209 ? 15.698 42.265 1.514 1.00 18.63 225 ASP A C 1
ATOM 1676 O O . ASP A 1 209 ? 16.104 41.947 0.384 1.00 21.74 225 ASP A O 1
ATOM 1681 N N . LYS A 1 210 ? 14.889 43.306 1.716 1.00 16.48 226 LYS A N 1
ATOM 1682 C CA . LYS A 1 210 ? 14.463 44.160 0.611 1.00 19.32 226 LYS A CA 1
ATOM 1683 C C . LYS A 1 210 ? 15.620 44.989 0.105 1.00 20.70 226 LYS A C 1
ATOM 1684 O O . LYS A 1 210 ? 15.693 45.294 -1.084 1.00 23.94 226 LYS A O 1
ATOM 1690 N N . VAL A 1 211 ? 16.528 45.355 1.000 1.00 20.89 227 VAL A N 1
ATOM 1691 C CA . VAL A 1 211 ? 17.661 46.220 0.643 1.00 22.93 227 VAL A CA 1
ATOM 1692 C C . VAL A 1 211 ? 18.813 45.438 0.043 1.00 24.75 227 VAL A C 1
ATOM 1693 O O . VAL A 1 211 ? 19.413 45.904 -0.913 1.00 27.84 227 VAL A O 1
ATOM 1697 N N . LEU A 1 212 ? 19.124 44.261 0.590 1.00 24.81 228 LEU A N 1
ATOM 1698 C CA . LEU A 1 212 ? 20.275 43.485 0.125 1.00 28.40 228 LEU A CA 1
ATOM 1699 C C . LEU A 1 212 ? 19.968 42.807 -1.222 1.00 33.16 228 LEU A C 1
ATOM 1700 O O . LEU A 1 212 ? 18.797 42.618 -1.624 1.00 36.47 228 LEU A O 1
ATOM 1706 N N . GLN B 1 5 ? 22.475 66.101 34.479 1.00 36.19 21 GLN B N 1
ATOM 1707 C CA . GLN B 1 5 ? 21.778 66.833 33.361 1.00 34.53 21 GLN B CA 1
ATOM 1708 C C . GLN B 1 5 ? 22.642 67.995 32.798 1.00 32.93 21 GLN B C 1
ATOM 1709 O O . GLN B 1 5 ? 22.445 68.480 31.669 1.00 27.39 21 GLN B O 1
ATOM 1715 N N . LYS B 1 6 ? 23.628 68.429 33.572 1.00 34.30 22 LYS B N 1
ATOM 1716 C CA . LYS B 1 6 ? 24.526 69.502 33.116 1.00 33.86 22 LYS B CA 1
ATOM 1717 C C . LYS B 1 6 ? 25.667 68.972 32.215 1.00 32.70 22 LYS B C 1
ATOM 1718 O O . LYS B 1 6 ? 26.402 69.766 31.627 1.00 33.49 22 LYS B O 1
ATOM 1720 N N . GLN B 1 7 ? 25.800 67.650 32.075 1.00 31.14 23 GLN B N 1
ATOM 1721 C CA . GLN B 1 7 ? 26.875 67.070 31.245 1.00 28.77 23 GLN B CA 1
ATOM 1722 C C . GLN B 1 7 ? 26.741 67.573 29.812 1.00 27.35 23 GLN B C 1
ATOM 1723 O O . GLN B 1 7 ? 25.610 67.704 29.303 1.00 26.81 23 GLN B O 1
ATOM 1729 N N . ASP B 1 8 ? 27.877 67.828 29.159 1.00 23.86 24 ASP B N 1
ATOM 1730 C CA . ASP B 1 8 ? 27.891 68.306 27.727 1.00 20.48 24 ASP B CA 1
ATOM 1731 C C . ASP B 1 8 ? 29.301 68.098 27.217 1.00 16.58 24 ASP B C 1
ATOM 1732 O O . ASP B 1 8 ? 30.059 69.049 27.096 1.00 15.81 24 ASP B O 1
ATOM 1737 N N . TRP B 1 9 ? 29.650 66.845 26.967 1.00 14.33 25 TRP B N 1
ATOM 1738 C CA . TRP B 1 9 ? 31.059 66.458 26.773 1.00 13.31 25 TRP B CA 1
ATOM 1739 C C . TRP B 1 9 ? 31.673 67.202 25.584 1.00 12.84 25 TRP B C 1
ATOM 1740 O O . TRP B 1 9 ? 32.843 67.634 25.649 1.00 12.87 25 TRP B O 1
ATOM 1751 N N . GLY B 1 10 ? 30.896 67.334 24.508 1.00 12.67 26 GLY B N 1
ATOM 1752 C CA . GLY B 1 10 ? 31.375 68.042 23.322 1.00 12.22 26 GLY B CA 1
ATOM 1753 C C . GLY B 1 10 ? 31.426 69.558 23.437 1.00 10.83 26 GLY B C 1
ATOM 1754 O O . GLY B 1 10 ? 31.989 70.211 22.567 1.00 11.12 26 GLY B O 1
ATOM 1755 N N . ASN B 1 11 ? 30.834 70.108 24.484 1.00 12.21 27 ASN B N 1
ATOM 1756 C CA . ASN B 1 11 ? 30.713 71.561 24.693 1.00 11.70 27 ASN B CA 1
ATOM 1757 C C . ASN B 1 11 ? 29.978 72.248 23.517 1.00 12.48 27 ASN B C 1
ATOM 1758 O O . ASN B 1 11 ? 30.433 73.228 22.938 1.00 12.71 27 ASN B O 1
ATOM 1763 N N . LEU B 1 12 ? 28.822 71.700 23.178 1.00 12.69 28 LEU B N 1
ATOM 1764 C CA A LEU B 1 12 ? 27.958 72.344 22.207 0.50 13.31 28 LEU B CA 1
ATOM 1765 C CA B LEU B 1 12 ? 27.892 72.348 22.263 0.50 13.62 28 LEU B CA 1
ATOM 1766 C C . LEU B 1 12 ? 27.381 73.658 22.831 1.00 14.07 28 LEU B C 1
ATOM 1767 O O . LEU B 1 12 ? 26.979 74.539 22.095 1.00 15.84 28 LEU B O 1
ATOM 1776 N N . LYS B 1 13 ? 27.385 73.789 24.153 1.00 15.40 29 LYS B N 1
ATOM 1777 C CA . LYS B 1 13 ? 26.905 75.036 24.804 1.00 15.25 29 LYS B CA 1
ATOM 1778 C C . LYS B 1 13 ? 27.730 76.250 24.439 1.00 15.72 29 LYS B C 1
ATOM 1779 O O . LYS B 1 13 ? 27.204 77.358 24.318 1.00 16.99 29 LYS B O 1
ATOM 1782 N N . ARG B 1 14 ? 29.034 76.061 24.216 1.00 12.91 30 ARG B N 1
ATOM 1783 C CA . ARG B 1 14 ? 29.913 77.185 24.042 1.00 13.78 30 ARG B CA 1
ATOM 1784 C C . ARG B 1 14 ? 29.448 78.162 22.978 1.00 14.45 30 ARG B C 1
ATOM 1785 O O . ARG B 1 14 ? 29.396 79.370 23.224 1.00 16.60 30 ARG B O 1
ATOM 1793 N N . TYR B 1 15 ? 29.090 77.649 21.799 1.00 11.68 31 TYR B N 1
ATOM 1794 C CA . TYR B 1 15 ? 28.709 78.519 20.702 1.00 12.01 31 TYR B CA 1
ATOM 1795 C C . TYR B 1 15 ? 27.217 78.467 20.356 1.00 12.16 31 TYR B C 1
ATOM 1796 O O . TYR B 1 15 ? 26.813 79.055 19.360 1.00 13.36 31 TYR B O 1
ATOM 1805 N N . ALA B 1 16 ? 26.413 77.822 21.197 1.00 13.53 32 ALA B N 1
ATOM 1806 C CA . ALA B 1 16 ? 24.990 77.643 20.862 1.00 13.11 32 ALA B CA 1
ATOM 1807 C C . ALA B 1 16 ? 24.280 78.979 20.638 1.00 14.26 32 ALA B C 1
ATOM 1808 O O . ALA B 1 16 ? 23.597 79.167 19.629 1.00 14.91 32 ALA B O 1
ATOM 1810 N N . GLU B 1 17 ? 24.509 79.926 21.541 1.00 16.29 33 GLU B N 1
ATOM 1811 C CA . GLU B 1 17 ? 23.855 81.247 21.402 1.00 17.13 33 GLU B CA 1
ATOM 1812 C C . GLU B 1 17 ? 24.428 82.035 20.230 1.00 16.09 33 GLU B C 1
ATOM 1813 O O . GLU B 1 17 ? 23.672 82.664 19.464 1.00 18.10 33 GLU B O 1
ATOM 1819 N N . ALA B 1 18 ? 25.752 81.976 20.060 1.00 16.39 34 ALA B N 1
ATOM 1820 C CA . ALA B 1 18 ? 26.402 82.661 18.956 1.00 16.10 34 ALA B CA 1
ATOM 1821 C C . ALA B 1 18 ? 25.917 82.138 17.611 1.00 14.92 34 ALA B C 1
ATOM 1822 O O . ALA B 1 18 ? 25.698 82.903 16.679 1.00 16.58 34 ALA B O 1
ATOM 1824 N N . ASN B 1 19 ? 25.687 80.832 17.515 1.00 13.47 35 ASN B N 1
ATOM 1825 C CA . ASN B 1 19 ? 25.199 80.243 16.285 1.00 13.31 35 ASN B CA 1
ATOM 1826 C C . ASN B 1 19 ? 23.768 80.696 15.974 1.00 15.73 35 ASN B C 1
ATOM 1827 O O . ASN B 1 19 ? 23.447 80.972 14.824 1.00 17.07 35 ASN B O 1
ATOM 1832 N N . LYS B 1 20 ? 22.931 80.758 17.003 1.00 16.78 36 LYS B N 1
ATOM 1833 C CA A LYS B 1 20 ? 21.544 81.191 16.779 0.50 18.81 36 LYS B CA 1
ATOM 1834 C CA B LYS B 1 20 ? 21.535 81.221 16.850 0.50 19.80 36 LYS B CA 1
ATOM 1835 C C . LYS B 1 20 ? 21.521 82.603 16.211 1.00 21.10 36 LYS B C 1
ATOM 1836 O O . LYS B 1 20 ? 20.737 82.885 15.305 1.00 21.14 36 LYS B O 1
ATOM 1847 N N . GLU B 1 21 ? 22.400 83.455 16.718 1.00 19.28 37 GLU B N 1
ATOM 1848 C CA A GLU B 1 21 ? 22.532 84.828 16.227 0.50 20.69 37 GLU B CA 1
ATOM 1849 C CA B GLU B 1 21 ? 22.499 84.821 16.198 0.50 21.33 37 GLU B CA 1
ATOM 1850 C C . GLU B 1 21 ? 22.931 84.845 14.745 1.00 21.59 37 GLU B C 1
ATOM 1851 O O . GLU B 1 21 ? 22.367 85.572 13.932 1.00 23.45 37 GLU B O 1
ATOM 1862 N N . LEU B 1 22 ? 23.907 84.031 14.369 1.00 19.85 38 LEU B N 1
ATOM 1863 C CA . LEU B 1 22 ? 24.288 83.955 12.955 1.00 20.73 38 LEU B CA 1
ATOM 1864 C C . LEU B 1 22 ? 23.177 83.450 12.039 1.00 21.95 38 LEU B C 1
ATOM 1865 O O . LEU B 1 22 ? 22.968 83.987 10.938 1.00 23.19 38 LEU B O 1
ATOM 1870 N N . VAL B 1 23 ? 22.489 82.395 12.446 1.00 23.08 39 VAL B N 1
ATOM 1871 C CA . VAL B 1 23 ? 21.461 81.819 11.598 1.00 23.28 39 VAL B CA 1
ATOM 1872 C C . VAL B 1 23 ? 20.341 82.873 11.375 1.00 24.71 39 VAL B C 1
ATOM 1873 O O . VAL B 1 23 ? 19.856 83.033 10.249 1.00 27.03 39 VAL B O 1
ATOM 1877 N N . ARG B 1 24 ? 19.986 83.627 12.414 1.00 23.27 40 ARG B N 1
ATOM 1878 C CA . ARG B 1 24 ? 18.982 84.701 12.282 1.00 25.56 40 ARG B CA 1
ATOM 1879 C C . ARG B 1 24 ? 19.362 85.712 11.207 1.00 28.88 40 ARG B C 1
ATOM 1880 O O . ARG B 1 24 ? 18.509 86.171 10.437 1.00 32.26 40 ARG B O 1
ATOM 1888 N N . LYS B 1 25 ? 20.635 86.077 11.177 1.00 28.54 41 LYS B N 1
ATOM 1889 C CA . LYS B 1 25 ? 21.114 87.107 10.258 1.00 28.51 41 LYS B CA 1
ATOM 1890 C C . LYS B 1 25 ? 21.207 86.613 8.811 1.00 31.49 41 LYS B C 1
ATOM 1891 O O . LYS B 1 25 ? 21.413 87.421 7.897 1.00 34.69 41 LYS B O 1
ATOM 1896 N N . GLY B 1 26 ? 21.038 85.310 8.591 1.00 31.05 42 GLY B N 1
ATOM 1897 C CA . GLY B 1 26 ? 21.008 84.729 7.249 1.00 32.42 42 GLY B CA 1
ATOM 1898 C C . GLY B 1 26 ? 22.371 84.279 6.742 1.00 31.56 42 GLY B C 1
ATOM 1899 O O . GLY B 1 26 ? 23.410 84.824 7.144 1.00 29.15 42 GLY B O 1
ATOM 1900 N N . LYS B 1 27 ? 22.363 83.310 5.831 1.00 32.79 43 LYS B N 1
ATOM 1901 C CA . LYS B 1 27 ? 23.607 82.783 5.274 1.00 33.79 43 LYS B CA 1
ATOM 1902 C C . LYS B 1 27 ? 24.339 83.880 4.498 1.00 30.94 43 LYS B C 1
ATOM 1903 O O . LYS B 1 27 ? 23.734 84.790 3.928 1.00 31.47 43 LYS B O 1
ATOM 1909 N N . GLN B 1 28 ? 25.656 83.802 4.533 1.00 28.97 44 GLN B N 1
ATOM 1910 C CA . GLN B 1 28 ? 26.510 84.816 3.942 1.00 29.37 44 GLN B CA 1
ATOM 1911 C C . GLN B 1 28 ? 27.338 84.117 2.913 1.00 30.66 44 GLN B C 1
ATOM 1912 O O . GLN B 1 28 ? 27.913 83.044 3.185 1.00 29.34 44 GLN B O 1
ATOM 1918 N N . LYS B 1 29 ? 27.401 84.718 1.725 1.00 30.29 45 LYS B N 1
ATOM 1919 C CA . LYS B 1 29 ? 28.271 84.232 0.711 1.00 31.29 45 LYS B CA 1
ATOM 1920 C C . LYS B 1 29 ? 29.702 84.314 1.302 1.00 29.03 45 LYS B C 1
ATOM 1921 O O . LYS B 1 29 ? 30.083 85.254 2.047 1.00 32.46 45 LYS B O 1
ATOM 1927 N N . ASP B 1 30 ? 30.427 83.259 1.009 1.00 24.84 46 ASP B N 1
ATOM 1928 C CA . ASP B 1 30 ? 31.835 83.141 1.282 1.00 24.35 46 ASP B CA 1
ATOM 1929 C C . ASP B 1 30 ? 32.196 83.078 2.766 1.00 19.45 46 ASP B C 1
ATOM 1930 O O . ASP B 1 30 ? 33.317 83.373 3.131 1.00 19.50 46 ASP B O 1
ATOM 1935 N N . ARG B 1 31 ? 31.280 82.635 3.614 1.00 16.69 47 ARG B N 1
ATOM 1936 C CA . ARG B 1 31 ? 31.635 82.432 5.009 1.00 15.56 47 ARG B CA 1
ATOM 1937 C C . ARG B 1 31 ? 32.595 81.269 5.120 1.00 14.12 47 ARG B C 1
ATOM 1938 O O . ARG B 1 31 ? 32.408 80.222 4.491 1.00 15.10 47 ARG B O 1
ATOM 1946 N N . VAL B 1 32 ? 33.600 81.478 5.962 1.00 13.16 48 VAL B N 1
ATOM 1947 C CA . VAL B 1 32 ? 34.583 80.450 6.277 1.00 11.31 48 VAL B CA 1
ATOM 1948 C C . VAL B 1 32 ? 34.517 80.199 7.760 1.00 11.83 48 VAL B C 1
ATOM 1949 O O . VAL B 1 32 ? 34.580 81.133 8.541 1.00 13.34 48 VAL B O 1
ATOM 1953 N N . VAL B 1 33 ? 34.384 78.938 8.179 1.00 10.87 49 VAL B N 1
ATOM 1954 C CA . VAL B 1 33 ? 34.417 78.578 9.590 1.00 10.56 49 VAL B CA 1
ATOM 1955 C C . VAL B 1 33 ? 35.740 77.884 9.900 1.00 10.41 49 VAL B C 1
ATOM 1956 O O . VAL B 1 33 ? 36.191 77.030 9.152 1.00 10.85 49 VAL B O 1
ATOM 1960 N N . PHE B 1 34 ? 36.370 78.328 10.970 1.00 10.41 50 PHE B N 1
ATOM 1961 C CA . PHE B 1 34 ? 37.610 77.735 11.484 1.00 10.60 50 PHE B CA 1
ATOM 1962 C C . PHE B 1 34 ? 37.282 76.850 12.695 1.00 11.05 50 PHE B C 1
ATOM 1963 O O . PHE B 1 34 ? 36.799 77.334 13.729 1.00 11.77 50 PHE B O 1
ATOM 1984 N N . GLY B 1 36 ? 38.765 74.209 15.523 1.00 13.29 52 GLY B N 1
ATOM 1985 C CA . GLY B 1 36 ? 39.962 73.869 16.231 1.00 13.99 52 GLY B CA 1
ATOM 1986 C C . GLY B 1 36 ? 39.837 74.011 17.733 1.00 11.45 52 GLY B C 1
ATOM 1987 O O . GLY B 1 36 ? 38.727 74.050 18.304 1.00 13.36 52 GLY B O 1
ATOM 1988 N N . ASN B 1 37 ? 41.003 74.101 18.336 1.00 11.88 53 ASN B N 1
ATOM 1989 C CA . ASN B 1 37 ? 41.173 74.110 19.774 1.00 11.66 53 ASN B CA 1
ATOM 1990 C C . ASN B 1 37 ? 41.576 75.506 20.240 1.00 12.42 53 ASN B C 1
ATOM 1991 O O . ASN B 1 37 ? 41.135 76.475 19.642 1.00 12.98 53 ASN B O 1
ATOM 1996 N N . SER B 1 38 ? 42.429 75.626 21.267 1.00 12.06 54 SER B N 1
ATOM 1997 C CA . SER B 1 38 ? 42.850 76.935 21.789 1.00 13.80 54 SER B CA 1
ATOM 1998 C C . SER B 1 38 ? 43.653 77.762 20.808 1.00 12.08 54 SER B C 1
ATOM 1999 O O . SER B 1 38 ? 43.715 78.999 20.912 1.00 14.67 54 SER B O 1
ATOM 2002 N N . ILE B 1 39 ? 44.304 77.098 19.858 1.00 12.81 55 ILE B N 1
ATOM 2003 C CA . ILE B 1 39 ? 45.043 77.823 18.833 1.00 12.76 55 ILE B CA 1
ATOM 2004 C C . ILE B 1 39 ? 44.036 78.625 17.982 1.00 13.44 55 ILE B C 1
ATOM 2005 O O . ILE B 1 39 ? 44.215 79.823 17.732 1.00 14.44 55 ILE B O 1
ATOM 2010 N N . THR B 1 40 ? 42.930 77.991 17.623 1.00 12.38 56 THR B N 1
ATOM 2011 C CA . THR B 1 40 ? 41.878 78.668 16.883 1.00 12.03 56 THR B CA 1
ATOM 2012 C C . THR B 1 40 ? 41.115 79.652 17.767 1.00 11.78 56 THR B C 1
ATOM 2013 O O . THR B 1 40 ? 40.782 80.765 17.311 1.00 12.59 56 THR B O 1
ATOM 2017 N N . GLU B 1 41 ? 40.812 79.265 19.010 1.00 11.42 57 GLU B N 1
ATOM 2018 C CA . GLU B 1 41 ? 40.138 80.179 19.933 1.00 12.57 57 GLU B CA 1
ATOM 2019 C C . GLU B 1 41 ? 40.958 81.429 20.199 1.00 12.23 57 GLU B C 1
ATOM 2020 O O . GLU B 1 41 ? 40.435 82.565 20.143 1.00 13.28 57 GLU B O 1
ATOM 2026 N N . GLY B 1 42 ? 42.246 81.229 20.424 1.00 12.48 58 GLY B N 1
ATOM 2027 C CA . GLY B 1 42 ? 43.146 82.334 20.682 1.00 11.20 58 GLY B CA 1
ATOM 2028 C C . GLY B 1 42 ? 43.372 83.222 19.477 1.00 11.53 58 GLY B C 1
ATOM 2029 O O . GLY B 1 42 ? 43.710 84.405 19.614 1.00 12.15 58 GLY B O 1
ATOM 2030 N N . TRP B 1 43 ? 43.163 82.700 18.297 1.00 11.47 59 TRP B N 1
ATOM 2031 C CA . TRP B 1 43 ? 43.287 83.510 17.081 1.00 11.76 59 TRP B CA 1
ATOM 2032 C C . TRP B 1 43 ? 42.269 84.644 17.074 1.00 11.31 59 TRP B C 1
ATOM 2033 O O . TRP B 1 43 ? 42.587 85.802 16.802 1.00 12.91 59 TRP B O 1
ATOM 2044 N N . VAL B 1 44 ? 41.028 84.304 17.357 1.00 12.27 60 VAL B N 1
ATOM 2045 C CA . VAL B 1 44 ? 39.975 85.293 17.439 1.00 12.44 60 VAL B CA 1
ATOM 2046 C C . VAL B 1 44 ? 40.249 86.284 18.559 1.00 13.71 60 VAL B C 1
ATOM 2047 O O . VAL B 1 44 ? 40.009 87.469 18.387 1.00 14.35 60 VAL B O 1
ATOM 2051 N N . ALA B 1 45 ? 40.727 85.785 19.701 1.00 13.25 61 ALA B N 1
ATOM 2052 C CA . ALA B 1 45 ? 41.040 86.672 20.827 1.00 13.70 61 ALA B CA 1
ATOM 2053 C C . ALA B 1 45 ? 42.121 87.671 20.485 1.00 13.03 61 ALA B C 1
ATOM 2054 O O . ALA B 1 45 ? 42.081 88.813 20.908 1.00 14.75 61 ALA B O 1
ATOM 2056 N N . ASN B 1 46 ? 43.094 87.225 19.716 1.00 12.75 62 ASN B N 1
ATOM 2057 C CA . ASN B 1 46 ? 44.241 88.064 19.385 1.00 12.85 62 ASN B CA 1
ATOM 2058 C C . ASN B 1 46 ? 44.046 88.948 18.178 1.00 14.88 62 ASN B C 1
ATOM 2059 O O . ASN B 1 46 ? 44.723 89.996 18.078 1.00 16.61 62 ASN B O 1
ATOM 2064 N N . ASP B 1 47 ? 43.169 88.547 17.247 1.00 14.77 63 ASP B N 1
ATOM 2065 C CA . ASP B 1 47 ? 42.998 89.314 15.996 1.00 15.03 63 ASP B CA 1
ATOM 2066 C C . ASP B 1 47 ? 41.568 89.182 15.488 1.00 16.23 63 ASP B C 1
ATOM 2067 O O . ASP B 1 47 ? 41.308 88.614 14.435 1.00 15.41 63 ASP B O 1
ATOM 2072 N N . ALA B 1 48 ? 40.643 89.761 16.236 1.00 18.38 64 ALA B N 1
ATOM 2073 C CA . ALA B 1 48 ? 39.241 89.726 15.857 1.00 17.63 64 ALA B CA 1
ATOM 2074 C C . ALA B 1 48 ? 39.031 90.316 14.454 1.00 17.70 64 ALA B C 1
ATOM 2075 O O . ALA B 1 48 ? 38.224 89.821 13.699 1.00 17.25 64 ALA B O 1
ATOM 2077 N N . ALA B 1 49 ? 39.745 91.383 14.126 1.00 18.17 65 ALA B N 1
ATOM 2078 C CA . ALA B 1 49 ? 39.629 92.025 12.820 1.00 16.85 65 ALA B CA 1
ATOM 2079 C C . ALA B 1 49 ? 39.910 91.081 11.657 1.00 15.76 65 ALA B C 1
ATOM 2080 O O . ALA B 1 49 ? 39.254 91.163 10.622 1.00 16.62 65 ALA B O 1
ATOM 2082 N N . PHE B 1 50 ? 40.882 90.192 11.810 1.00 14.38 66 PHE B N 1
ATOM 2083 C CA . PHE B 1 50 ? 41.158 89.216 10.758 1.00 13.90 66 PHE B CA 1
ATOM 2084 C C . PHE B 1 50 ? 39.889 88.454 10.401 1.00 13.24 66 PHE B C 1
ATOM 2085 O O . PHE B 1 50 ? 39.624 88.173 9.237 1.00 14.79 66 PHE B O 1
ATOM 2093 N N . PHE B 1 51 ? 39.144 88.056 11.426 1.00 13.57 67 PHE B N 1
ATOM 2094 C CA . PHE B 1 51 ? 37.944 87.298 11.211 1.00 13.39 67 PHE B CA 1
ATOM 2095 C C . PHE B 1 51 ? 36.818 88.196 10.692 1.00 14.18 67 PHE B C 1
ATOM 2096 O O . PHE B 1 51 ? 36.184 87.914 9.658 1.00 14.14 67 PHE B O 1
ATOM 2104 N N . GLU B 1 52 ? 36.594 89.296 11.390 1.00 15.74 68 GLU B N 1
ATOM 2105 C CA A GLU B 1 52 ? 35.478 90.185 11.076 0.50 16.99 68 GLU B CA 1
ATOM 2106 C CA B GLU B 1 52 ? 35.466 90.162 11.064 0.50 17.08 68 GLU B CA 1
ATOM 2107 C C . GLU B 1 52 ? 35.592 90.784 9.669 1.00 17.71 68 GLU B C 1
ATOM 2108 O O . GLU B 1 52 ? 34.609 90.795 8.906 1.00 18.39 68 GLU B O 1
ATOM 2119 N N . ASP B 1 53 ? 36.787 91.260 9.326 1.00 17.10 69 ASP B N 1
ATOM 2120 C CA . ASP B 1 53 ? 37.024 91.950 8.037 1.00 16.58 69 ASP B CA 1
ATOM 2121 C C . ASP B 1 53 ? 36.827 90.997 6.851 1.00 18.18 69 ASP B C 1
ATOM 2122 O O . ASP B 1 53 ? 36.432 91.428 5.760 1.00 20.28 69 ASP B O 1
ATOM 2127 N N . ASN B 1 54 ? 37.088 89.711 7.081 1.00 15.29 70 ASN B N 1
ATOM 2128 C CA . ASN B 1 54 ? 37.103 88.729 6.012 1.00 15.64 70 ASN B CA 1
ATOM 2129 C C . ASN B 1 54 ? 35.879 87.809 5.957 1.00 14.25 70 ASN B C 1
ATOM 2130 O O . ASN B 1 54 ? 35.814 86.919 5.090 1.00 17.02 70 ASN B O 1
ATOM 2135 N N . GLY B 1 55 ? 34.950 87.990 6.883 1.00 15.86 71 GLY B N 1
ATOM 2136 C CA . GLY B 1 55 ? 33.776 87.134 6.975 1.00 15.14 71 GLY B CA 1
ATOM 2137 C C . GLY B 1 55 ? 34.076 85.717 7.413 1.00 16.02 71 GLY B C 1
ATOM 2138 O O . GLY B 1 55 ? 33.410 84.764 6.982 1.00 17.38 71 GLY B O 1
ATOM 2139 N N . TYR B 1 56 ? 35.105 85.587 8.246 1.00 12.34 72 TYR B N 1
ATOM 2140 C CA . TYR B 1 56 ? 35.455 84.306 8.842 1.00 12.18 72 TYR B CA 1
ATOM 2141 C C . TYR B 1 56 ? 34.829 84.192 10.227 1.00 13.47 72 TYR B C 1
ATOM 2142 O O . TYR B 1 56 ? 34.631 85.186 10.926 1.00 14.24 72 TYR B O 1
ATOM 2151 N N . VAL B 1 57 ? 34.539 82.962 10.635 1.00 12.23 73 VAL B N 1
ATOM 2152 C CA . VAL B 1 57 ? 33.907 82.663 11.909 1.00 13.25 73 VAL B CA 1
ATOM 2153 C C . VAL B 1 57 ? 34.783 81.658 12.647 1.00 11.41 73 VAL B C 1
ATOM 2154 O O . VAL B 1 57 ? 35.073 80.594 12.141 1.00 12.95 73 VAL B O 1
ATOM 2158 N N . GLY B 1 58 ? 35.204 81.996 13.841 1.00 12.74 74 GLY B N 1
ATOM 2159 C CA . GLY B 1 58 ? 36.010 81.094 14.652 1.00 11.75 74 GLY B CA 1
ATOM 2160 C C . GLY B 1 58 ? 35.160 80.258 15.584 1.00 10.33 74 GLY B C 1
ATOM 2161 O O . GLY B 1 58 ? 34.312 80.776 16.317 1.00 11.43 74 GLY B O 1
ATOM 2162 N N . ARG B 1 59 ? 35.418 78.953 15.564 1.00 10.53 75 ARG B N 1
ATOM 2163 C CA . ARG B 1 59 ? 34.695 77.984 16.419 1.00 10.26 75 ARG B CA 1
ATOM 2164 C C . ARG B 1 59 ? 35.707 77.123 17.189 1.00 10.41 75 ARG B C 1
ATOM 2165 O O . ARG B 1 59 ? 35.478 75.920 17.427 1.00 12.60 75 ARG B O 1
ATOM 2173 N N . GLY B 1 60 ? 36.824 77.728 17.618 1.00 11.00 76 GLY B N 1
ATOM 2174 C CA . GLY B 1 60 ? 37.749 77.011 18.463 1.00 11.08 76 GLY B CA 1
ATOM 2175 C C . GLY B 1 60 ? 37.326 76.913 19.918 1.00 10.24 76 GLY B C 1
ATOM 2176 O O . GLY B 1 60 ? 36.711 77.840 20.486 1.00 10.58 76 GLY B O 1
ATOM 2177 N N . ILE B 1 61 ? 37.696 75.796 20.558 1.00 10.76 77 ILE B N 1
ATOM 2178 C CA . ILE B 1 61 ? 37.485 75.637 21.989 1.00 10.79 77 ILE B CA 1
ATOM 2179 C C . ILE B 1 61 ? 38.729 75.003 22.615 1.00 10.11 77 ILE B C 1
ATOM 2180 O O . ILE B 1 61 ? 39.112 73.910 22.258 1.00 11.09 77 ILE B O 1
ATOM 2185 N N . GLY B 1 62 ? 39.324 75.723 23.545 1.00 12.78 78 GLY B N 1
ATOM 2186 C CA . GLY B 1 62 ? 40.497 75.281 24.284 1.00 14.41 78 GLY B CA 1
ATOM 2187 C C . GLY B 1 62 ? 40.374 73.889 24.869 1.00 14.47 78 GLY B C 1
ATOM 2188 O O . GLY B 1 62 ? 39.334 73.535 25.447 1.00 17.89 78 GLY B O 1
ATOM 2189 N N . GLY B 1 63 ? 41.427 73.130 24.705 1.00 15.11 79 GLY B N 1
ATOM 2190 C CA . GLY B 1 63 ? 41.609 71.812 25.271 1.00 13.79 79 GLY B CA 1
ATOM 2191 C C . GLY B 1 63 ? 41.021 70.671 24.475 1.00 12.33 79 GLY B C 1
ATOM 2192 O O . GLY B 1 63 ? 41.306 69.505 24.752 1.00 14.35 79 GLY B O 1
ATOM 2193 N N . GLN B 1 64 ? 40.186 70.979 23.480 1.00 10.35 80 GLN B N 1
ATOM 2194 C CA . GLN B 1 64 ? 39.467 69.946 22.769 1.00 9.80 80 GLN B CA 1
ATOM 2195 C C . GLN B 1 64 ? 40.285 69.189 21.759 1.00 9.86 80 GLN B C 1
ATOM 2196 O O . GLN B 1 64 ? 41.253 69.692 21.183 1.00 11.62 80 GLN B O 1
ATOM 2202 N N . THR B 1 65 ? 39.848 67.952 21.534 1.00 10.30 81 THR B N 1
ATOM 2203 C CA . THR B 1 65 ? 40.451 67.034 20.615 1.00 10.48 81 THR B CA 1
ATOM 2204 C C . THR B 1 65 ? 39.595 66.878 19.363 1.00 10.21 81 THR B C 1
ATOM 2205 O O . THR B 1 65 ? 38.423 67.330 19.296 1.00 10.47 81 THR B O 1
ATOM 2209 N N . SER B 1 66 ? 40.098 66.121 18.412 1.00 10.51 82 SER B N 1
ATOM 2210 C CA . SER B 1 66 ? 39.358 65.847 17.181 1.00 10.00 82 SER B CA 1
ATOM 2211 C C . SER B 1 66 ? 38.027 65.146 17.467 1.00 11.07 82 SER B C 1
ATOM 2212 O O . SER B 1 66 ? 37.117 65.264 16.647 1.00 10.54 82 SER B O 1
ATOM 2215 N N . SER B 1 67 ? 37.919 64.405 18.580 1.00 9.63 83 SER B N 1
ATOM 2216 C CA . SER B 1 67 ? 36.650 63.775 18.917 1.00 9.60 83 SER B CA 1
ATOM 2217 C C . SER B 1 67 ? 35.587 64.798 19.260 1.00 10.44 83 SER B C 1
ATOM 2218 O O . SER B 1 67 ? 34.436 64.684 18.855 1.00 11.00 83 SER B O 1
ATOM 2221 N N . HIS B 1 68 ? 35.954 65.794 20.047 1.00 9.85 84 HIS B N 1
ATOM 2222 C CA . HIS B 1 68 ? 35.036 66.857 20.343 1.00 9.87 84 HIS B CA 1
ATOM 2223 C C . HIS B 1 68 ? 34.627 67.578 19.072 1.00 10.38 84 HIS B C 1
ATOM 2224 O O . HIS B 1 68 ? 33.486 67.991 18.943 1.00 10.82 84 HIS B O 1
ATOM 2231 N N . PHE B 1 69 ? 35.589 67.831 18.179 1.00 9.83 85 PHE B N 1
ATOM 2232 C CA . PHE B 1 69 ? 35.287 68.552 16.967 1.00 10.17 85 PHE B CA 1
ATOM 2233 C C . PHE B 1 69 ? 34.228 67.830 16.148 1.00 10.89 85 PHE B C 1
ATOM 2234 O O . PHE B 1 69 ? 33.329 68.462 15.573 1.00 11.23 85 PHE B O 1
ATOM 2242 N N . LEU B 1 70 ? 34.390 66.507 16.034 1.00 11.38 86 LEU B N 1
ATOM 2243 C CA . LEU B 1 70 ? 33.430 65.729 15.281 1.00 10.60 86 LEU B CA 1
ATOM 2244 C C . LEU B 1 70 ? 32.023 65.896 15.868 1.00 9.98 86 LEU B C 1
ATOM 2245 O O . LEU B 1 70 ? 31.038 66.045 15.114 1.00 11.02 86 LEU B O 1
ATOM 2250 N N . LEU B 1 71 ? 31.935 65.872 17.197 1.00 10.71 87 LEU B N 1
ATOM 2251 C CA . LEU B 1 71 ? 30.623 66.045 17.833 1.00 11.39 87 LEU B CA 1
ATOM 2252 C C . LEU B 1 71 ? 30.024 67.435 17.606 1.00 12.09 87 LEU B C 1
ATOM 2253 O O . LEU B 1 71 ? 28.786 67.599 17.488 1.00 11.85 87 LEU B O 1
ATOM 2258 N N . ARG B 1 72 ? 30.877 68.445 17.506 1.00 11.06 88 ARG B N 1
ATOM 2259 C CA . ARG B 1 72 ? 30.418 69.812 17.274 1.00 11.63 88 ARG B CA 1
ATOM 2260 C C . ARG B 1 72 ? 30.223 70.175 15.811 1.00 9.95 88 ARG B C 1
ATOM 2261 O O . ARG B 1 72 ? 29.764 71.288 15.508 1.00 11.55 88 ARG B O 1
ATOM 2269 N N . PHE B 1 73 ? 30.618 69.311 14.899 1.00 10.16 89 PHE B N 1
ATOM 2270 C CA . PHE B 1 73 ? 30.745 69.684 13.510 1.00 9.43 89 PHE B CA 1
ATOM 2271 C C . PHE B 1 73 ? 29.436 70.124 12.882 1.00 9.77 89 PHE B C 1
ATOM 2272 O O . PHE B 1 73 ? 29.372 71.120 12.180 1.00 10.77 89 PHE B O 1
ATOM 2280 N N . ARG B 1 74 ? 28.361 69.412 13.185 1.00 10.25 90 ARG B N 1
ATOM 2281 C CA . ARG B 1 74 ? 27.082 69.804 12.561 1.00 10.74 90 ARG B CA 1
ATOM 2282 C C . ARG B 1 74 ? 26.602 71.157 13.074 1.00 10.40 90 ARG B C 1
ATOM 2283 O O . ARG B 1 74 ? 26.185 72.037 12.299 1.00 11.08 90 ARG B O 1
ATOM 2291 N N . GLU B 1 75 ? 26.597 71.344 14.383 1.00 10.62 91 GLU B N 1
ATOM 2292 C CA . GLU B 1 75 ? 26.098 72.588 14.951 1.00 11.20 91 GLU B CA 1
ATOM 2293 C C . GLU B 1 75 ? 27.008 73.787 14.671 1.00 11.72 91 GLU B C 1
ATOM 2294 O O . GLU B 1 75 ? 26.510 74.875 14.401 1.00 13.88 91 GLU B O 1
ATOM 2300 N N . ASP B 1 76 ? 28.321 73.594 14.781 1.00 10.80 92 ASP B N 1
ATOM 2301 C CA . ASP B 1 76 ? 29.254 74.713 14.714 1.00 12.52 92 ASP B CA 1
ATOM 2302 C C . ASP B 1 76 ? 29.825 74.944 13.318 1.00 11.00 92 ASP B C 1
ATOM 2303 O O . ASP B 1 76 ? 30.479 75.975 13.096 1.00 13.64 92 ASP B O 1
ATOM 2308 N N . VAL B 1 77 ? 29.604 74.010 12.383 1.00 10.80 93 VAL B N 1
ATOM 2309 C CA . VAL B 1 77 ? 30.000 74.197 10.999 1.00 11.06 93 VAL B CA 1
ATOM 2310 C C . VAL B 1 77 ? 28.796 74.084 10.049 1.00 11.79 93 VAL B C 1
ATOM 2311 O O . VAL B 1 77 ? 28.430 75.043 9.394 1.00 11.79 93 VAL B O 1
ATOM 2315 N N . ILE B 1 78 ? 28.187 72.913 9.953 1.00 12.09 94 ILE B N 1
ATOM 2316 C CA . ILE B 1 78 ? 27.177 72.672 8.913 1.00 12.18 94 ILE B CA 1
ATOM 2317 C C . ILE B 1 78 ? 26.021 73.665 8.993 1.00 12.99 94 ILE B C 1
ATOM 2318 O O . ILE B 1 78 ? 25.611 74.236 7.988 1.00 14.36 94 ILE B O 1
ATOM 2323 N N . LYS B 1 79 ? 25.523 73.901 10.193 1.00 12.20 95 LYS B N 1
ATOM 2324 C CA . LYS B 1 79 ? 24.354 74.748 10.356 1.00 12.68 95 LYS B CA 1
ATOM 2325 C C . LYS B 1 79 ? 24.617 76.218 10.085 1.00 14.23 95 LYS B C 1
ATOM 2326 O O . LYS B 1 79 ? 23.654 76.967 9.931 1.00 17.31 95 LYS B O 1
ATOM 2332 N N . LEU B 1 80 ? 25.888 76.622 10.006 1.00 12.87 96 LEU B N 1
ATOM 2333 C CA . LEU B 1 80 ? 26.257 77.975 9.598 1.00 13.85 96 LEU B CA 1
ATOM 2334 C C . LEU B 1 80 ? 26.314 78.156 8.071 1.00 15.59 96 LEU B C 1
ATOM 2335 O O . LEU B 1 80 ? 26.638 79.256 7.567 1.00 17.30 96 LEU B O 1
ATOM 2340 N N . ALA B 1 81 ? 26.046 77.087 7.320 1.00 14.94 97 ALA B N 1
ATOM 2341 C CA . ALA B 1 81 ? 25.994 77.131 5.851 1.00 15.84 97 ALA B CA 1
ATOM 2342 C C . ALA B 1 81 ? 27.204 77.847 5.246 1.00 15.62 97 ALA B C 1
ATOM 2343 O O . ALA B 1 81 ? 27.080 78.727 4.396 1.00 18.17 97 ALA B O 1
ATOM 2345 N N . PRO B 1 82 ? 28.404 77.484 5.691 1.00 14.16 98 PRO B N 1
ATOM 2346 C CA . PRO B 1 82 ? 29.576 78.133 5.168 1.00 13.46 98 PRO B CA 1
ATOM 2347 C C . PRO B 1 82 ? 29.974 77.628 3.792 1.00 12.48 98 PRO B C 1
ATOM 2348 O O . PRO B 1 82 ? 29.557 76.531 3.359 1.00 15.53 98 PRO B O 1
ATOM 2352 N N . ALA B 1 83 ? 30.782 78.419 3.104 1.00 12.22 99 ALA B N 1
ATOM 2353 C CA . ALA B 1 83 ? 31.391 77.974 1.847 1.00 13.01 99 ALA B CA 1
ATOM 2354 C C . ALA B 1 83 ? 32.528 77.000 2.068 1.00 12.48 99 ALA B C 1
ATOM 2355 O O . ALA B 1 83 ? 32.817 76.146 1.237 1.00 13.31 99 ALA B O 1
ATOM 2357 N N . LEU B 1 84 ? 33.174 77.151 3.216 1.00 13.12 100 LEU B N 1
ATOM 2358 C CA A LEU B 1 84 ? 34.456 76.518 3.459 0.50 13.02 100 LEU B CA 1
ATOM 2359 C CA B LEU B 1 84 ? 34.475 76.547 3.460 0.50 12.35 100 LEU B CA 1
ATOM 2360 C C . LEU B 1 84 ? 34.680 76.354 4.954 1.00 11.82 100 LEU B C 1
ATOM 2361 O O . LEU B 1 84 ? 34.299 77.221 5.731 1.00 12.32 100 LEU B O 1
ATOM 2370 N N . VAL B 1 85 ? 35.303 75.230 5.336 1.00 10.96 101 VAL B N 1
ATOM 2371 C CA . VAL B 1 85 ? 35.734 74.992 6.708 1.00 10.25 101 VAL B CA 1
ATOM 2372 C C . VAL B 1 85 ? 37.243 74.761 6.690 1.00 10.40 101 VAL B C 1
ATOM 2373 O O . VAL B 1 85 ? 37.744 74.040 5.843 1.00 11.38 101 VAL B O 1
ATOM 2377 N N . VAL B 1 86 ? 37.948 75.423 7.613 1.00 10.62 102 VAL B N 1
ATOM 2378 C CA . VAL B 1 86 ? 39.387 75.221 7.853 1.00 10.30 102 VAL B CA 1
ATOM 2379 C C . VAL B 1 86 ? 39.486 74.364 9.118 1.00 10.26 102 VAL B C 1
ATOM 2380 O O . VAL B 1 86 ? 39.022 74.750 10.183 1.00 11.79 102 VAL B O 1
ATOM 2384 N N . ILE B 1 87 ? 40.114 73.201 9.002 1.00 11.41 103 ILE B N 1
ATOM 2385 C CA . ILE B 1 87 ? 40.235 72.277 10.142 1.00 10.82 103 ILE B CA 1
ATOM 2386 C C . ILE B 1 87 ? 41.670 72.244 10.640 1.00 10.84 103 ILE B C 1
ATOM 2387 O O . ILE B 1 87 ? 42.549 71.926 9.883 1.00 13.21 103 ILE B O 1
ATOM 2392 N N . ASN B 1 88 ? 41.860 72.543 11.932 1.00 11.56 104 ASN B N 1
ATOM 2393 C CA . ASN B 1 88 ? 43.161 72.390 12.621 1.00 12.41 104 ASN B CA 1
ATOM 2394 C C . ASN B 1 88 ? 42.906 71.513 13.840 1.00 13.60 104 ASN B C 1
ATOM 2395 O O . ASN B 1 88 ? 42.229 71.917 14.786 1.00 15.32 104 ASN B O 1
ATOM 2400 N N . ALA B 1 89 ? 43.386 70.282 13.777 1.00 13.49 105 ALA B N 1
ATOM 2401 C CA . ALA B 1 89 ? 43.062 69.278 14.773 1.00 12.96 105 ALA B CA 1
ATOM 2402 C C . ALA B 1 89 ? 44.246 68.370 15.031 1.00 13.93 105 ALA B C 1
ATOM 2403 O O . ALA B 1 89 ? 44.932 67.956 14.093 1.00 14.38 105 ALA B O 1
ATOM 2405 N N . GLY B 1 90 ? 44.470 68.032 16.300 1.00 13.27 106 GLY B N 1
ATOM 2406 C CA . GLY B 1 90 ? 45.442 67.023 16.661 1.00 12.60 106 GLY B CA 1
ATOM 2407 C C . GLY B 1 90 ? 46.342 67.365 17.835 1.00 11.48 106 GLY B C 1
ATOM 2408 O O . GLY B 1 90 ? 46.853 66.452 18.460 1.00 12.09 106 GLY B O 1
ATOM 2409 N N . THR B 1 91 ? 46.566 68.638 18.130 1.00 11.37 107 THR B N 1
ATOM 2410 C CA . THR B 1 91 ? 47.478 69.030 19.226 1.00 12.03 107 THR B CA 1
ATOM 2411 C C . THR B 1 91 ? 47.055 68.332 20.524 1.00 10.89 107 THR B C 1
ATOM 2412 O O . THR B 1 91 ? 47.864 67.732 21.204 1.00 13.07 107 THR B O 1
ATOM 2416 N N . ASN B 1 92 ? 45.784 68.473 20.894 1.00 10.36 108 ASN B N 1
ATOM 2417 C CA . ASN B 1 92 ? 45.336 67.974 22.168 1.00 9.83 108 ASN B CA 1
ATOM 2418 C C . ASN B 1 92 ? 45.113 66.472 22.174 1.00 9.79 108 ASN B C 1
ATOM 2419 O O . ASN B 1 92 ? 45.118 65.843 23.213 1.00 12.09 108 ASN B O 1
ATOM 2424 N N . ASP B 1 93 ? 44.922 65.902 20.987 1.00 10.50 109 ASP B N 1
ATOM 2425 C CA . ASP B 1 93 ? 44.903 64.453 20.819 1.00 11.49 109 ASP B CA 1
ATOM 2426 C C . ASP B 1 93 ? 46.275 63.887 21.227 1.00 10.12 109 ASP B C 1
ATOM 2427 O O . ASP B 1 93 ? 46.367 62.956 22.024 1.00 11.71 109 ASP B O 1
ATOM 2432 N N . ILE B 1 94 ? 47.331 64.473 20.663 1.00 10.45 110 ILE B N 1
ATOM 2433 C CA . ILE B 1 94 ? 48.707 64.037 20.979 1.00 10.50 110 ILE B CA 1
ATOM 2434 C C . ILE B 1 94 ? 49.068 64.301 22.444 1.00 11.08 110 ILE B C 1
ATOM 2435 O O . ILE B 1 94 ? 49.787 63.523 23.094 1.00 12.47 110 ILE B O 1
ATOM 2440 N N . ALA B 1 95 ? 48.583 65.415 22.980 1.00 10.11 111 ALA B N 1
ATOM 2441 C CA . ALA B 1 95 ? 48.781 65.749 24.402 1.00 11.14 111 ALA B CA 1
ATOM 2442 C C . ALA B 1 95 ? 47.981 64.854 25.337 1.00 11.91 111 ALA B C 1
ATOM 2443 O O . ALA B 1 95 ? 48.193 64.893 26.539 1.00 13.27 111 ALA B O 1
ATOM 2445 N N . GLU B 1 96 ? 47.062 64.059 24.784 1.00 12.01 112 GLU B N 1
ATOM 2446 C CA . GLU B 1 96 ? 46.287 63.031 25.529 1.00 12.55 112 GLU B CA 1
ATOM 2447 C C . GLU B 1 96 ? 45.293 63.668 26.505 1.00 13.01 112 GLU B C 1
ATOM 2448 O O . GLU B 1 96 ? 44.925 63.076 27.512 1.00 16.14 112 GLU B O 1
ATOM 2454 N N . ASN B 1 97 ? 44.745 64.805 26.128 1.00 13.89 113 ASN B N 1
ATOM 2455 C CA . ASN B 1 97 ? 43.784 65.468 26.991 1.00 15.28 113 ASN B CA 1
ATOM 2456 C C . ASN B 1 97 ? 42.566 64.639 27.279 1.00 16.87 113 ASN B C 1
ATOM 2457 O O . ASN B 1 97 ? 41.990 64.772 28.362 1.00 20.08 113 ASN B O 1
ATOM 2462 N N . ALA B 1 98 ? 42.170 63.805 26.323 1.00 14.58 114 ALA B N 1
ATOM 2463 C CA . ALA B 1 98 ? 40.976 62.945 26.461 1.00 16.01 114 ALA B CA 1
ATOM 2464 C C . ALA B 1 98 ? 41.289 61.454 26.438 1.00 15.87 114 ALA B C 1
ATOM 2465 O O . ALA B 1 98 ? 40.417 60.630 26.154 1.00 21.37 114 ALA B O 1
ATOM 2467 N N . GLY B 1 99 ? 42.510 61.109 26.814 1.00 15.13 115 GLY B N 1
ATOM 2468 C CA . GLY B 1 99 ? 42.939 59.735 26.843 1.00 15.91 115 GLY B CA 1
ATOM 2469 C C . GLY B 1 99 ? 44.088 59.469 25.888 1.00 13.09 115 GLY B C 1
ATOM 2470 O O . GLY B 1 99 ? 44.548 60.355 25.190 1.00 14.32 115 GLY B O 1
ATOM 2471 N N . ALA B 1 100 ? 44.494 58.211 25.822 1.00 14.40 116 ALA B N 1
ATOM 2472 C CA . ALA B 1 100 ? 45.649 57.802 25.060 1.00 14.77 116 ALA B CA 1
ATOM 2473 C C . ALA B 1 100 ? 45.523 58.166 23.608 1.00 15.28 116 ALA B C 1
ATOM 2474 O O . ALA B 1 100 ? 44.478 57.959 23.001 1.00 16.67 116 ALA B O 1
ATOM 2476 N N . TYR B 1 101 ? 46.625 58.626 23.029 1.00 12.54 117 TYR B N 1
ATOM 2477 C CA . TYR B 1 101 ? 46.628 58.996 21.632 1.00 12.03 117 TYR B CA 1
ATOM 2478 C C . TYR B 1 101 ? 46.668 57.787 20.747 1.00 11.29 117 TYR B C 1
ATOM 2479 O O . TYR B 1 101 ? 47.492 56.891 20.939 1.00 14.46 117 TYR B O 1
ATOM 2488 N N . ASN B 1 102 ? 45.791 57.797 19.744 1.00 12.93 118 ASN B N 1
ATOM 2489 C CA . ASN B 1 102 ? 45.730 56.798 18.708 1.00 11.22 118 ASN B CA 1
ATOM 2490 C C . ASN B 1 102 ? 45.615 57.541 17.374 1.00 12.68 118 ASN B C 1
ATOM 2491 O O . ASN B 1 102 ? 44.585 58.159 17.083 1.00 12.00 118 ASN B O 1
ATOM 2496 N N . GLU B 1 103 ? 46.679 57.516 16.565 1.00 11.36 119 GLU B N 1
ATOM 2497 C CA . GLU B 1 103 ? 46.708 58.260 15.316 1.00 11.54 119 GLU B CA 1
ATOM 2498 C C . GLU B 1 103 ? 45.561 57.836 14.405 1.00 11.31 119 GLU B C 1
ATOM 2499 O O . GLU B 1 103 ? 44.989 58.659 13.725 1.00 12.08 119 GLU B O 1
ATOM 2505 N N . GLU B 1 104 ? 45.246 56.546 14.360 1.00 11.65 120 GLU B N 1
ATOM 2506 C CA A GLU B 1 104 ? 44.158 56.062 13.515 0.50 11.74 120 GLU B CA 1
ATOM 2507 C CA B GLU B 1 104 ? 44.187 56.061 13.515 0.50 11.84 120 GLU B CA 1
ATOM 2508 C C . GLU B 1 104 ? 42.836 56.703 13.911 1.00 10.72 120 GLU B C 1
ATOM 2509 O O . GLU B 1 104 ? 42.030 57.092 13.067 1.00 11.41 120 GLU B O 1
ATOM 2520 N N . TYR B 1 105 ? 42.587 56.816 15.200 1.00 11.78 121 TYR B N 1
ATOM 2521 C CA . TYR B 1 105 ? 41.360 57.416 15.676 1.00 10.60 121 TYR B CA 1
ATOM 2522 C C . TYR B 1 105 ? 41.290 58.919 15.389 1.00 11.54 121 TYR B C 1
ATOM 2523 O O . TYR B 1 105 ? 40.287 59.433 14.911 1.00 11.45 121 TYR B O 1
ATOM 2532 N N . THR B 1 106 ? 42.379 59.620 15.659 1.00 11.80 122 THR B N 1
ATOM 2533 C CA . THR B 1 106 ? 42.414 61.058 15.418 1.00 10.96 122 THR B CA 1
ATOM 2534 C C . THR B 1 106 ? 42.282 61.366 13.926 1.00 11.23 122 THR B C 1
ATOM 2535 O O . THR B 1 106 ? 41.484 62.210 13.513 1.00 10.58 122 THR B O 1
ATOM 2539 N N . PHE B 1 107 ? 43.069 60.675 13.122 1.00 10.88 123 PHE B N 1
ATOM 2540 C CA . PHE B 1 107 ? 43.016 60.855 11.689 1.00 10.69 123 PHE B CA 1
ATOM 2541 C C . PHE B 1 107 ? 41.619 60.510 11.175 1.00 10.64 123 PHE B C 1
ATOM 2542 O O . PHE B 1 107 ? 41.072 61.213 10.347 1.00 11.01 123 PHE B O 1
ATOM 2550 N N . GLY B 1 108 ? 41.043 59.430 11.686 1.00 11.01 124 GLY B N 1
ATOM 2551 C CA . GLY B 1 108 ? 39.690 59.033 11.321 1.00 11.19 124 GLY B CA 1
ATOM 2552 C C . GLY B 1 108 ? 38.659 60.113 11.585 1.00 10.31 124 GLY B C 1
ATOM 2553 O O . GLY B 1 108 ? 37.708 60.310 10.812 1.00 11.67 124 GLY B O 1
ATOM 2554 N N . ASN B 1 109 ? 38.824 60.820 12.700 1.00 10.07 125 ASN B N 1
ATOM 2555 C CA . ASN B 1 109 ? 37.878 61.892 13.026 1.00 10.25 125 ASN B CA 1
ATOM 2556 C C . ASN B 1 109 ? 38.009 63.037 12.018 1.00 10.54 125 ASN B C 1
ATOM 2557 O O . ASN B 1 109 ? 37.026 63.672 11.664 1.00 10.06 125 ASN B O 1
ATOM 2562 N N . ILE B 1 110 ? 39.235 63.318 11.567 1.00 9.37 126 ILE B N 1
ATOM 2563 C CA . ILE B 1 110 ? 39.434 64.353 10.545 1.00 10.10 126 ILE B CA 1
ATOM 2564 C C . ILE B 1 110 ? 38.739 63.901 9.252 1.00 10.41 126 ILE B C 1
ATOM 2565 O O . ILE B 1 110 ? 38.043 64.685 8.624 1.00 11.17 126 ILE B O 1
ATOM 2570 N N . VAL B 1 111 ? 38.972 62.656 8.843 1.00 10.67 127 VAL B N 1
ATOM 2571 C CA . VAL B 1 111 ? 38.313 62.113 7.657 1.00 11.00 127 VAL B CA 1
ATOM 2572 C C . VAL B 1 111 ? 36.790 62.210 7.798 1.00 9.46 127 VAL B C 1
ATOM 2573 O O . VAL B 1 111 ? 36.114 62.601 6.844 1.00 10.61 127 VAL B O 1
ATOM 2577 N N . SER B 1 112 ? 36.263 61.892 8.968 1.00 9.77 128 SER B N 1
ATOM 2578 C CA . SER B 1 112 ? 34.836 62.008 9.181 1.00 9.86 128 SER B CA 1
ATOM 2579 C C . SER B 1 112 ? 34.327 63.440 8.978 1.00 10.52 128 SER B C 1
ATOM 2580 O O . SER B 1 112 ? 33.255 63.659 8.371 1.00 11.37 128 SER B O 1
ATOM 2591 N N . VAL B 1 114 ? 35.766 65.760 7.100 1.00 10.83 130 VAL B N 1
ATOM 2592 C CA . VAL B 1 114 ? 35.880 66.024 5.673 1.00 10.95 130 VAL B CA 1
ATOM 2593 C C . VAL B 1 114 ? 34.641 65.465 4.961 1.00 11.05 130 VAL B C 1
ATOM 2594 O O . VAL B 1 114 ? 34.060 66.116 4.087 1.00 12.29 130 VAL B O 1
ATOM 2598 N N . GLU B 1 115 ? 34.269 64.230 5.281 1.00 11.25 131 GLU B N 1
ATOM 2599 C CA . GLU B 1 115 ? 33.135 63.589 4.624 1.00 11.31 131 GLU B CA 1
ATOM 2600 C C . GLU B 1 115 ? 31.822 64.290 4.933 1.00 11.98 131 GLU B C 1
ATOM 2601 O O . GLU B 1 115 ? 30.985 64.445 4.033 1.00 13.01 131 GLU B O 1
ATOM 2607 N N . LEU B 1 116 ? 31.642 64.756 6.166 1.00 10.81 132 LEU B N 1
ATOM 2608 C CA . LEU B 1 116 ? 30.453 65.526 6.520 1.00 11.39 132 LEU B CA 1
ATOM 2609 C C . LEU B 1 116 ? 30.430 66.853 5.787 1.00 12.06 132 LEU B C 1
ATOM 2610 O O . LEU B 1 116 ? 29.385 67.278 5.301 1.00 13.02 132 LEU B O 1
ATOM 2615 N N . ALA B 1 117 ? 31.569 67.520 5.678 1.00 10.85 133 ALA B N 1
ATOM 2616 C CA . ALA B 1 117 ? 31.639 68.762 4.903 1.00 10.67 133 ALA B CA 1
ATOM 2617 C C . ALA B 1 117 ? 31.236 68.540 3.460 1.00 11.78 133 ALA B C 1
ATOM 2618 O O . ALA B 1 117 ? 30.397 69.255 2.911 1.00 13.78 133 ALA B O 1
ATOM 2620 N N . ARG B 1 118 ? 31.821 67.540 2.830 1.00 12.17 134 ARG B N 1
ATOM 2621 C CA . ARG B 1 118 ? 31.552 67.272 1.442 1.00 13.23 134 ARG B CA 1
ATOM 2622 C C . ARG B 1 118 ? 30.105 66.876 1.195 1.00 14.46 134 ARG B C 1
ATOM 2623 O O . ARG B 1 118 ? 29.518 67.293 0.170 1.00 17.16 134 ARG B O 1
ATOM 2631 N N . ALA B 1 119 ? 29.511 66.128 2.132 1.00 13.50 135 ALA B N 1
ATOM 2632 C CA . ALA B 1 119 ? 28.102 65.730 2.057 1.00 15.00 135 ALA B CA 1
ATOM 2633 C C . ALA B 1 119 ? 27.175 66.955 2.072 1.00 14.57 135 ALA B C 1
ATOM 2634 O O . ALA B 1 119 ? 26.029 66.874 1.676 1.00 18.43 135 ALA B O 1
ATOM 2636 N N . ASN B 1 120 ? 27.675 68.094 2.547 1.00 13.05 136 ASN B N 1
ATOM 2637 C CA . ASN B 1 120 ? 26.898 69.320 2.703 1.00 13.07 136 ASN B CA 1
ATOM 2638 C C . ASN B 1 120 ? 27.433 70.433 1.798 1.00 13.77 136 ASN B C 1
ATOM 2639 O O . ASN B 1 120 ? 27.107 71.590 1.996 1.00 17.13 136 ASN B O 1
ATOM 2644 N N . LYS B 1 121 ? 28.221 70.048 0.806 1.00 14.92 137 LYS B N 1
ATOM 2645 C CA . LYS B 1 121 ? 28.739 70.995 -0.189 1.00 15.92 137 LYS B CA 1
ATOM 2646 C C . LYS B 1 121 ? 29.539 72.140 0.440 1.00 16.30 137 LYS B C 1
ATOM 2647 O O . LYS B 1 121 ? 29.479 73.297 0.006 1.00 17.53 137 LYS B O 1
ATOM 2653 N N . ILE B 1 122 ? 30.289 71.794 1.471 1.00 13.15 138 ILE B N 1
ATOM 2654 C CA . ILE B 1 122 ? 31.206 72.693 2.152 1.00 11.85 138 ILE B CA 1
ATOM 2655 C C . ILE B 1 122 ? 32.614 72.281 1.744 1.00 12.49 138 ILE B C 1
ATOM 2656 O O . ILE B 1 122 ? 32.979 71.123 1.887 1.00 14.32 138 ILE B O 1
ATOM 2661 N N . LYS B 1 123 ? 33.365 73.226 1.178 1.00 12.07 139 LYS B N 1
ATOM 2662 C CA . LYS B 1 123 ? 34.762 72.987 0.829 1.00 13.08 139 LYS B CA 1
ATOM 2663 C C . LYS B 1 123 ? 35.623 72.911 2.086 1.00 12.22 139 LYS B C 1
ATOM 2664 O O . LYS B 1 123 ? 35.237 73.382 3.135 1.00 12.44 139 LYS B O 1
ATOM 2670 N N . VAL B 1 124 ? 36.780 72.268 1.956 1.00 11.65 140 VAL B N 1
ATOM 2671 C CA . VAL B 1 124 ? 37.649 72.009 3.083 1.00 11.22 140 VAL B CA 1
ATOM 2672 C C . VAL B 1 124 ? 39.053 72.496 2.795 1.00 11.56 140 VAL B C 1
ATOM 2673 O O . VAL B 1 124 ? 39.559 72.366 1.669 1.00 12.98 140 VAL B O 1
ATOM 2677 N N . ILE B 1 125 ? 39.657 73.088 3.821 1.00 10.16 141 ILE B N 1
ATOM 2678 C CA . ILE B 1 125 ? 41.116 73.235 3.884 1.00 10.68 141 ILE B CA 1
ATOM 2679 C C . ILE B 1 125 ? 41.609 72.470 5.108 1.00 9.82 141 ILE B C 1
ATOM 2680 O O . ILE B 1 125 ? 41.124 72.693 6.224 1.00 11.27 141 ILE B O 1
ATOM 2685 N N . LEU B 1 126 ? 42.567 71.565 4.895 1.00 9.96 142 LEU B N 1
ATOM 2686 C CA . LEU B 1 126 ? 43.229 70.869 5.989 1.00 10.09 142 LEU B CA 1
ATOM 2687 C C . LEU B 1 126 ? 44.517 71.585 6.324 1.00 10.93 142 LEU B C 1
ATOM 2688 O O . LEU B 1 126 ? 45.107 72.282 5.501 1.00 11.27 142 LEU B O 1
ATOM 2693 N N . THR B 1 127 ? 44.929 71.462 7.569 1.00 12.97 143 THR B N 1
ATOM 2694 C CA . THR B 1 127 ? 46.118 72.151 8.029 1.00 11.99 143 THR B CA 1
ATOM 2695 C C . THR B 1 127 ? 47.046 71.281 8.907 1.00 11.79 143 THR B C 1
ATOM 2696 O O . THR B 1 127 ? 46.651 70.255 9.479 1.00 13.38 143 THR B O 1
ATOM 2700 N N . SER B 1 128 ? 48.288 71.716 8.993 1.00 11.51 144 SER B N 1
ATOM 2701 C CA . SER B 1 128 ? 49.241 71.056 9.844 1.00 11.61 144 SER B CA 1
ATOM 2702 C C . SER B 1 128 ? 48.995 71.354 11.311 1.00 10.25 144 SER B C 1
ATOM 2703 O O . SER B 1 128 ? 48.709 72.512 11.676 1.00 11.64 144 SER B O 1
ATOM 2706 N N . VAL B 1 129 ? 49.120 70.321 12.150 1.00 10.77 145 VAL B N 1
ATOM 2707 C CA . VAL B 1 129 ? 49.269 70.504 13.570 1.00 9.56 145 VAL B CA 1
ATOM 2708 C C . VAL B 1 129 ? 50.543 71.362 13.771 1.00 10.24 145 VAL B C 1
ATOM 2709 O O . VAL B 1 129 ? 51.587 71.104 13.155 1.00 11.74 145 VAL B O 1
ATOM 2713 N N . LEU B 1 130 ? 50.460 72.364 14.634 1.00 10.65 146 LEU B N 1
ATOM 2714 C CA . LEU B 1 130 ? 51.609 73.246 14.894 1.00 10.33 146 LEU B CA 1
ATOM 2715 C C . LEU B 1 130 ? 52.712 72.486 15.631 1.00 9.95 146 LEU B C 1
ATOM 2716 O O . LEU B 1 130 ? 52.456 71.513 16.338 1.00 10.68 146 LEU B O 1
ATOM 2721 N N . PRO B 1 131 ? 53.966 72.929 15.477 1.00 10.72 147 PRO B N 1
ATOM 2722 C CA . PRO B 1 131 ? 55.050 72.315 16.219 1.00 10.50 147 PRO B CA 1
ATOM 2723 C C . PRO B 1 131 ? 54.899 72.616 17.683 1.00 12.13 147 PRO B C 1
ATOM 2724 O O . PRO B 1 131 ? 54.371 73.682 18.077 1.00 11.86 147 PRO B O 1
ATOM 2728 N N . ALA B 1 132 ? 55.443 71.708 18.483 1.00 12.39 148 ALA B N 1
ATOM 2729 C CA . ALA B 1 132 ? 55.599 71.888 19.922 1.00 12.19 148 ALA B CA 1
ATOM 2730 C C . ALA B 1 132 ? 56.771 71.037 20.338 1.00 12.26 148 ALA B C 1
ATOM 2731 O O . ALA B 1 132 ? 56.839 69.861 20.003 1.00 13.52 148 ALA B O 1
ATOM 2733 N N . ALA B 1 133 ? 57.691 71.613 21.091 1.00 12.41 149 ALA B N 1
ATOM 2734 C CA . ALA B 1 133 ? 58.853 70.828 21.540 1.00 12.91 149 ALA B CA 1
ATOM 2735 C C . ALA B 1 133 ? 58.432 69.748 22.527 1.00 12.49 149 ALA B C 1
ATOM 2736 O O . ALA B 1 133 ? 59.064 68.689 22.587 1.00 13.16 149 ALA B O 1
ATOM 2738 N N . ALA B 1 134 ? 57.341 70.012 23.254 1.00 12.21 150 ALA B N 1
ATOM 2739 C CA . ALA B 1 134 ? 56.819 69.139 24.304 1.00 11.38 150 ALA B CA 1
ATOM 2740 C C . ALA B 1 134 ? 55.509 69.791 24.763 1.00 12.64 150 ALA B C 1
ATOM 2741 O O . ALA B 1 134 ? 55.215 70.937 24.405 1.00 13.24 150 ALA B O 1
ATOM 2743 N N . PHE B 1 135 ? 54.733 69.047 25.540 1.00 12.63 151 PHE B N 1
ATOM 2744 C CA . PHE B 1 135 ? 53.539 69.596 26.188 1.00 13.47 151 PHE B CA 1
ATOM 2745 C C . PHE B 1 135 ? 53.772 69.556 27.682 1.00 12.43 151 PHE B C 1
ATOM 2746 O O . PHE B 1 135 ? 53.786 68.484 28.329 1.00 15.88 151 PHE B O 1
ATOM 2754 N N . GLY B 1 136 ? 54.089 70.719 28.242 1.00 14.04 152 GLY B N 1
ATOM 2755 C CA . GLY B 1 136 ? 54.539 70.816 29.608 1.00 15.65 152 GLY B CA 1
ATOM 2756 C C . GLY B 1 136 ? 53.526 70.243 30.594 1.00 14.07 152 GLY B C 1
ATOM 2757 O O . GLY B 1 136 ? 53.910 69.706 31.640 1.00 15.46 152 GLY B O 1
ATOM 2758 N N . TRP B 1 137 ? 52.243 70.375 30.271 1.00 14.49 153 TRP B N 1
ATOM 2759 C CA . TRP B 1 137 ? 51.164 69.918 31.151 1.00 15.48 153 TRP B CA 1
ATOM 2760 C C . TRP B 1 137 ? 51.024 68.400 31.156 1.00 14.42 153 TRP B C 1
ATOM 2761 O O . TRP B 1 137 ? 50.336 67.859 32.020 1.00 17.52 153 TRP B O 1
ATOM 2772 N N . ASN B 1 138 ? 51.685 67.713 30.223 1.00 13.98 154 ASN B N 1
ATOM 2773 C CA . ASN B 1 138 ? 51.668 66.243 30.229 1.00 13.18 154 ASN B CA 1
ATOM 2774 C C . ASN B 1 138 ? 53.074 65.696 29.927 1.00 13.19 154 ASN B C 1
ATOM 2775 O O . ASN B 1 138 ? 53.364 65.294 28.817 1.00 13.30 154 ASN B O 1
ATOM 2780 N N . PRO B 1 139 ? 53.934 65.654 30.943 1.00 14.21 155 PRO B N 1
ATOM 2781 C CA A PRO B 1 139 ? 55.304 65.152 30.827 0.50 17.85 155 PRO B CA 1
ATOM 2782 C CA B PRO B 1 139 ? 55.296 65.186 30.726 0.50 16.75 155 PRO B CA 1
ATOM 2783 C C . PRO B 1 139 ? 55.423 63.678 30.454 1.00 15.54 155 PRO B C 1
ATOM 2784 O O . PRO B 1 139 ? 56.503 63.222 30.070 1.00 17.04 155 PRO B O 1
ATOM 2791 N N . SER B 1 140 ? 54.343 62.911 30.581 1.00 14.34 156 SER B N 1
ATOM 2792 C CA . SER B 1 140 ? 54.396 61.503 30.197 1.00 15.02 156 SER B CA 1
ATOM 2793 C C . SER B 1 140 ? 54.512 61.311 28.681 1.00 12.91 156 SER B C 1
ATOM 2794 O O . SER B 1 140 ? 54.931 60.247 28.222 1.00 15.12 156 SER B O 1
ATOM 2797 N N . VAL B 1 141 ? 54.164 62.342 27.908 1.00 13.20 157 VAL B N 1
ATOM 2798 C CA . VAL B 1 141 ? 54.275 62.293 26.444 1.00 11.34 157 VAL B CA 1
ATOM 2799 C C . VAL B 1 141 ? 55.687 62.765 26.088 1.00 12.11 157 VAL B C 1
ATOM 2800 O O . VAL B 1 141 ? 56.016 63.940 26.171 1.00 13.36 157 VAL B O 1
ATOM 2804 N N . LYS B 1 142 ? 56.519 61.812 25.691 1.00 12.12 158 LYS B N 1
ATOM 2805 C CA . LYS B 1 142 ? 57.944 62.077 25.442 1.00 12.44 158 LYS B CA 1
ATOM 2806 C C . LYS B 1 142 ? 58.258 62.184 23.973 1.00 13.20 158 LYS B C 1
ATOM 2807 O O . LYS B 1 142 ? 59.370 62.534 23.642 1.00 14.03 158 LYS B O 1
ATOM 2813 N N . ASP B 1 143 ? 57.251 61.947 23.118 1.00 12.11 159 ASP B N 1
ATOM 2814 C CA . ASP B 1 143 ? 57.440 61.893 21.672 1.00 12.13 159 ASP B CA 1
ATOM 2815 C C . ASP B 1 143 ? 56.496 62.771 20.875 1.00 11.95 159 ASP B C 1
ATOM 2816 O O . ASP B 1 143 ? 56.131 62.444 19.742 1.00 12.35 159 ASP B O 1
ATOM 2821 N N . ALA B 1 144 ? 56.128 63.910 21.435 1.00 12.52 160 ALA B N 1
ATOM 2822 C CA . ALA B 1 144 ? 55.263 64.821 20.707 1.00 13.05 160 ALA B CA 1
ATOM 2823 C C . ALA B 1 144 ? 55.791 65.230 19.334 1.00 12.39 160 ALA B C 1
ATOM 2824 O O . ALA B 1 144 ? 55.053 65.150 18.362 1.00 12.89 160 ALA B O 1
ATOM 2826 N N . PRO B 1 145 ? 57.079 65.605 19.220 1.00 11.73 161 PRO B N 1
ATOM 2827 C CA . PRO B 1 145 ? 57.522 66.038 17.898 1.00 12.35 161 PRO B CA 1
ATOM 2828 C C . PRO B 1 145 ? 57.351 64.976 16.816 1.00 11.83 161 PRO B C 1
ATOM 2829 O O . PRO B 1 145 ? 56.915 65.258 15.708 1.00 12.27 161 PRO B O 1
ATOM 2833 N N . GLN B 1 146 ? 57.670 63.737 17.156 1.00 12.84 162 GLN B N 1
ATOM 2834 C CA A GLN B 1 146 ? 57.536 62.619 16.261 0.50 13.21 162 GLN B CA 1
ATOM 2835 C CA B GLN B 1 146 ? 57.557 62.655 16.199 0.50 13.03 162 GLN B CA 1
ATOM 2836 C C . GLN B 1 146 ? 56.087 62.339 15.857 1.00 12.27 162 GLN B C 1
ATOM 2837 O O . GLN B 1 146 ? 55.767 62.110 14.693 1.00 13.18 162 GLN B O 1
ATOM 2848 N N . LYS B 1 147 ? 55.201 62.423 16.835 1.00 12.01 163 LYS B N 1
ATOM 2849 C CA . LYS B 1 147 ? 53.780 62.191 16.598 1.00 11.41 163 LYS B CA 1
ATOM 2850 C C . LYS B 1 147 ? 53.183 63.299 15.721 1.00 10.87 163 LYS B C 1
ATOM 2851 O O . LYS B 1 147 ? 52.373 63.023 14.836 1.00 11.61 163 LYS B O 1
ATOM 2857 N N . ILE B 1 148 ? 53.555 64.549 15.987 1.00 11.15 164 ILE B N 1
ATOM 2858 C CA . ILE B 1 148 ? 53.091 65.680 15.183 1.00 10.77 164 ILE B CA 1
ATOM 2859 C C . ILE B 1 148 ? 53.523 65.501 13.721 1.00 12.19 164 ILE B C 1
ATOM 2860 O O . ILE B 1 148 ? 52.706 65.607 12.801 1.00 12.74 164 ILE B O 1
ATOM 2878 N N . GLN B 1 150 ? 54.319 62.771 12.136 1.00 11.88 166 GLN B N 1
ATOM 2879 C CA A GLN B 1 150 ? 53.694 61.610 11.491 0.50 12.79 166 GLN B CA 1
ATOM 2880 C CA B GLN B 1 150 ? 53.683 61.593 11.525 0.50 13.29 166 GLN B CA 1
ATOM 2881 C C . GLN B 1 150 ? 52.227 61.887 11.164 1.00 12.62 166 GLN B C 1
ATOM 2882 O O . GLN B 1 150 ? 51.748 61.536 10.087 1.00 12.13 166 GLN B O 1
ATOM 2893 N N . LEU B 1 151 ? 51.524 62.534 12.075 1.00 12.12 167 LEU B N 1
ATOM 2894 C CA . LEU B 1 151 ? 50.113 62.898 11.833 1.00 10.79 167 LEU B CA 1
ATOM 2895 C C . LEU B 1 151 ? 50.020 63.873 10.650 1.00 10.23 167 LEU B C 1
ATOM 2896 O O . LEU B 1 151 ? 49.204 63.703 9.750 1.00 12.46 167 LEU B O 1
ATOM 2901 N N . ASN B 1 152 ? 50.869 64.880 10.646 1.00 10.67 168 ASN B N 1
ATOM 2902 C CA . ASN B 1 152 ? 50.869 65.831 9.562 1.00 10.95 168 ASN B CA 1
ATOM 2903 C C . ASN B 1 152 ? 51.145 65.162 8.231 1.00 12.10 168 ASN B C 1
ATOM 2904 O O . ASN B 1 152 ? 50.528 65.515 7.225 1.00 13.27 168 ASN B O 1
ATOM 2909 N N . ALA B 1 153 ? 52.122 64.245 8.196 1.00 12.29 169 ALA B N 1
ATOM 2910 C CA . ALA B 1 153 ? 52.381 63.531 6.944 1.00 12.43 169 ALA B CA 1
ATOM 2911 C C . ALA B 1 153 ? 51.133 62.783 6.456 1.00 11.85 169 ALA B C 1
ATOM 2912 O O . ALA B 1 153 ? 50.795 62.768 5.253 1.00 13.46 169 ALA B O 1
ATOM 2914 N N . ARG B 1 154 ? 50.422 62.187 7.389 1.00 11.89 170 ARG B N 1
ATOM 2915 C CA . ARG B 1 154 ? 49.205 61.477 7.049 1.00 13.23 170 ARG B CA 1
ATOM 2916 C C . ARG B 1 154 ? 48.082 62.399 6.492 1.00 12.65 170 ARG B C 1
ATOM 2917 O O . ARG B 1 154 ? 47.370 62.080 5.512 1.00 13.45 170 ARG B O 1
ATOM 2925 N N . ILE B 1 155 ? 47.900 63.534 7.160 1.00 12.85 171 ILE B N 1
ATOM 2926 C CA . ILE B 1 155 ? 46.924 64.531 6.740 1.00 11.12 171 ILE B CA 1
ATOM 2927 C C . ILE B 1 155 ? 47.288 65.047 5.323 1.00 11.95 171 ILE B C 1
ATOM 2928 O O . ILE B 1 155 ? 46.419 65.155 4.455 1.00 12.56 171 ILE B O 1
ATOM 2933 N N . ARG B 1 156 ? 48.560 65.409 5.129 1.00 11.67 172 ARG B N 1
ATOM 2934 C CA A ARG B 1 156 ? 49.036 65.913 3.845 0.50 12.19 172 ARG B CA 1
ATOM 2935 C CA B ARG B 1 156 ? 49.051 65.907 3.847 0.50 12.48 172 ARG B CA 1
ATOM 2936 C C . ARG B 1 156 ? 48.784 64.900 2.725 1.00 13.20 172 ARG B C 1
ATOM 2937 O O . ARG B 1 156 ? 48.336 65.262 1.636 1.00 14.00 172 ARG B O 1
ATOM 2952 N N . LYS B 1 157 ? 49.093 63.638 2.980 1.00 12.96 173 LYS B N 1
ATOM 2953 C CA . LYS B 1 157 ? 48.910 62.613 1.960 1.00 14.12 173 LYS B CA 1
ATOM 2954 C C . LYS B 1 157 ? 47.420 62.461 1.601 1.00 14.50 173 LYS B C 1
ATOM 2955 O O . LYS B 1 157 ? 47.044 62.357 0.430 1.00 15.16 173 LYS B O 1
ATOM 2961 N N . TYR B 1 158 ? 46.567 62.428 2.613 1.00 12.78 174 TYR B N 1
ATOM 2962 C CA . TYR B 1 158 ? 45.137 62.343 2.413 1.00 11.65 174 TYR B CA 1
ATOM 2963 C C . TYR B 1 158 ? 44.602 63.555 1.619 1.00 11.93 174 TYR B C 1
ATOM 2964 O O . TYR B 1 158 ? 43.806 63.409 0.688 1.00 13.87 174 TYR B O 1
ATOM 2973 N N . ALA B 1 159 ? 45.071 64.740 1.982 1.00 12.10 175 ALA B N 1
ATOM 2974 C CA . ALA B 1 159 ? 44.706 65.962 1.299 1.00 13.37 175 ALA B CA 1
ATOM 2975 C C . ALA B 1 159 ? 45.071 65.862 -0.182 1.00 13.89 175 ALA B C 1
ATOM 2976 O O . ALA B 1 159 ? 44.260 66.170 -1.048 1.00 14.56 175 ALA B O 1
ATOM 2978 N N . GLN B 1 160 ? 46.299 65.425 -0.478 1.00 13.90 176 GLN B N 1
ATOM 2979 C CA A GLN B 1 160 ? 46.757 65.303 -1.873 0.50 15.12 176 GLN B CA 1
ATOM 2980 C CA B GLN B 1 160 ? 46.725 65.336 -1.880 0.50 15.44 176 GLN B CA 1
ATOM 2981 C C . GLN B 1 160 ? 45.880 64.304 -2.632 1.00 16.64 176 GLN B C 1
ATOM 2982 O O . GLN B 1 160 ? 45.446 64.549 -3.759 1.00 18.50 176 GLN B O 1
ATOM 2993 N N . GLU B 1 161 ? 45.639 63.159 -2.023 1.00 17.08 177 GLU B N 1
ATOM 2994 C CA . GLU B 1 161 ? 44.824 62.112 -2.654 1.00 17.44 177 GLU B CA 1
ATOM 2995 C C . GLU B 1 161 ? 43.416 62.576 -3.011 1.00 17.33 177 GLU B C 1
ATOM 2996 O O . GLU B 1 161 ? 42.862 62.138 -4.017 1.00 19.50 177 GLU B O 1
ATOM 3002 N N . ASN B 1 162 ? 42.853 63.461 -2.193 1.00 14.30 178 ASN B N 1
ATOM 3003 C CA . ASN B 1 162 ? 41.479 63.915 -2.334 1.00 15.49 178 ASN B CA 1
ATOM 3004 C C . ASN B 1 162 ? 41.334 65.339 -2.852 1.00 16.44 178 ASN B C 1
ATOM 3005 O O . ASN B 1 162 ? 40.226 65.869 -2.860 1.00 17.54 178 ASN B O 1
ATOM 3010 N N . LYS B 1 163 ? 42.447 65.886 -3.342 1.00 17.07 179 LYS B N 1
ATOM 3011 C CA . LYS B 1 163 ? 42.498 67.211 -3.961 1.00 17.25 179 LYS B CA 1
ATOM 3012 C C . LYS B 1 163 ? 41.938 68.300 -3.002 1.00 16.42 179 LYS B C 1
ATOM 3013 O O . LYS B 1 163 ? 41.116 69.136 -3.384 1.00 19.82 179 LYS B O 1
ATOM 3019 N N . ILE B 1 164 ? 42.390 68.242 -1.750 1.00 14.62 180 ILE B N 1
ATOM 3020 C CA . ILE B 1 164 ? 42.023 69.189 -0.712 1.00 13.44 180 ILE B CA 1
ATOM 3021 C C . ILE B 1 164 ? 43.272 69.990 -0.415 1.00 12.74 180 ILE B C 1
ATOM 3022 O O . ILE B 1 164 ? 44.324 69.392 -0.196 1.00 14.28 180 ILE B O 1
ATOM 3027 N N . PRO B 1 165 ? 43.183 71.337 -0.374 1.00 14.07 181 PRO B N 1
ATOM 3028 C CA . PRO B 1 165 ? 44.384 72.087 -0.014 1.00 14.60 181 PRO B CA 1
ATOM 3029 C C . PRO B 1 165 ? 44.864 71.760 1.398 1.00 14.74 181 PRO B C 1
ATOM 3030 O O . PRO B 1 165 ? 44.052 71.557 2.325 1.00 14.52 181 PRO B O 1
ATOM 3034 N N . TYR B 1 166 ? 46.186 71.715 1.530 1.00 13.38 182 TYR B N 1
ATOM 3035 C CA . TYR B 1 166 ? 46.855 71.526 2.801 1.00 12.36 182 TYR B CA 1
ATOM 3036 C C . TYR B 1 166 ? 47.701 72.746 3.079 1.00 12.59 182 TYR B C 1
ATOM 3037 O O . TYR B 1 166 ? 48.581 73.085 2.276 1.00 15.52 182 TYR B O 1
ATOM 3046 N N . VAL B 1 167 ? 47.440 73.404 4.207 1.00 11.49 183 VAL B N 1
ATOM 3047 C CA . VAL B 1 167 ? 48.162 74.596 4.597 1.00 11.76 183 VAL B CA 1
ATOM 3048 C C . VAL B 1 167 ? 49.133 74.219 5.701 1.00 12.34 183 VAL B C 1
ATOM 3049 O O . VAL B 1 167 ? 48.755 73.767 6.793 1.00 13.25 183 VAL B O 1
ATOM 3053 N N . ASP B 1 168 ? 50.401 74.397 5.381 1.00 12.58 184 ASP B N 1
ATOM 3054 C CA . ASP B 1 168 ? 51.488 73.929 6.215 1.00 12.97 184 ASP B CA 1
ATOM 3055 C C . ASP B 1 168 ? 52.024 75.056 7.112 1.00 12.99 184 ASP B C 1
ATOM 3056 O O . ASP B 1 168 ? 53.095 75.634 6.868 1.00 14.32 184 ASP B O 1
ATOM 3061 N N . TYR B 1 169 ? 51.270 75.373 8.161 1.00 12.94 185 TYR B N 1
ATOM 3062 C CA . TYR B 1 169 ? 51.749 76.293 9.169 1.00 12.91 185 TYR B CA 1
ATOM 3063 C C . TYR B 1 169 ? 53.059 75.795 9.761 1.00 14.17 185 TYR B C 1
ATOM 3064 O O . TYR B 1 169 ? 53.959 76.566 10.029 1.00 14.05 185 TYR B O 1
ATOM 3073 N N . TYR B 1 170 ? 53.130 74.500 10.009 1.00 13.10 186 TYR B N 1
ATOM 3074 C CA . TYR B 1 170 ? 54.259 73.908 10.706 1.00 12.09 186 TYR B CA 1
ATOM 3075 C C . TYR B 1 170 ? 55.593 74.276 10.056 1.00 14.16 186 TYR B C 1
ATOM 3076 O O . TYR B 1 170 ? 56.526 74.676 10.746 1.00 14.87 186 TYR B O 1
ATOM 3085 N N . SER B 1 171 ? 55.684 74.157 8.729 1.00 14.79 187 SER B N 1
ATOM 3086 C CA . SER B 1 171 ? 56.958 74.395 8.088 1.00 16.81 187 SER B CA 1
ATOM 3087 C C . SER B 1 171 ? 57.467 75.811 8.235 1.00 15.89 187 SER B C 1
ATOM 3088 O O . SER B 1 171 ? 58.667 76.013 8.297 1.00 17.88 187 SER B O 1
ATOM 3091 N N . GLU B 1 172 ? 56.572 76.796 8.314 1.00 14.91 188 GLU B N 1
ATOM 3092 C CA . GLU B 1 172 ? 56.970 78.173 8.552 1.00 17.30 188 GLU B CA 1
ATOM 3093 C C . GLU B 1 172 ? 57.258 78.450 10.015 1.00 17.04 188 GLU B C 1
ATOM 3094 O O . GLU B 1 172 ? 57.935 79.426 10.342 1.00 19.47 188 GLU B O 1
ATOM 3108 N N . VAL B 1 174 ? 58.197 76.092 12.656 1.00 12.87 190 VAL B N 1
ATOM 3109 C CA . VAL B 1 174 ? 59.056 75.194 13.405 1.00 13.27 190 VAL B CA 1
ATOM 3110 C C . VAL B 1 174 ? 60.482 75.795 13.438 1.00 14.29 190 VAL B C 1
ATOM 3111 O O . VAL B 1 174 ? 60.914 76.480 12.481 1.00 15.81 190 VAL B O 1
ATOM 3115 N N . GLU B 1 175 ? 61.191 75.539 14.529 1.00 13.18 191 GLU B N 1
ATOM 3116 C CA . GLU B 1 175 ? 62.562 76.083 14.730 1.00 16.58 191 GLU B CA 1
ATOM 3117 C C . GLU B 1 175 ? 63.398 75.087 15.503 1.00 18.29 191 GLU B C 1
ATOM 3118 O O . GLU B 1 175 ? 62.939 74.510 16.484 1.00 17.94 191 GLU B O 1
ATOM 3124 N N . GLY B 1 176 ? 64.637 74.893 15.084 1.00 19.85 192 GLY B N 1
ATOM 3125 C CA . GLY B 1 176 ? 65.562 74.158 15.899 1.00 21.60 192 GLY B CA 1
ATOM 3126 C C . GLY B 1 176 ? 65.547 72.668 15.675 1.00 22.65 192 GLY B C 1
ATOM 3127 O O . GLY B 1 176 ? 64.620 72.084 15.104 1.00 21.92 192 GLY B O 1
ATOM 3128 N N . ASP B 1 177 ? 66.605 72.049 16.185 1.00 23.01 193 ASP B N 1
ATOM 3129 C CA . ASP B 1 177 ? 66.766 70.616 16.122 1.00 24.52 193 ASP B CA 1
ATOM 3130 C C . ASP B 1 177 ? 65.701 69.924 17.006 1.00 21.06 193 ASP B C 1
ATOM 3131 O O . ASP B 1 177 ? 65.360 68.776 16.767 1.00 21.16 193 ASP B O 1
ATOM 3136 N N . ASN B 1 178 ? 65.183 70.651 17.996 1.00 17.37 194 ASN B N 1
ATOM 3137 C CA . ASN B 1 178 ? 64.114 70.141 18.861 1.00 16.23 194 ASN B CA 1
ATOM 3138 C C . ASN B 1 178 ? 62.690 70.374 18.351 1.00 14.77 194 ASN B C 1
ATOM 3139 O O . ASN B 1 178 ? 61.755 70.015 19.032 1.00 15.76 194 ASN B O 1
ATOM 3144 N N . LYS B 1 179 ? 62.570 70.905 17.141 1.00 15.06 195 LYS B N 1
ATOM 3145 C CA . LYS B 1 179 ? 61.285 71.078 16.471 1.00 14.60 195 LYS B CA 1
ATOM 3146 C C . LYS B 1 179 ? 60.302 71.883 17.338 1.00 12.98 195 LYS B C 1
ATOM 3147 O O . LYS B 1 179 ? 59.098 71.574 17.439 1.00 13.66 195 LYS B O 1
ATOM 3153 N N . ALA B 1 180 ? 60.828 72.950 17.932 1.00 13.24 196 ALA B N 1
ATOM 3154 C CA . ALA B 1 180 ? 60.034 73.858 18.737 1.00 12.14 196 ALA B CA 1
ATOM 3155 C C . ALA B 1 180 ? 59.190 74.760 17.846 1.00 11.52 196 ALA B C 1
ATOM 3156 O O . ALA B 1 180 ? 59.481 74.968 16.655 1.00 13.06 196 ALA B O 1
ATOM 3158 N N . LEU B 1 181 ? 58.162 75.323 18.462 1.00 11.94 197 LEU B N 1
ATOM 3159 C CA . LEU B 1 181 ? 57.469 76.455 17.903 1.00 12.55 197 LEU B CA 1
ATOM 3160 C C . LEU B 1 181 ? 58.433 77.650 18.078 1.00 13.37 197 LEU B C 1
ATOM 3161 O O . LEU B 1 181 ? 58.892 77.937 19.188 1.00 14.45 197 LEU B O 1
ATOM 3166 N N . ASN B 1 182 ? 58.721 78.338 16.969 1.00 13.71 198 ASN B N 1
ATOM 3167 C CA . ASN B 1 182 ? 59.677 79.462 16.940 1.00 14.25 198 ASN B CA 1
ATOM 3168 C C . ASN B 1 182 ? 59.427 80.408 18.105 1.00 14.73 198 ASN B C 1
ATOM 3169 O O . ASN B 1 182 ? 58.297 80.853 18.327 1.00 14.47 198 ASN B O 1
ATOM 3174 N N . SER B 1 183 ? 60.494 80.741 18.836 1.00 15.78 199 SER B N 1
ATOM 3175 C CA . SER B 1 183 ? 60.387 81.597 20.004 1.00 16.37 199 SER B CA 1
ATOM 3176 C C . SER B 1 183 ? 59.867 82.992 19.686 1.00 15.77 199 SER B C 1
ATOM 3177 O O . SER B 1 183 ? 59.354 83.668 20.581 1.00 17.54 199 SER B O 1
ATOM 3180 N N . SER B 1 184 ? 59.978 83.408 18.425 1.00 17.88 200 SER B N 1
ATOM 3181 C CA . SER B 1 184 ? 59.418 84.693 17.994 1.00 18.29 200 SER B CA 1
ATOM 3182 C C . SER B 1 184 ? 57.892 84.651 17.827 1.00 15.86 200 SER B C 1
ATOM 3183 O O . SER B 1 184 ? 57.250 85.700 17.692 1.00 18.34 200 SER B O 1
ATOM 3186 N N . TYR B 1 185 ? 57.327 83.442 17.800 1.00 13.72 201 TYR B N 1
ATOM 3187 C CA . TYR B 1 185 ? 55.927 83.223 17.490 1.00 13.32 201 TYR B CA 1
ATOM 3188 C C . TYR B 1 185 ? 55.124 82.678 18.679 1.00 14.91 201 TYR B C 1
ATOM 3189 O O . TYR B 1 185 ? 53.930 82.394 18.505 1.00 14.76 201 TYR B O 1
ATOM 3198 N N . THR B 1 186 ? 55.753 82.569 19.851 1.00 13.97 202 THR B N 1
ATOM 3199 C CA . THR B 1 186 ? 55.114 81.992 21.033 1.00 13.56 202 THR B CA 1
ATOM 3200 C C . THR B 1 186 ? 55.760 82.532 22.298 1.00 15.24 202 THR B C 1
ATOM 3201 O O . THR B 1 186 ? 56.912 82.955 22.261 1.00 16.03 202 THR B O 1
ATOM 3205 N N . ARG B 1 187 ? 55.005 82.535 23.394 1.00 14.82 203 ARG B N 1
ATOM 3206 C CA . ARG B 1 187 ? 55.551 82.751 24.733 1.00 15.40 203 ARG B CA 1
ATOM 3207 C C . ARG B 1 187 ? 55.738 81.421 25.471 1.00 14.94 203 ARG B C 1
ATOM 3208 O O . ARG B 1 187 ? 56.776 81.161 26.065 1.00 18.67 203 ARG B O 1
ATOM 3216 N N . ASP B 1 188 ? 54.741 80.567 25.413 1.00 13.11 204 ASP B N 1
ATOM 3217 C CA . ASP B 1 188 ? 54.716 79.362 26.234 1.00 14.77 204 ASP B CA 1
ATOM 3218 C C . ASP B 1 188 ? 55.187 78.078 25.530 1.00 13.90 204 ASP B C 1
ATOM 3219 O O . ASP B 1 188 ? 55.268 77.047 26.165 1.00 15.61 204 ASP B O 1
ATOM 3224 N N . GLY B 1 189 ? 55.467 78.138 24.233 1.00 12.92 205 GLY B N 1
ATOM 3225 C CA . GLY B 1 189 ? 55.961 77.014 23.481 1.00 12.79 205 GLY B CA 1
ATOM 3226 C C . GLY B 1 189 ? 54.914 76.223 22.721 1.00 13.04 205 GLY B C 1
ATOM 3227 O O . GLY B 1 189 ? 55.271 75.364 21.938 1.00 14.68 205 GLY B O 1
ATOM 3228 N N . VAL B 1 190 ? 53.635 76.536 22.923 1.00 12.46 206 VAL B N 1
ATOM 3229 C CA . VAL B 1 190 ? 52.558 75.824 22.259 1.00 12.78 206 VAL B CA 1
ATOM 3230 C C . VAL B 1 190 ? 51.610 76.759 21.530 1.00 10.69 206 VAL B C 1
ATOM 3231 O O . VAL B 1 190 ? 51.160 76.463 20.418 1.00 12.61 206 VAL B O 1
ATOM 3235 N N . HIS B 1 191 ? 51.230 77.846 22.208 1.00 11.90 207 HIS B N 1
ATOM 3236 C CA . HIS B 1 191 ? 50.218 78.776 21.685 1.00 12.42 207 HIS B CA 1
ATOM 3237 C C . HIS B 1 191 ? 50.889 79.953 20.999 1.00 11.21 207 HIS B C 1
ATOM 3238 O O . HIS B 1 191 ? 51.810 80.549 21.575 1.00 13.00 207 HIS B O 1
ATOM 3245 N N . PRO B 1 192 ? 50.448 80.290 19.766 1.00 11.74 208 PRO B N 1
ATOM 3246 C CA . PRO B 1 192 ? 51.047 81.430 19.104 1.00 12.01 208 PRO B CA 1
ATOM 3247 C C . PRO B 1 192 ? 50.750 82.745 19.818 1.00 12.87 208 PRO B C 1
ATOM 3248 O O . PRO B 1 192 ? 49.682 82.894 20.428 1.00 12.93 208 PRO B O 1
ATOM 3252 N N . THR B 1 193 ? 51.680 83.695 19.697 1.00 12.79 209 THR B N 1
ATOM 3253 C CA . THR B 1 193 ? 51.406 85.094 20.017 1.00 13.71 209 THR B CA 1
ATOM 3254 C C . THR B 1 193 ? 50.891 85.750 18.743 1.00 12.59 209 THR B C 1
ATOM 3255 O O . THR B 1 193 ? 50.758 85.109 17.691 1.00 13.09 209 THR B O 1
ATOM 3259 N N . LEU B 1 194 ? 50.571 87.032 18.832 1.00 13.59 210 LEU B N 1
ATOM 3260 C CA . LEU B 1 194 ? 50.058 87.776 17.678 1.00 14.39 210 LEU B CA 1
ATOM 3261 C C . LEU B 1 194 ? 50.997 87.661 16.484 1.00 13.27 210 LEU B C 1
ATOM 3262 O O . LEU B 1 194 ? 50.566 87.481 15.358 1.00 13.70 210 LEU B O 1
ATOM 3267 N N . GLU B 1 195 ? 52.293 87.761 16.734 1.00 13.67 211 GLU B N 1
ATOM 3268 C CA . GLU B 1 195 ? 53.284 87.690 15.657 1.00 14.51 211 GLU B CA 1
ATOM 3269 C C . GLU B 1 195 ? 53.158 86.338 14.943 1.00 14.08 211 GLU B C 1
ATOM 3270 O O . GLU B 1 195 ? 53.230 86.252 13.711 1.00 15.46 211 GLU B O 1
ATOM 3276 N N . GLY B 1 196 ? 52.935 85.267 15.719 1.00 13.73 212 GLY B N 1
ATOM 3277 C CA . GLY B 1 196 ? 52.721 83.964 15.127 1.00 12.45 212 GLY B CA 1
ATOM 3278 C C . GLY B 1 196 ? 51.446 83.865 14.313 1.00 12.34 212 GLY B C 1
ATOM 3279 O O . GLY B 1 196 ? 51.409 83.309 13.208 1.00 13.29 212 GLY B O 1
ATOM 3280 N N . TYR B 1 197 ? 50.380 84.449 14.848 1.00 12.70 213 TYR B N 1
ATOM 3281 C CA . TYR B 1 197 ? 49.138 84.493 14.120 1.00 12.51 213 TYR B CA 1
ATOM 3282 C C . TYR B 1 197 ? 49.251 85.240 12.808 1.00 12.75 213 TYR B C 1
ATOM 3283 O O . TYR B 1 197 ? 48.611 84.849 11.853 1.00 13.28 213 TYR B O 1
ATOM 3292 N N . LYS B 1 198 ? 50.067 86.297 12.734 1.00 12.51 214 LYS B N 1
ATOM 3293 C CA . LYS B 1 198 ? 50.159 87.020 11.465 1.00 12.60 214 LYS B CA 1
ATOM 3294 C C . LYS B 1 198 ? 50.777 86.129 10.378 1.00 13.99 214 LYS B C 1
ATOM 3295 O O . LYS B 1 198 ? 50.416 86.225 9.199 1.00 14.97 214 LYS B O 1
ATOM 3301 N N . VAL B 1 199 ? 51.717 85.260 10.770 1.00 13.32 215 VAL B N 1
ATOM 3302 C CA . VAL B 1 199 ? 52.295 84.267 9.853 1.00 13.58 215 VAL B CA 1
ATOM 3303 C C . VAL B 1 199 ? 51.198 83.326 9.343 1.00 12.91 215 VAL B C 1
ATOM 3304 O O . VAL B 1 199 ? 51.087 83.033 8.172 1.00 14.37 215 VAL B O 1
ATOM 3316 N N . GLU B 1 201 ? 47.977 83.904 9.271 1.00 12.20 217 GLU B N 1
ATOM 3317 C CA . GLU B 1 201 ? 47.011 84.636 8.488 1.00 12.53 217 GLU B CA 1
ATOM 3318 C C . GLU B 1 201 ? 47.410 84.730 7.024 1.00 13.11 217 GLU B C 1
ATOM 3319 O O . GLU B 1 201 ? 46.562 84.579 6.116 1.00 13.91 217 GLU B O 1
ATOM 3325 N N . ALA B 1 202 ? 48.676 85.038 6.787 1.00 12.86 218 ALA B N 1
ATOM 3326 C CA . ALA B 1 202 ? 49.136 85.137 5.419 1.00 14.41 218 ALA B CA 1
ATOM 3327 C C . ALA B 1 202 ? 48.960 83.835 4.675 1.00 14.53 218 ALA B C 1
ATOM 3328 O O . ALA B 1 202 ? 48.472 83.815 3.540 1.00 17.47 218 ALA B O 1
ATOM 3330 N N . LEU B 1 203 ? 49.304 82.730 5.332 1.00 13.00 219 LEU B N 1
ATOM 3331 C CA . LEU B 1 203 ? 49.137 81.420 4.724 1.00 12.65 219 LEU B CA 1
ATOM 3332 C C . LEU B 1 203 ? 47.695 81.085 4.453 1.00 12.41 219 LEU B C 1
ATOM 3333 O O . LEU B 1 203 ? 47.361 80.675 3.357 1.00 13.99 219 LEU B O 1
ATOM 3338 N N . ILE B 1 204 ? 46.838 81.236 5.451 1.00 11.78 220 ILE B N 1
ATOM 3339 C CA . ILE B 1 204 ? 45.481 80.762 5.288 1.00 11.81 220 ILE B CA 1
ATOM 3340 C C . ILE B 1 204 ? 44.663 81.651 4.367 1.00 14.30 220 ILE B C 1
ATOM 3341 O O . ILE B 1 204 ? 43.862 81.146 3.578 1.00 13.45 220 ILE B O 1
ATOM 3346 N N . LYS B 1 205 ? 44.879 82.959 4.420 1.00 13.36 221 LYS B N 1
ATOM 3347 C CA . LYS B 1 205 ? 44.079 83.821 3.563 1.00 14.16 221 LYS B CA 1
ATOM 3348 C C . LYS B 1 205 ? 44.426 83.594 2.089 1.00 13.93 221 LYS B C 1
ATOM 3349 O O . LYS B 1 205 ? 43.524 83.579 1.258 1.00 14.39 221 LYS B O 1
ATOM 3355 N N . LYS B 1 206 ? 45.713 83.397 1.766 1.00 13.11 222 LYS B N 1
ATOM 3356 C CA . LYS B 1 206 ? 46.102 83.079 0.388 1.00 14.45 222 LYS B CA 1
ATOM 3357 C C . LYS B 1 206 ? 45.386 81.797 -0.091 1.00 14.52 222 LYS B C 1
ATOM 3358 O O . LYS B 1 206 ? 44.879 81.736 -1.210 1.00 15.48 222 LYS B O 1
ATOM 3364 N N . ALA B 1 207 ? 45.343 80.776 0.763 1.00 13.80 223 ALA B N 1
ATOM 3365 C CA . ALA B 1 207 ? 44.705 79.503 0.418 1.00 13.56 223 ALA B CA 1
ATOM 3366 C C . ALA B 1 207 ? 43.168 79.653 0.266 1.00 12.19 223 ALA B C 1
ATOM 3367 O O . ALA B 1 207 ? 42.569 79.088 -0.653 1.00 13.94 223 ALA B O 1
ATOM 3369 N N . ILE B 1 208 ? 42.542 80.365 1.204 1.00 11.80 224 ILE B N 1
ATOM 3370 C CA . ILE B 1 208 ? 41.098 80.636 1.156 1.00 13.04 224 ILE B CA 1
ATOM 3371 C C . ILE B 1 208 ? 40.721 81.362 -0.139 1.00 14.75 224 ILE B C 1
ATOM 3372 O O . ILE B 1 208 ? 39.783 80.977 -0.807 1.00 15.79 224 ILE B O 1
ATOM 3377 N N . ASP B 1 209 ? 41.492 82.380 -0.505 1.00 14.10 225 ASP B N 1
ATOM 3378 C CA . ASP B 1 209 ? 41.172 83.175 -1.698 1.00 15.47 225 ASP B CA 1
ATOM 3379 C C . ASP B 1 209 ? 41.261 82.318 -2.972 1.00 16.73 225 ASP B C 1
ATOM 3380 O O . ASP B 1 209 ? 40.517 82.533 -3.922 1.00 20.15 225 ASP B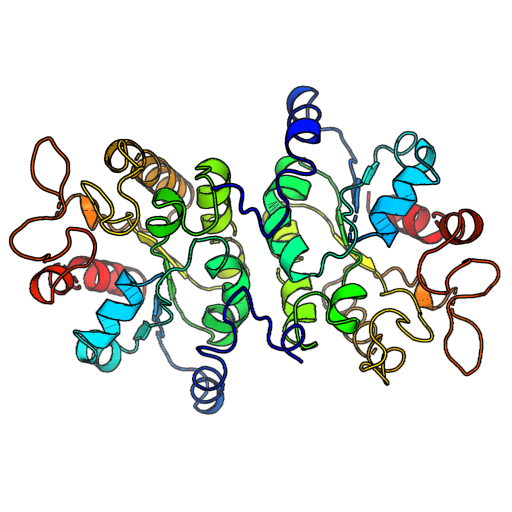 O 1
ATOM 3385 N N . LYS B 1 210 ? 42.151 81.331 -2.993 1.00 17.27 226 LYS B N 1
ATOM 3386 C CA . LYS B 1 210 ? 42.220 80.389 -4.118 1.00 18.41 226 LYS B CA 1
ATOM 3387 C C . LYS B 1 210 ? 40.966 79.514 -4.246 1.00 21.44 226 LYS B C 1
ATOM 3388 O O . LYS B 1 210 ? 40.564 79.148 -5.362 1.00 24.21 226 LYS B O 1
ATOM 3394 N N . VAL B 1 211 ? 40.395 79.129 -3.101 1.00 21.84 227 VAL B N 1
ATOM 3395 C CA . VAL B 1 211 ? 39.232 78.221 -3.062 1.00 23.13 227 VAL B CA 1
ATOM 3396 C C . VAL B 1 211 ? 37.921 78.933 -3.333 1.00 25.64 227 VAL B C 1
ATOM 3397 O O . VAL B 1 211 ? 37.032 78.378 -4.023 1.00 28.36 227 VAL B O 1
ATOM 3401 N N . LEU B 1 212 ? 37.758 80.143 -2.806 1.00 26.76 228 LEU B N 1
ATOM 3402 C CA . LEU B 1 212 ? 36.443 80.789 -2.825 1.00 30.65 228 LEU B CA 1
ATOM 3403 C C . LEU B 1 212 ? 36.142 81.321 -4.223 1.00 36.08 228 LEU B C 1
ATOM 3404 O O . LEU B 1 212 ? 37.085 81.622 -4.959 1.00 38.82 228 LEU B O 1
#

Foldseek 3Di:
DVVVPDDPLPLVPCQVVLVVLVVVPDDPQEEEEEEVQQVVLCVQCVCLCVVRNYHYDYYHLDALVSCLVNCCSRPLSSVHQEYEYAHDPNLLLQSPHPHDLVVRLVSVVNCVVCVVSNHAYAYEQQAWFLAAPVRRVRRPRRVSSVSRVVRVVVCVVVVHHYFYLHVCADDPSRFHPPQQDDRRRHGHVVSSVSSVRVVVVSVVSD/DPDDPLPLVPCQVVLVVLVVVPADAAEEEEEEVQQVVLCVQCVCLCVVRNYHYDYYHLDALVSCLVNCCSRPLSNVHQEYEYAHDLNLLVQSPHDHDLVVRLVSVVNCVVCVVRNHAYEYEQHAWFLDDPVRVVRNQVRVSSVSRVVSVVVCVVVVHHYQYLRVCADDPSRWRPVVQDDPGRHGHSVSSVSSVRVVVVSVVRD

Secondary structure (DSSP, 8-state):
-TTTT--TT-THHHHHHHHHHHHT---TT-EE---HHHHHHHHH-HHHHHHHTEE----TT--HHHHHHHHHHHTGGG--SEEEE---HHHHTTBTBS--HHHHHHHHH--HHHHHTT-EEEEEPPPP-S--TT-TT---HHHH--HHHHHHHHHHHHT--EE-TTT--BTTTTBPPGGGBSSSSSB-HHHHH--HHHHHHHHHH-/----TT-THHHHHHHHHHHHH---TT-EE---HHHHHHHHH-HHHHHHHTEE----TT--HHHHHHHHHHHTGGG--SEEEE---HHHHTTTTSS--HHHHHHHHH--HHHHHTT-EEEEEPPPP-S--TT-TT---HHHH--HHHHHHHHHHHTT--EE-TTT--BTTTTBPPTTSBSSSSSB-HHHHH--HHHHHHHHHH-

CATH classification: 3.40.50.1110

Solvent-accessible surface area: 18216 Å² total

=== Feature glossary ===
Legend for the data blocks above and below:

— What the protein is —

The amino-acid sequence is the protein's primary structure: the linear order of residues from the N-terminus to the C-terminus, written in one-letter code. Everything else here — the 3D coordinates, the secondary structure, the domain annotations — is ultimately a consequence of this string.

Database cross-references. InterPro integrates a dozen domain/family signature databases into unified entries with residue-range hits. GO terms attach function/process/location labels with evidence codes. CATH codes position the fold in a four-level structural taxonomy. Organism is the NCBI-taxonomy species name.

— Where its atoms are —

The mmCIF block holds the 3D Cartesian coordinates of each backbone atom (N, Cα, C, O) in ångströms. mmCIF is the PDB's canonical archive format — a tagged-loop text representation of the atomic model.

The six renders are orthographic views along the three Cartesian axes in both directions. Representation (cartoon, sticks, or surface) and color scheme (sequence-rainbow or by-chain) vary across proteins so the training set covers all the common visualization conventions.

— Local backbone conformation —

Secondary structure is the local, repeating backbone conformation. DSSP classifies it into eight states by reading the hydrogen-bond network: three helix types (H, G, I), two β types (E, B), two non-regular types (T, S), and unstructured coil (-).

SS3 is a coarse helix/strand/coil call (letters a/b/c) made by the P-SEA algorithm from inter-Cα distances and dihedrals. It is less detailed than DSSP but needs only Cα positions.

Backbone dihedral angles. Every residue except chain termini has a φ (preceding-C → N → Cα → C) and a ψ (N → Cα → C → next-N). They are reported in degrees following the IUPAC sign convention. Secondary structure is essentially a statement about which (φ, ψ) basin each residue occupies.

— Global shape and packing —

The geometric summary reports three shape descriptors. Rg (radius of gyration) measures how spread out the Cα atoms are about their centre of mass; compact globular proteins have small Rg, elongated or unfolded ones large. Cα contacts (<8 Å, |i−j|>4) count long-range residue pairs in spatial proximity — high for tightly packed folds, near zero for rods or random coil. The bounding-box extents give the protein's footprint along x, y, z in Å.

Solvent accessibility: the surface area of each residue that a 1.4 Å water probe can touch, in Å². When only backbone atoms are present the absolute values are lower than full-atom SASA (side chains contribute most of the area) and are flagged as backbone-only.

Plot images: a contact map (which residues are close in 3D, as an N×N binary image), a Ramachandran scatter (backbone torsion angles, revealing secondary-structure composition at a glance), and — for AlphaFold structures — a PAE heatmap (pairwise prediction confidence).

— Structural neighborhood —

Foldseek's 3Di representation compresses backbone geometry into a per-residue letter drawn from a learned twenty-state alphabet. It captures the tertiary interaction pattern around each residue — which residues are packed against it in space, regardless of where they are in sequence.

Structural nearest neighbors (via Foldseek easy-search vs the PDB). Reported per hit: target PDB id, E-value, and alignment TM-score. A TM-score above ~0.5 is the conventional threshold for 'same fold'.

— Confidence and disorder —

pLDDT (predicted Local Distance Difference Test) is AlphaFold's per-residue confidence score, ranging from 0 to 100. Values above 90 indicate high confidence (typically well-packed cores); 70–90 is confident; 50–70 low confidence; below 50 usually means the region is disordered or the prediction is unreliable there. AlphaFold stores pLDDT in the mmCIF B-factor column.

For experimental (PDB) structures, the B-factor (temperature factor) quantifies the positional spread of each atom in the crystal — a combination of thermal vibration and static disorder — in units of Å². High B-factors mark flexible loops or poorly resolved regions; low B-factors mark the rigid, well-ordered core.

Predicted Aligned Error (PAE) is an AlphaFold confidence matrix: entry (i, j) is the expected error in the position of residue j, in ångströms, when the prediction is superimposed on the true structure at residue i. Low PAE within a block of residues means that block is internally rigid and well-predicted; high PAE between two blocks means their relative placement is uncertain even if each block individually is confident.